Protein AF-0000000077525304 (afdb_homodimer)

Sequence (412 aa):
MVQYKLYYFPLRGLAEVARQLFALAKVDYEDIQIPVDQWPAKKEEMIFAKMPVLEVDGVQIPQSLAIARFLARKFGYAGKNPVEEALVDALADQYKEFYTEMSDFFYRAAGFKEGDVEEAKTRALLPARERFFAFLSKFLKKSKSGFLVDGGLTYADLIIVDNATSLINLYPDYLKGYPEIQAWYDKVVSVPAIKARIASRPKTTAMVQYKLYYFPLRGLAEVARQLFALAKVDYEDIQIPVDQWPAKKEEMIFAKMPVLEVDGVQIPQSLAIARFLARKFGYAGKNPVEEALVDALADQYKEFYTEMSDFFYRAAGFKEGDVEEAKTRALLPARERFFAFLSKFLKKSKSGFLVDGGLTYADLIIVDNATSLINLYPDYLKGYPEIQAWYDKVVSVPAIKARIASRPKTTA

InterPro domains:
  IPR004045 Glutathione S-transferase, N-terminal [PF02798] (6-73)
  IPR004045 Glutathione S-transferase, N-terminal [PS50404] (2-79)
  IPR004046 Glutathione S-transferase, C-terminal [PF14497] (117-201)
  IPR010987 Glutathione S-transferase, C-terminal-like [PS50405] (81-206)
  IPR036249 Thioredoxin-like superfamily [SSF52833] (3-76)
  IPR036282 Glutathione S-transferase, C-terminal domain superfamily [SSF47616] (78-204)
  IPR040079 Glutathione transferase family [SFLDS00019] (1-205)
  IPR050213 Glutathione S-transferase superfamily [PTHR11571] (1-203)

Solvent-accessible surface area (backbone atoms only — not comparable to full-atom values): 21910 Å² total; per-residue (Å²): 130,88,45,41,35,39,37,35,53,84,50,47,62,73,44,36,50,47,53,48,51,32,49,67,59,70,50,82,63,44,78,44,59,45,51,75,92,51,38,81,83,47,30,81,78,32,88,80,53,54,73,28,30,39,27,51,74,83,42,78,30,42,46,47,66,25,41,35,52,44,51,16,55,76,63,68,20,36,48,81,46,71,67,49,26,23,44,37,42,20,51,42,53,50,45,52,53,42,48,61,49,22,37,66,19,50,36,25,66,72,67,77,37,87,74,62,41,69,58,26,32,64,70,24,29,50,57,38,47,54,55,50,48,54,48,51,50,56,35,43,70,68,24,81,50,69,26,66,38,61,79,30,75,31,53,40,54,46,48,53,44,53,51,47,52,33,44,33,73,78,36,74,63,65,56,65,96,34,68,69,56,44,51,36,46,51,53,56,54,57,37,64,51,47,33,51,46,64,71,68,47,81,92,57,77,72,130,89,44,40,36,39,38,35,52,87,51,45,63,71,44,36,50,50,55,46,51,31,47,67,59,72,49,81,63,45,79,44,60,45,51,76,92,51,39,81,81,47,29,83,79,30,88,78,54,53,71,29,30,39,28,52,74,83,43,78,29,42,46,47,67,24,42,36,51,42,51,18,56,75,63,66,20,37,49,80,45,71,68,48,26,23,44,37,43,20,51,41,51,51,46,51,53,42,50,61,51,21,37,67,19,50,36,26,67,73,67,78,37,87,74,64,44,67,58,26,32,63,69,23,30,51,58,38,47,55,56,50,47,53,48,50,49,55,34,42,69,70,24,80,50,69,28,66,38,61,78,28,75,30,54,41,55,46,47,54,45,54,51,46,53,34,42,32,74,77,36,75,65,65,56,64,96,34,68,70,57,44,52,36,46,52,53,55,53,58,36,65,52,48,32,53,47,65,70,68,46,82,90,55,80,70

Secondary structure (DSSP, 8-state):
---EEEEE-SSSGGGHHHHHHHHHHT---EEEE--GGGHHHHGGGSTTS-S-EEEETTEEEESHHHHHHHHHHHHT-S-SSHHHHHHHHHHHHHHHHHHHHHHHHHHHHTTSS-S-HHHHIIIIIHHHHHHHHHHHHHHHHH-SSSSSBTTB--HHHHHHHHHHHHHHHH-TTTTTT-HHHHHHHHHHHTSHHHHHHHHHS-----/---EEEEE-SSSGGGHHHHHHHHHHT---EEEE--GGGHHHHGGGSTTS-S-EEEETTEEEESHHHHHHHHHHHHT-S-SSHHHHHHHHHHHHHHHHHHHHHHHHHHHHTTSS-S-HHHHIIIIIHHHHHHHHHHHHHHHHH-SSSSSBTTB--HHHHHHHHHHHHHHHH-TTTTTT-HHHHHHHHHHHTSHHHHHHHHHS-----

pLDDT: mean 96.51, std 3.78, range [69.62, 98.94]

Foldseek 3Di:
DKAKEWEEAQDCPLCVLVVLLCLVLVHDYHYHHDHPVCLVVCQVVAPNSDDTWMAINRRTDHDSVRSQCVSQVVRVFQADDDVRNVVLVVLQVLVVVLCVQLVQLLCCLQPNDPDDNVVSCVRGNPVSLVVSLVVQVVQCVPEDALESHVRHHHSSLVVNLVVVQLVCLSPVCSCPPPVSVVSSSVVVCVPPSNVVCVVPRDDDSD/DKAKEWEEALDCPLCVLVVLLCLVLVHDYHYHHDHPVCLVVCQVVAPNSDDTWMAINRDTDHDSVRSQCVSQVVRVFQADDDVRNVVLVVLQVLVVVLCVQLVVLLCCLQPNDPDDNVVSCVRGNPVSLVVSLVVQVVQCVPEDALESHVRHHHSSLVVNLVVVVLVCLSPVCSCPPPVSVVSSSVVVCVPPSNVVCVVPRDDDSD

Structure (mmCIF, N/CA/C/O backbone):
data_AF-0000000077525304-model_v1
#
loop_
_entity.id
_entity.type
_entity.pdbx_description
1 polymer 'glutathione transferase'
#
loop_
_atom_site.group_PDB
_atom_site.id
_atom_site.type_symbol
_atom_site.label_atom_id
_atom_site.label_alt_id
_atom_site.label_comp_id
_atom_site.label_asym_id
_atom_site.label_entity_id
_atom_site.label_seq_id
_atom_site.pdbx_PDB_ins_code
_atom_site.Cartn_x
_atom_site.Cartn_y
_atom_site.Cartn_z
_atom_site.occupancy
_atom_site.B_iso_or_equiv
_atom_site.auth_seq_id
_atom_site.auth_comp_id
_atom_site.auth_asym_id
_atom_site.auth_atom_id
_atom_site.pdbx_PDB_model_num
ATOM 1 N N . MET A 1 1 ? -11.867 -6.969 26.938 1 88.38 1 MET A N 1
ATOM 2 C CA . MET A 1 1 ? -11.641 -5.871 26 1 88.38 1 MET A CA 1
ATOM 3 C C . MET A 1 1 ? -10.43 -6.152 25.125 1 88.38 1 MET A C 1
ATOM 5 O O . MET A 1 1 ? -9.477 -6.805 25.547 1 88.38 1 MET A O 1
ATOM 9 N N . VAL A 1 2 ? -10.414 -5.715 23.797 1 93.31 2 VAL A N 1
ATOM 10 C CA . VAL A 1 2 ? -9.312 -5.949 22.859 1 93.31 2 VAL A CA 1
ATOM 11 C C . VAL A 1 2 ? -8.047 -5.27 23.375 1 93.31 2 VAL A C 1
ATOM 13 O O . VAL A 1 2 ? -8.086 -4.129 23.844 1 93.31 2 VAL A O 1
ATOM 16 N N . GLN A 1 3 ? -6.984 -5.957 23.422 1 97.5 3 GLN A N 1
ATOM 17 C CA . GLN A 1 3 ? -5.703 -5.402 23.844 1 97.5 3 GLN A CA 1
ATOM 18 C C . GLN A 1 3 ? -4.852 -5.016 22.641 1 97.5 3 GLN A C 1
ATOM 20 O O . GLN A 1 3 ? -4.625 -5.836 21.75 1 97.5 3 GLN A O 1
ATOM 25 N N . TYR A 1 4 ? -4.422 -3.775 22.672 1 98.69 4 TYR A N 1
ATOM 26 C CA . TYR A 1 4 ? -3.559 -3.262 21.609 1 98.69 4 TYR A CA 1
ATOM 27 C C . TYR A 1 4 ? -2.168 -2.941 22.141 1 98.69 4 TYR A C 1
ATOM 29 O O . TYR A 1 4 ? -2.029 -2.27 23.172 1 98.69 4 TYR A O 1
ATOM 37 N N . LYS A 1 5 ? -1.127 -3.42 21.406 1 98.75 5 LYS A N 1
ATOM 38 C CA . LYS A 1 5 ? 0.261 -3.02 21.625 1 98.75 5 LYS A CA 1
ATOM 39 C C . LYS A 1 5 ? 0.9 -2.533 20.328 1 98.75 5 LYS A C 1
ATOM 41 O O . LYS A 1 5 ? 0.807 -3.201 19.297 1 98.75 5 LYS A O 1
ATOM 46 N N . LEU A 1 6 ? 1.455 -1.381 20.375 1 98.81 6 LEU A N 1
ATOM 47 C CA . LEU A 1 6 ? 2.146 -0.823 19.219 1 98.81 6 LEU A CA 1
ATOM 48 C C . LEU A 1 6 ? 3.65 -0.76 19.469 1 98.81 6 LEU A C 1
ATOM 50 O O . LEU A 1 6 ? 4.105 -0.101 20.406 1 98.81 6 LEU A O 1
ATOM 54 N N . TYR A 1 7 ? 4.402 -1.482 18.641 1 98.81 7 TYR A N 1
ATOM 55 C CA . TYR A 1 7 ? 5.859 -1.524 18.734 1 98.81 7 TYR A CA 1
ATOM 56 C C . TYR A 1 7 ? 6.504 -0.585 17.734 1 98.81 7 TYR A C 1
ATOM 58 O O . TYR A 1 7 ? 6.246 -0.688 16.531 1 98.81 7 TYR A O 1
ATOM 66 N N . TYR A 1 8 ? 7.328 0.309 18.219 1 97.81 8 TYR A N 1
ATOM 67 C CA . TYR A 1 8 ? 8.094 1.188 17.344 1 97.81 8 TYR A CA 1
ATOM 68 C C . TYR A 1 8 ? 9.258 1.823 18.094 1 97.81 8 TYR A C 1
ATOM 70 O O . TYR A 1 8 ? 9.539 1.465 19.234 1 97.81 8 TYR A O 1
ATOM 78 N N . PHE A 1 9 ? 10.086 2.604 17.391 1 95.88 9 PHE A N 1
ATOM 79 C CA . PHE A 1 9 ? 11.156 3.385 18 1 95.88 9 PHE A CA 1
ATOM 80 C C . PHE A 1 9 ? 10.578 4.555 18.797 1 95.88 9 PHE A C 1
ATOM 82 O O . PHE A 1 9 ? 9.422 4.93 18.609 1 95.88 9 PHE A O 1
ATOM 89 N N . PRO A 1 10 ? 11.352 5.07 19.703 1 93.62 10 PRO A N 1
ATOM 90 C CA . PRO A 1 10 ? 10.875 6.246 20.438 1 93.62 10 PRO A CA 1
ATOM 91 C C . PRO A 1 10 ? 10.898 7.52 19.594 1 93.62 10 PRO A C 1
ATOM 93 O O . PRO A 1 10 ? 11.516 8.516 19.984 1 93.62 10 PRO A O 1
ATOM 96 N N . LEU A 1 11 ? 10.219 7.504 18.469 1 91.62 11 LEU A N 1
ATOM 97 C CA . LEU A 1 11 ? 10.047 8.617 17.547 1 91.62 11 LEU A CA 1
ATOM 98 C C . LEU A 1 11 ? 8.688 8.555 16.859 1 91.62 11 LEU A C 1
ATOM 100 O O . LEU A 1 11 ? 7.938 7.59 17.047 1 91.62 11 LEU A O 1
ATOM 104 N N . ARG A 1 12 ? 8.18 9.531 16.172 1 92.19 12 ARG A N 1
ATOM 105 C CA . ARG A 1 12 ? 6.914 9.57 15.445 1 92.19 12 ARG A CA 1
ATOM 106 C C . ARG A 1 12 ? 6.906 8.555 14.305 1 92.19 12 ARG A C 1
ATOM 108 O O . ARG A 1 12 ? 6.336 7.473 14.438 1 92.19 12 ARG A O 1
ATOM 115 N N . GLY A 1 13 ? 7.719 8.859 13.281 1 91.12 13 GLY A N 1
ATOM 116 C CA . GLY A 1 13 ? 7.957 8 12.133 1 91.12 13 GLY A CA 1
ATOM 117 C C . GLY A 1 13 ? 6.691 7.344 11.609 1 91.12 13 GLY A C 1
ATOM 118 O O . GLY A 1 13 ? 5.633 7.973 11.562 1 91.12 13 GLY A O 1
ATOM 119 N N . LEU A 1 14 ? 6.789 6.129 11.273 1 94.38 14 LEU A N 1
ATOM 120 C CA . LEU A 1 14 ? 5.742 5.398 10.57 1 94.38 14 LEU A CA 1
ATOM 121 C C . LEU A 1 14 ? 4.645 4.957 11.531 1 94.38 14 LEU A C 1
ATOM 123 O O . LEU A 1 14 ? 3.555 4.574 11.102 1 94.38 14 LEU A O 1
ATOM 127 N N . ALA A 1 15 ? 4.832 5.055 12.805 1 97 15 ALA A N 1
ATOM 128 C CA . ALA A 1 15 ? 3.857 4.594 13.789 1 97 15 ALA A CA 1
ATOM 129 C C . ALA A 1 15 ? 2.902 5.715 14.188 1 97 15 ALA A C 1
ATOM 131 O O . ALA A 1 15 ? 1.876 5.469 14.82 1 97 15 ALA A O 1
ATOM 132 N N . GLU A 1 16 ? 3.229 6.93 13.797 1 96.94 16 GLU A N 1
ATOM 133 C CA . GLU A 1 16 ? 2.5 8.086 14.32 1 96.94 16 GLU A CA 1
ATOM 134 C C . GLU A 1 16 ? 1.036 8.055 13.891 1 96.94 16 GLU A C 1
ATOM 136 O O . GLU A 1 16 ? 0.15 8.438 14.656 1 96.94 16 GLU A O 1
ATOM 141 N N . VAL A 1 17 ? 0.794 7.633 12.703 1 98.06 17 VAL A N 1
ATOM 142 C CA . VAL A 1 17 ? -0.584 7.613 12.227 1 98.06 17 VAL A CA 1
ATOM 143 C C . VAL A 1 17 ? -1.415 6.664 13.086 1 98.06 17 VAL A C 1
ATOM 145 O O . VAL A 1 17 ? -2.574 6.949 13.398 1 98.06 17 VAL A O 1
ATOM 148 N N . ALA A 1 18 ? -0.867 5.516 13.445 1 98.75 18 ALA A N 1
ATOM 149 C CA . ALA A 1 18 ? -1.568 4.609 14.352 1 98.75 18 ALA A CA 1
ATOM 150 C C . ALA A 1 18 ? -1.866 5.285 15.688 1 98.75 18 ALA A C 1
ATOM 152 O O . ALA A 1 18 ? -2.979 5.184 16.203 1 98.75 18 ALA A O 1
ATOM 153 N N . ARG A 1 19 ? -0.911 6.004 16.219 1 98.31 19 ARG A N 1
ATOM 154 C CA . ARG A 1 19 ? -1.088 6.719 17.484 1 98.31 19 ARG A CA 1
ATOM 155 C C . ARG A 1 19 ? -2.186 7.77 17.359 1 98.31 19 ARG A C 1
ATOM 157 O O . ARG A 1 19 ? -2.998 7.93 18.281 1 98.31 19 ARG A O 1
ATOM 164 N N . GLN A 1 20 ? -2.189 8.43 16.266 1 98.5 20 GLN A N 1
ATOM 165 C CA . GLN A 1 20 ? -3.213 9.445 16.016 1 98.5 20 GLN A CA 1
ATOM 166 C C . GLN A 1 20 ? -4.598 8.812 15.922 1 98.5 20 GLN A C 1
ATOM 168 O O . GLN A 1 20 ? -5.578 9.375 16.422 1 98.5 20 GLN A O 1
ATOM 173 N N . LEU A 1 21 ? -4.691 7.664 15.273 1 98.88 21 LEU A N 1
ATOM 174 C CA . LEU A 1 21 ? -5.973 6.977 15.156 1 98.88 21 LEU A CA 1
ATOM 175 C C . LEU A 1 21 ? -6.473 6.535 16.531 1 98.88 21 LEU A C 1
ATOM 177 O O . LEU A 1 21 ? -7.664 6.641 16.828 1 98.88 21 LEU A O 1
ATOM 181 N N . PHE A 1 22 ? -5.574 6.055 17.406 1 98.75 22 PHE A N 1
ATOM 182 C CA . PHE A 1 22 ? -5.949 5.711 18.766 1 98.75 22 PHE A CA 1
ATOM 183 C C . PHE A 1 22 ? -6.453 6.938 19.516 1 98.75 22 PHE A C 1
ATOM 185 O O . PHE A 1 22 ? -7.434 6.859 20.25 1 98.75 22 PHE A O 1
ATOM 192 N N . ALA A 1 23 ? -5.781 8.039 19.328 1 98.5 23 ALA A N 1
ATOM 193 C CA . ALA A 1 23 ? -6.184 9.281 19.984 1 98.5 23 ALA A CA 1
ATOM 194 C C . ALA A 1 23 ? -7.57 9.719 19.516 1 98.5 23 ALA A C 1
ATOM 196 O O . ALA A 1 23 ? -8.414 10.078 20.344 1 98.5 23 ALA A O 1
ATOM 197 N N . LEU A 1 24 ? -7.816 9.711 18.25 1 98.75 24 LEU A N 1
ATOM 198 C CA . LEU A 1 24 ? -9.102 10.094 17.672 1 98.75 24 LEU A CA 1
ATOM 199 C C . LEU A 1 24 ? -10.219 9.219 18.203 1 98.75 24 LEU A C 1
ATOM 201 O O . LEU A 1 24 ? -11.32 9.703 18.484 1 98.75 24 LEU A O 1
ATOM 205 N N . ALA A 1 25 ? -9.898 7.934 18.297 1 98.5 25 ALA A N 1
ATOM 206 C CA . ALA A 1 25 ? -10.906 6.949 18.688 1 98.5 25 ALA A CA 1
ATOM 207 C C . ALA A 1 25 ? -11.07 6.91 20.203 1 98.5 25 ALA A C 1
ATOM 209 O O . ALA A 1 25 ? -12.008 6.301 20.719 1 98.5 25 ALA A O 1
ATOM 210 N N . LYS A 1 26 ? -10.117 7.555 20.953 1 98 26 LYS A N 1
ATOM 211 C CA . LYS A 1 26 ? -10.078 7.5 22.406 1 98 26 LYS A CA 1
ATOM 212 C C . LYS A 1 26 ? -10.016 6.059 22.906 1 98 26 LYS A C 1
ATOM 214 O O . LYS A 1 26 ? -10.773 5.664 23.781 1 98 26 LYS A O 1
ATOM 219 N N . VAL A 1 27 ? -9.18 5.281 22.266 1 98.25 27 VAL A N 1
ATOM 220 C CA . VAL A 1 27 ? -8.953 3.885 22.625 1 98.25 27 VAL A CA 1
ATOM 221 C C . VAL A 1 27 ? -7.559 3.715 23.219 1 98.25 27 VAL A C 1
ATOM 223 O O . VAL A 1 27 ? -6.578 4.227 22.672 1 98.25 27 VAL A O 1
ATOM 226 N N . ASP A 1 28 ? -7.488 3.051 24.312 1 97.75 28 ASP A N 1
ATOM 227 C CA . ASP A 1 28 ? -6.211 2.814 24.969 1 97.75 28 ASP A CA 1
ATOM 228 C C . ASP A 1 28 ? -5.395 1.757 24.234 1 97.75 28 ASP A C 1
ATOM 230 O O . ASP A 1 28 ? -5.957 0.832 23.641 1 97.75 28 ASP A O 1
ATOM 234 N N . TYR A 1 29 ? -4.137 1.937 24.312 1 98.44 29 TYR A N 1
ATOM 235 C CA . TYR A 1 29 ? -3.172 0.974 23.781 1 98.44 29 TYR A CA 1
ATOM 236 C C . TYR A 1 29 ? -1.843 1.08 24.516 1 98.44 29 TYR A C 1
ATOM 238 O O . TYR A 1 29 ? -1.575 2.08 25.188 1 98.44 29 TYR A O 1
ATOM 246 N N . GLU A 1 30 ? -1.08 0.061 24.453 1 98.56 30 GLU A N 1
ATOM 247 C CA . GLU A 1 30 ? 0.279 0.114 24.984 1 98.56 30 GLU A CA 1
ATOM 248 C C . GLU A 1 30 ? 1.273 0.55 23.906 1 98.56 30 GLU A C 1
ATOM 250 O O . GLU A 1 30 ? 1.449 -0.138 22.891 1 98.56 30 GLU A O 1
ATOM 255 N N . ASP A 1 31 ? 1.867 1.629 24.094 1 97.56 31 ASP A N 1
ATOM 256 C CA . ASP A 1 31 ? 2.902 2.141 23.203 1 97.56 31 ASP A CA 1
ATOM 257 C C . ASP A 1 31 ? 4.281 1.636 23.609 1 97.56 31 ASP A C 1
ATOM 259 O O . ASP A 1 31 ? 4.934 2.229 24.484 1 97.56 31 ASP A O 1
ATOM 263 N N . ILE A 1 32 ? 4.73 0.617 23 1 98.19 32 ILE A N 1
ATOM 264 C CA . ILE A 1 32 ? 6 -0.013 23.344 1 98.19 32 ILE A CA 1
ATOM 265 C C . ILE A 1 32 ? 7.117 0.575 22.484 1 98.19 32 ILE A C 1
ATOM 267 O O . ILE A 1 32 ? 7.219 0.275 21.297 1 98.19 32 ILE A O 1
ATOM 271 N N . GLN A 1 33 ? 7.914 1.336 23.062 1 96.69 33 GLN A N 1
ATOM 272 C CA . GLN A 1 33 ? 9.008 2.014 22.375 1 96.69 33 GLN A CA 1
ATOM 273 C C . GLN A 1 33 ? 10.32 1.269 22.562 1 96.69 33 GLN A C 1
ATOM 275 O O . GLN A 1 33 ? 10.812 1.137 23.688 1 96.69 33 GLN A O 1
ATOM 280 N N . ILE A 1 34 ? 10.867 0.776 21.5 1 97.69 34 ILE A N 1
ATOM 281 C CA . ILE A 1 34 ? 12.109 0.023 21.5 1 97.69 34 ILE A CA 1
ATOM 282 C C . ILE A 1 34 ? 13.273 0.942 21.109 1 97.69 34 ILE A C 1
ATOM 284 O O . ILE A 1 34 ? 13.359 1.403 19.969 1 97.69 34 ILE A O 1
ATOM 288 N N . PRO A 1 35 ? 14.172 1.188 22.062 1 96.44 35 PRO A N 1
ATOM 289 C CA . PRO A 1 35 ? 15.336 1.994 21.703 1 96.44 35 PRO A CA 1
ATOM 290 C C . PRO A 1 35 ? 16.125 1.407 20.531 1 96.44 35 PRO A C 1
ATOM 292 O O . PRO A 1 35 ? 16.234 0.184 20.406 1 96.44 35 PRO A O 1
ATOM 295 N N . VAL A 1 36 ? 16.703 2.254 19.781 1 92.75 36 VAL A N 1
ATOM 296 C CA . VAL A 1 36 ? 17.406 1.874 18.547 1 92.75 36 VAL A CA 1
ATOM 297 C C . VAL A 1 36 ? 18.5 0.856 18.875 1 92.75 36 VAL A C 1
ATOM 299 O O . VAL A 1 36 ? 18.703 -0.101 18.125 1 92.75 36 VAL A O 1
ATOM 302 N N . ASP A 1 37 ? 19.172 1.025 19.922 1 96 37 ASP A N 1
ATOM 303 C CA . ASP A 1 37 ? 20.297 0.158 20.281 1 96 37 ASP A CA 1
ATOM 304 C C . ASP A 1 37 ? 19.797 -1.216 20.734 1 96 37 ASP A C 1
ATOM 306 O O . ASP A 1 37 ? 20.578 -2.164 20.812 1 96 37 ASP A O 1
ATOM 310 N N . GLN A 1 38 ? 18.516 -1.409 20.984 1 97.5 38 GLN A N 1
ATOM 311 C CA . GLN A 1 38 ? 17.953 -2.682 21.406 1 97.5 38 GLN A CA 1
ATOM 312 C C . GLN A 1 38 ? 17.281 -3.393 20.234 1 97.5 38 GLN A C 1
ATOM 314 O O . GLN A 1 38 ? 16.938 -4.574 20.328 1 97.5 38 GLN A O 1
ATOM 319 N N . TRP A 1 39 ? 17.125 -2.723 19.141 1 96.75 39 TRP A N 1
ATOM 320 C CA . TRP A 1 39 ? 16.375 -3.219 17.984 1 96.75 39 TRP A CA 1
ATOM 321 C C . TRP A 1 39 ? 17.016 -4.5 17.453 1 96.75 39 TRP A C 1
ATOM 323 O O . TRP A 1 39 ? 16.312 -5.477 17.188 1 96.75 39 TRP A O 1
ATOM 333 N N . PRO A 1 40 ? 18.359 -4.57 17.359 1 97.06 40 PRO A N 1
ATOM 334 C CA . PRO A 1 40 ? 18.953 -5.789 16.812 1 97.06 40 PRO A CA 1
ATOM 335 C C . PRO A 1 40 ? 18.547 -7.043 17.578 1 97.06 40 PRO A C 1
ATOM 337 O O . PRO A 1 40 ? 18.344 -8.102 16.984 1 97.06 40 PRO A O 1
ATOM 340 N N . ALA A 1 41 ? 18.312 -6.945 18.844 1 96.62 41 ALA A N 1
ATOM 341 C CA . ALA A 1 41 ? 17.969 -8.094 19.688 1 96.62 41 ALA A CA 1
ATOM 342 C C . ALA A 1 41 ? 16.484 -8.414 19.594 1 96.62 41 ALA A C 1
ATOM 344 O O . ALA A 1 41 ? 16.062 -9.531 19.906 1 96.62 41 ALA A O 1
ATOM 345 N N . LYS A 1 42 ? 15.68 -7.434 19.125 1 97 42 LYS A N 1
ATOM 346 C CA . LYS A 1 42 ? 14.227 -7.59 19.125 1 97 42 LYS A CA 1
ATOM 347 C C . LYS A 1 42 ? 13.703 -7.891 17.734 1 97 42 LYS A C 1
ATOM 349 O O . LYS A 1 42 ? 12.555 -8.32 17.578 1 97 42 LYS A O 1
ATOM 354 N N . LYS A 1 43 ? 14.531 -7.762 16.812 1 96.12 43 LYS A N 1
ATOM 355 C CA . LYS A 1 43 ? 14.172 -7.828 15.406 1 96.12 43 LYS A CA 1
ATOM 356 C C . LYS A 1 43 ? 13.469 -9.141 15.07 1 96.12 43 LYS A C 1
ATOM 358 O O . LYS A 1 43 ? 12.461 -9.148 14.359 1 96.12 43 LYS A O 1
ATOM 363 N N . GLU A 1 44 ? 13.906 -10.211 15.562 1 93.5 44 GLU A N 1
ATOM 364 C CA . GLU A 1 44 ? 13.414 -11.539 15.219 1 93.5 44 GLU A CA 1
ATOM 365 C C . GLU A 1 44 ? 12.047 -11.805 15.859 1 93.5 44 GLU A C 1
ATOM 367 O O . GLU A 1 44 ? 11.352 -12.75 15.477 1 93.5 44 GLU A O 1
ATOM 372 N N . GLU A 1 45 ? 11.672 -10.984 16.797 1 95.88 45 GLU A N 1
ATOM 373 C CA . GLU A 1 45 ? 10.367 -11.125 17.438 1 95.88 45 GLU A CA 1
ATOM 374 C C . GLU A 1 45 ? 9.258 -10.547 16.562 1 95.88 45 GLU A C 1
ATOM 376 O O . GLU A 1 45 ? 8.078 -10.82 16.797 1 95.88 45 GLU A O 1
ATOM 381 N N . MET A 1 46 ? 9.68 -9.719 15.633 1 96.88 46 MET A N 1
ATOM 382 C CA . MET A 1 46 ? 8.711 -9.086 14.734 1 96.88 46 MET A CA 1
ATOM 383 C C . MET A 1 46 ? 8.516 -9.922 13.477 1 96.88 46 MET A C 1
ATOM 385 O O . MET A 1 46 ? 9.484 -10.43 12.906 1 96.88 46 MET A O 1
ATOM 389 N N . ILE A 1 47 ? 7.363 -10.023 13.062 1 93.69 47 ILE A N 1
ATOM 390 C CA . ILE A 1 47 ? 6.941 -10.992 12.055 1 93.69 47 ILE A CA 1
ATOM 391 C C . ILE A 1 47 ? 7.719 -10.75 10.766 1 93.69 47 ILE A C 1
ATOM 393 O O . ILE A 1 47 ? 8.078 -11.703 10.062 1 93.69 47 ILE A O 1
ATOM 397 N N . PHE A 1 48 ? 7.945 -9.484 10.328 1 95.88 48 PHE A N 1
ATOM 398 C CA . PHE A 1 48 ? 8.711 -9.18 9.125 1 95.88 48 PHE A CA 1
ATOM 399 C C . PHE A 1 48 ? 10.07 -8.586 9.484 1 95.88 48 PHE A C 1
ATOM 401 O O . PHE A 1 48 ? 10.742 -8.008 8.633 1 95.88 48 PHE A O 1
ATOM 408 N N . ALA A 1 49 ? 10.445 -8.688 10.773 1 96.19 49 ALA A N 1
ATOM 409 C CA . ALA A 1 49 ? 11.695 -8.133 11.281 1 96.19 49 ALA A CA 1
ATOM 410 C C . ALA A 1 49 ? 11.781 -6.629 11.016 1 96.19 49 ALA A C 1
ATOM 412 O O . ALA A 1 49 ? 12.844 -6.109 10.68 1 96.19 49 ALA A O 1
ATOM 413 N N . LYS A 1 50 ? 10.656 -6.016 11.031 1 96.25 50 LYS A N 1
ATOM 414 C CA . LYS A 1 50 ? 10.531 -4.57 10.875 1 96.25 50 LYS A CA 1
ATOM 415 C C . LYS A 1 50 ? 9.492 -4 11.828 1 96.25 50 LYS A C 1
ATOM 417 O O . LYS A 1 50 ? 8.648 -4.738 12.352 1 96.25 50 LYS A O 1
ATOM 422 N N . MET A 1 51 ? 9.562 -2.812 12.133 1 97.75 51 MET A N 1
ATOM 423 C CA . MET A 1 51 ? 8.578 -2.033 12.875 1 97.75 51 MET A CA 1
ATOM 424 C C . MET A 1 51 ? 8.078 -0.855 12.047 1 97.75 51 MET A C 1
ATOM 426 O O . MET A 1 51 ? 8.75 -0.413 11.117 1 97.75 51 MET A O 1
ATOM 430 N N . PRO A 1 52 ? 6.816 -0.452 12.273 1 98.31 52 PRO A N 1
ATOM 431 C CA . PRO A 1 52 ? 5.93 -0.737 13.398 1 98.31 52 PRO A CA 1
ATOM 432 C C . PRO A 1 52 ? 5.211 -2.078 13.266 1 98.31 52 PRO A C 1
ATOM 434 O O . PRO A 1 52 ? 5.07 -2.596 12.156 1 98.31 52 PRO A O 1
ATOM 437 N N . VAL A 1 53 ? 4.859 -2.625 14.406 1 98.81 53 VAL A N 1
ATOM 438 C CA . VAL A 1 53 ? 3.996 -3.795 14.531 1 98.81 53 VAL A CA 1
ATOM 439 C C . VAL A 1 53 ? 2.875 -3.51 15.523 1 98.81 53 VAL A C 1
ATOM 441 O O . VAL A 1 53 ? 3.123 -2.994 16.609 1 98.81 53 VAL A O 1
ATOM 444 N N . LEU A 1 54 ? 1.656 -3.725 15.141 1 98.94 54 LEU A N 1
ATOM 445 C CA . LEU A 1 54 ? 0.516 -3.695 16.047 1 98.94 54 LEU A CA 1
ATOM 446 C C . LEU A 1 54 ? 0.138 -5.105 16.484 1 98.94 54 LEU A C 1
ATOM 448 O O . LEU A 1 54 ? -0.07 -5.988 15.656 1 98.94 54 LEU A O 1
ATOM 452 N N . GLU A 1 55 ? 0.156 -5.324 17.719 1 98.75 55 GLU A N 1
ATOM 453 C CA . GLU A 1 55 ? -0.342 -6.574 18.281 1 98.75 55 GLU A CA 1
ATOM 454 C C . GLU A 1 55 ? -1.777 -6.426 18.766 1 98.75 55 GLU A C 1
ATOM 456 O O . GLU A 1 55 ? -2.074 -5.531 19.562 1 98.75 55 GLU A O 1
ATOM 461 N N . VAL A 1 56 ? -2.652 -7.195 18.219 1 98.5 56 VAL A N 1
ATOM 462 C CA . VAL A 1 56 ? -4.062 -7.223 18.594 1 98.5 56 VAL A CA 1
ATOM 463 C C . VAL A 1 56 ? -4.402 -8.562 19.234 1 98.5 56 VAL A C 1
ATOM 465 O O . VAL A 1 56 ? -4.508 -9.578 18.547 1 98.5 56 VAL A O 1
ATOM 468 N N . ASP A 1 57 ? -4.617 -8.586 20.578 1 97.88 57 ASP A N 1
ATOM 469 C CA . ASP A 1 57 ? -4.906 -9.805 21.328 1 97.88 57 ASP A CA 1
ATOM 470 C C . ASP A 1 57 ? -3.914 -10.914 20.984 1 97.88 57 ASP A C 1
ATOM 472 O O . ASP A 1 57 ? -4.312 -12.047 20.703 1 97.88 57 ASP A O 1
ATOM 476 N N . GLY A 1 58 ? -2.684 -10.492 20.844 1 96.62 58 GLY A N 1
ATOM 477 C CA . GLY A 1 58 ? -1.615 -11.469 20.703 1 96.62 58 GLY A CA 1
ATOM 478 C C . GLY A 1 58 ? -1.231 -11.734 19.266 1 96.62 58 GLY A C 1
ATOM 479 O O . GLY A 1 58 ? -0.25 -12.43 19 1 96.62 58 GLY A O 1
ATOM 480 N N . VAL A 1 59 ? -1.973 -11.188 18.297 1 96.69 59 VAL A N 1
ATOM 481 C CA . VAL A 1 59 ? -1.659 -11.391 16.891 1 96.69 59 VAL A CA 1
ATOM 482 C C . VAL A 1 59 ? -0.968 -10.148 16.328 1 96.69 59 VAL A C 1
ATOM 484 O O . VAL A 1 59 ? -1.486 -9.039 16.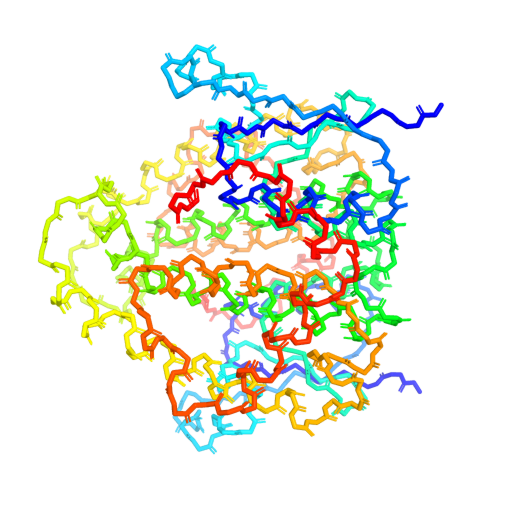453 1 96.69 59 VAL A O 1
ATOM 487 N N . GLN A 1 60 ? 0.214 -10.289 15.727 1 98.06 60 GLN A N 1
ATOM 488 C CA . GLN A 1 60 ? 0.979 -9.18 15.164 1 98.06 60 GLN A CA 1
ATOM 489 C C . GLN A 1 60 ? 0.484 -8.828 13.766 1 98.06 60 GLN A C 1
ATOM 491 O O . GLN A 1 60 ? 0.293 -9.703 12.93 1 98.06 60 GLN A O 1
ATOM 496 N N . ILE A 1 61 ? 0.252 -7.594 13.578 1 98.44 61 ILE A N 1
ATOM 497 C CA . ILE A 1 61 ? 0.006 -6.984 12.273 1 98.44 61 ILE A CA 1
ATOM 498 C C . ILE A 1 61 ? 1.172 -6.07 11.906 1 98.44 61 ILE A C 1
ATOM 500 O O . ILE A 1 61 ? 1.399 -5.047 12.562 1 98.44 61 ILE A O 1
ATOM 504 N N . PRO A 1 62 ? 1.907 -6.426 10.867 1 98.25 62 PRO A N 1
ATOM 505 C CA . PRO A 1 62 ? 3.018 -5.582 10.414 1 98.25 62 PRO A CA 1
ATOM 506 C C . PRO A 1 62 ? 2.598 -4.574 9.344 1 98.25 62 PRO A C 1
ATOM 508 O O . PRO A 1 62 ? 1.428 -4.531 8.961 1 98.25 62 PRO A O 1
ATOM 511 N N . GLN A 1 63 ? 3.564 -3.812 8.898 1 98.06 63 GLN A N 1
ATOM 512 C CA . GLN A 1 63 ? 3.389 -2.826 7.844 1 98.06 63 GLN A CA 1
ATOM 513 C C . GLN A 1 63 ? 2.539 -1.652 8.32 1 98.06 63 GLN A C 1
ATOM 515 O O . GLN A 1 63 ? 1.362 -1.824 8.648 1 98.06 63 GLN A O 1
ATOM 520 N N . SER A 1 64 ? 3.084 -0.482 8.242 1 98.12 64 SER A N 1
ATOM 521 C CA . SER A 1 64 ? 2.471 0.718 8.805 1 98.12 64 SER A CA 1
ATOM 522 C C . SER A 1 64 ? 1.141 1.026 8.125 1 98.12 64 SER A C 1
ATOM 524 O O . SER A 1 64 ? 0.163 1.373 8.789 1 98.12 64 SER A O 1
ATOM 526 N N . LEU A 1 65 ? 1.039 0.814 6.797 1 98.38 65 LEU A N 1
ATOM 527 C CA . LEU A 1 65 ? -0.207 1.138 6.113 1 98.38 65 LEU A CA 1
ATOM 528 C C . LEU A 1 65 ? -1.279 0.095 6.414 1 98.38 65 LEU A C 1
ATOM 530 O O . LEU A 1 65 ? -2.465 0.424 6.496 1 98.38 65 LEU A O 1
ATOM 534 N N . ALA A 1 66 ? -0.85 -1.178 6.547 1 98.75 66 ALA A N 1
ATOM 535 C CA . ALA A 1 66 ? -1.807 -2.209 6.941 1 98.75 66 ALA A CA 1
ATOM 536 C C . ALA A 1 66 ? -2.369 -1.934 8.336 1 98.75 66 ALA A C 1
ATOM 538 O O . ALA A 1 66 ? -3.572 -2.078 8.562 1 98.75 66 ALA A O 1
ATOM 539 N N . ILE A 1 67 ? -1.494 -1.507 9.219 1 98.88 67 ILE A N 1
ATOM 540 C CA . ILE A 1 67 ? -1.897 -1.148 10.57 1 98.88 67 ILE A CA 1
ATOM 541 C C . ILE A 1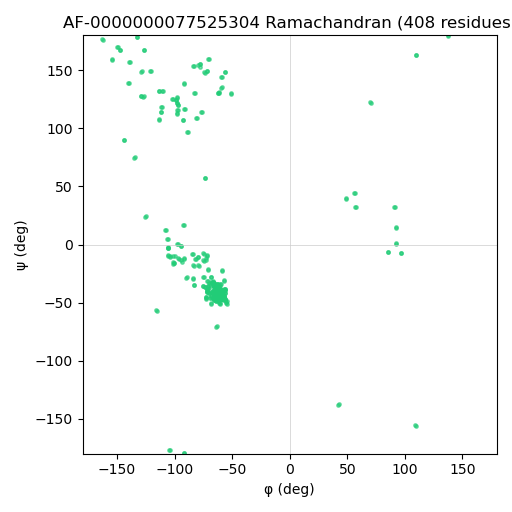 67 ? -2.877 0.021 10.523 1 98.88 67 ILE A C 1
ATOM 543 O O . ILE A 1 67 ? -3.939 -0.025 11.156 1 98.88 67 ILE A O 1
ATOM 547 N N . ALA A 1 68 ? -2.527 1.026 9.766 1 98.88 68 ALA A N 1
ATOM 548 C CA . ALA A 1 68 ? -3.369 2.215 9.656 1 98.88 68 ALA A CA 1
ATOM 549 C C . ALA A 1 68 ? -4.738 1.866 9.078 1 98.88 68 ALA A C 1
ATOM 551 O O . ALA A 1 68 ? -5.766 2.32 9.594 1 98.88 68 ALA A O 1
ATOM 552 N N . ARG A 1 69 ? -4.77 1.043 8.031 1 98.75 69 ARG A N 1
ATOM 553 C CA . ARG A 1 69 ? -6.027 0.63 7.414 1 98.75 69 ARG A CA 1
ATOM 554 C C . ARG A 1 69 ? -6.891 -0.142 8.406 1 98.75 69 ARG A C 1
ATOM 556 O O . ARG A 1 69 ? -8.102 0.076 8.484 1 98.75 69 ARG A O 1
ATOM 563 N N . PHE A 1 70 ? -6.258 -1.035 9.164 1 98.88 70 PHE A N 1
ATOM 564 C CA . PHE A 1 70 ? -6.961 -1.845 10.148 1 98.88 70 PHE A CA 1
ATOM 565 C C . PHE A 1 70 ? -7.629 -0.962 11.195 1 98.88 70 PHE A C 1
ATOM 567 O O . PHE A 1 70 ? -8.828 -1.075 11.438 1 98.88 70 PHE A O 1
ATOM 574 N N . LEU A 1 71 ? -6.895 -0.033 11.797 1 98.94 71 LEU A N 1
ATOM 575 C CA . LEU A 1 71 ? -7.402 0.843 12.844 1 98.94 71 LEU A CA 1
ATOM 576 C C . LEU A 1 71 ? -8.445 1.812 12.289 1 98.94 71 LEU A C 1
ATOM 578 O O . LEU A 1 71 ? -9.453 2.086 12.938 1 98.94 71 LEU A O 1
ATOM 582 N N . ALA A 1 72 ? -8.148 2.322 11.094 1 98.88 72 ALA A N 1
ATOM 583 C CA . ALA A 1 72 ? -9.055 3.293 10.484 1 98.88 72 ALA A CA 1
ATOM 584 C C . ALA A 1 72 ? -10.43 2.672 10.219 1 98.88 72 ALA A C 1
ATOM 586 O O . ALA A 1 72 ? -11.461 3.316 10.43 1 98.88 72 ALA A O 1
ATOM 587 N N . ARG A 1 73 ? -10.414 1.46 9.734 1 98.5 73 ARG A N 1
ATOM 588 C CA . ARG A 1 73 ? -11.688 0.773 9.516 1 98.5 73 ARG A CA 1
ATOM 589 C C . ARG A 1 73 ? -12.414 0.547 10.844 1 98.5 73 ARG A C 1
ATOM 591 O O . ARG A 1 73 ? -13.617 0.774 10.938 1 98.5 73 ARG A O 1
ATOM 598 N N . LYS A 1 74 ? -11.68 0.108 11.797 1 98.31 74 LYS A N 1
ATOM 599 C CA . LYS A 1 74 ? -12.25 -0.191 13.102 1 98.31 74 LYS A CA 1
ATOM 600 C C . LYS A 1 74 ? -12.844 1.062 13.742 1 98.31 74 LYS A C 1
ATOM 602 O O . LYS A 1 74 ? -13.891 1 14.391 1 98.31 74 LYS A O 1
ATOM 607 N N . PHE A 1 75 ? -12.188 2.188 13.523 1 98.56 75 PHE A N 1
ATOM 608 C CA . PHE A 1 75 ? -12.523 3.377 14.297 1 98.56 75 PHE A CA 1
ATOM 609 C C . PHE A 1 75 ? -13.312 4.371 13.445 1 98.56 75 PHE A C 1
ATOM 611 O O . PHE A 1 75 ? -13.734 5.418 13.938 1 98.56 75 PHE A O 1
ATOM 618 N N . GLY A 1 76 ? -13.555 4.07 12.148 1 98.31 76 GLY A N 1
ATOM 619 C CA . GLY A 1 76 ? -14.43 4.891 11.32 1 98.31 76 GLY A CA 1
ATOM 620 C C . GLY A 1 76 ? -13.695 5.992 10.578 1 98.31 76 GLY A C 1
ATOM 621 O O . GLY A 1 76 ? -14.266 7.055 10.312 1 98.31 76 GLY A O 1
ATOM 622 N N . TYR A 1 77 ? -12.422 5.75 10.195 1 98.88 77 TYR A N 1
ATOM 623 C CA . TYR A 1 77 ? -11.617 6.766 9.523 1 98.88 77 TYR A CA 1
ATOM 624 C C . TYR A 1 77 ? -11.07 6.242 8.203 1 98.88 77 TYR A C 1
ATOM 626 O O . TYR A 1 77 ? -10.031 6.699 7.727 1 98.88 77 TYR A O 1
ATOM 634 N N . ALA A 1 78 ? -11.711 5.246 7.59 1 98.75 78 ALA A N 1
ATOM 635 C CA . ALA A 1 78 ? -11.242 4.625 6.355 1 98.75 78 ALA A CA 1
ATOM 636 C C . ALA A 1 78 ? -12.094 5.055 5.168 1 98.75 78 ALA A C 1
ATOM 638 O O . ALA A 1 78 ? -11.836 4.648 4.031 1 98.75 78 ALA A O 1
ATOM 639 N N . GLY A 1 79 ? -13.039 5.957 5.328 1 98.19 79 GLY A N 1
ATOM 640 C CA . GLY A 1 79 ? -14.062 6.277 4.348 1 98.19 79 GLY A CA 1
ATOM 641 C C . GLY A 1 79 ? -15.445 5.812 4.754 1 98.19 79 GLY A C 1
ATOM 642 O O . GLY A 1 79 ? -15.586 4.941 5.613 1 98.19 79 GLY A O 1
ATOM 643 N N . LYS A 1 80 ? -16.484 6.312 4.152 1 97.75 80 LYS A N 1
ATOM 644 C CA . LYS A 1 80 ? -17.844 6.105 4.66 1 97.75 80 LYS A CA 1
ATOM 645 C C . LYS A 1 80 ? -18.609 5.102 3.799 1 97.75 80 LYS A C 1
ATOM 647 O O . LYS A 1 80 ? -19.719 4.688 4.152 1 97.75 80 LYS A O 1
ATOM 652 N N . ASN A 1 81 ? -18.094 4.738 2.705 1 97.88 81 ASN A N 1
ATOM 653 C CA . ASN A 1 81 ? -18.609 3.688 1.835 1 97.88 81 ASN A CA 1
ATOM 654 C C . ASN A 1 81 ? -17.5 2.988 1.069 1 97.88 81 ASN A C 1
ATOM 656 O O . ASN A 1 81 ? -16.344 3.438 1.093 1 97.88 81 ASN A O 1
ATOM 660 N N . PRO A 1 82 ? -17.766 1.894 0.405 1 97.81 82 PRO A N 1
ATOM 661 C CA . PRO A 1 82 ? -16.703 1.079 -0.203 1 97.81 82 PRO A CA 1
ATOM 662 C C . PRO A 1 82 ? -15.891 1.851 -1.235 1 97.81 82 PRO A C 1
ATOM 664 O O . PRO A 1 82 ? -14.664 1.713 -1.284 1 97.81 82 PRO A O 1
ATOM 667 N N . VAL A 1 83 ? -16.5 2.658 -2.047 1 98.06 83 VAL A N 1
ATOM 668 C CA . VAL A 1 83 ? -15.789 3.404 -3.08 1 98.06 83 VAL A CA 1
ATOM 669 C C . VAL A 1 83 ? -14.898 4.465 -2.436 1 98.06 83 VAL A C 1
ATOM 671 O O . VAL A 1 83 ? -13.742 4.621 -2.818 1 98.06 83 VAL A O 1
ATOM 674 N N . GLU A 1 84 ? -15.438 5.168 -1.452 1 98.06 84 GLU A N 1
ATOM 675 C CA . GLU A 1 84 ? -14.641 6.16 -0.737 1 98.06 84 GLU A CA 1
ATOM 676 C C . GLU A 1 84 ? -13.461 5.508 -0.016 1 98.06 84 GLU A C 1
ATOM 678 O O . GLU A 1 84 ? -12.359 6.047 -0.005 1 98.06 84 GLU A O 1
ATOM 683 N N . GLU A 1 85 ? -13.711 4.375 0.626 1 98.62 85 GLU A N 1
ATOM 684 C CA . GLU A 1 85 ? -12.625 3.637 1.264 1 98.62 85 GLU A CA 1
ATOM 685 C C . GLU A 1 85 ? -11.531 3.285 0.258 1 98.62 85 GLU A C 1
ATOM 687 O O . GLU A 1 85 ? -10.344 3.371 0.57 1 98.62 85 GLU A O 1
ATOM 692 N N . ALA A 1 86 ? -11.922 2.926 -0.931 1 98.69 86 ALA A N 1
ATOM 693 C CA . ALA A 1 86 ? -10.961 2.592 -1.979 1 98.69 86 ALA A CA 1
ATOM 694 C C . ALA A 1 86 ? -10.156 3.818 -2.393 1 98.69 86 ALA A C 1
ATOM 696 O O . ALA A 1 86 ? -8.945 3.725 -2.635 1 98.69 86 ALA A O 1
ATOM 697 N N . LEU A 1 87 ? -10.797 4.93 -2.479 1 98.38 87 LEU A N 1
ATOM 698 C CA . LEU A 1 87 ? -10.117 6.172 -2.822 1 98.38 87 LEU A CA 1
ATOM 699 C C . LEU A 1 87 ? -9.133 6.57 -1.728 1 98.38 87 LEU A C 1
ATOM 701 O O . LEU A 1 87 ? -8.031 7.043 -2.02 1 98.38 87 LEU A O 1
ATOM 705 N N . VAL A 1 88 ? -9.523 6.367 -0.494 1 98.75 88 VAL A N 1
ATOM 706 C CA . VAL A 1 88 ? -8.648 6.633 0.64 1 98.75 88 VAL A CA 1
ATOM 707 C C . VAL A 1 88 ? -7.41 5.742 0.554 1 98.75 88 VAL A C 1
ATOM 709 O O . VAL A 1 88 ? -6.281 6.219 0.707 1 98.75 88 VAL A O 1
ATOM 712 N N . ASP A 1 89 ? -7.625 4.477 0.252 1 98.69 89 ASP A N 1
ATOM 713 C CA . ASP A 1 89 ? -6.516 3.545 0.06 1 98.69 89 ASP A CA 1
ATOM 714 C C . ASP A 1 89 ? -5.609 3.996 -1.083 1 98.69 89 ASP A C 1
ATOM 716 O O . ASP A 1 89 ? -4.383 3.92 -0.979 1 98.69 89 ASP A O 1
ATOM 720 N N . ALA A 1 90 ? -6.199 4.441 -2.139 1 98.56 90 ALA A N 1
ATOM 721 C CA . ALA A 1 90 ? -5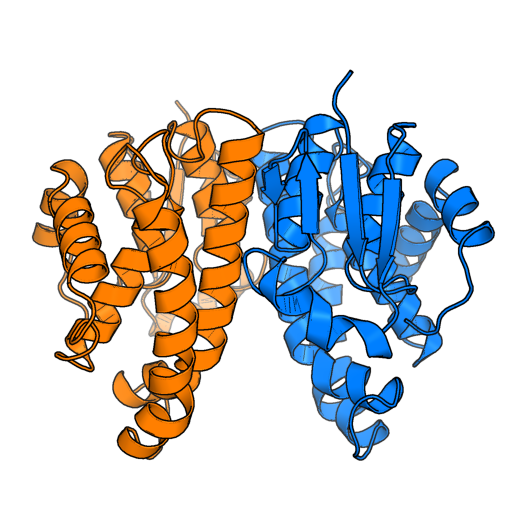.441 4.871 -3.311 1 98.56 90 ALA A CA 1
ATOM 722 C C . ALA A 1 90 ? -4.578 6.09 -2.988 1 98.56 90 ALA A C 1
ATOM 724 O O . ALA A 1 90 ? -3.434 6.18 -3.436 1 98.56 90 ALA A O 1
ATOM 725 N N . LEU A 1 91 ? -5.121 6.984 -2.25 1 98.62 91 LEU A N 1
ATOM 726 C CA . LEU A 1 91 ? -4.383 8.172 -1.835 1 98.62 91 LEU A CA 1
ATOM 727 C C . LEU A 1 91 ? -3.189 7.797 -0.965 1 98.62 91 LEU A C 1
ATOM 729 O O . LEU A 1 91 ? -2.094 8.328 -1.143 1 98.62 91 LEU A O 1
ATOM 733 N N . ALA A 1 92 ? -3.406 6.852 -0.06 1 98.31 92 ALA A N 1
ATOM 734 C CA . ALA A 1 92 ? -2.322 6.383 0.8 1 98.31 92 ALA A CA 1
ATOM 735 C C . ALA A 1 92 ? -1.248 5.664 -0.012 1 98.31 92 ALA A C 1
ATOM 737 O O . ALA A 1 92 ? -0.053 5.82 0.253 1 98.31 92 ALA A O 1
ATOM 738 N N . ASP A 1 93 ? -1.723 4.875 -0.936 1 97.81 93 ASP A N 1
ATOM 739 C CA . ASP A 1 93 ? -0.772 4.191 -1.809 1 97.81 93 ASP A CA 1
ATOM 740 C C . ASP A 1 93 ? 0.02 5.191 -2.646 1 97.81 93 ASP A C 1
ATOM 742 O O . ASP A 1 93 ? 1.224 5.023 -2.852 1 97.81 93 ASP A O 1
ATOM 746 N N . GLN A 1 94 ? -0.647 6.18 -3.17 1 97.56 94 GLN A N 1
ATOM 747 C CA . GLN A 1 94 ? 0.039 7.223 -3.926 1 97.56 94 GLN A CA 1
ATOM 748 C C . GLN A 1 94 ? 1.044 7.965 -3.049 1 97.56 94 GLN A C 1
ATOM 750 O O . GLN A 1 94 ? 2.131 8.32 -3.508 1 97.56 94 GLN A O 1
ATOM 755 N N . TYR A 1 95 ? 0.653 8.203 -1.84 1 98.12 95 TYR A N 1
ATOM 756 C CA . TYR A 1 95 ? 1.571 8.805 -0.88 1 98.12 95 TYR A CA 1
ATOM 757 C C . TYR A 1 95 ? 2.83 7.957 -0.724 1 98.12 95 TYR A C 1
ATOM 759 O O . TYR A 1 95 ? 3.939 8.492 -0.655 1 98.12 95 TYR A O 1
ATOM 767 N N . LYS A 1 96 ? 2.666 6.668 -0.609 1 96.44 96 LYS A N 1
ATOM 768 C CA . LYS A 1 96 ? 3.82 5.789 -0.451 1 96.44 96 LYS A CA 1
ATOM 769 C C . LYS A 1 96 ? 4.789 5.934 -1.622 1 96.44 96 LYS A C 1
ATOM 771 O O . LYS A 1 96 ? 6.004 5.867 -1.439 1 96.44 96 LYS A O 1
ATOM 776 N N . GLU A 1 97 ? 4.273 6.074 -2.816 1 95.44 97 GLU A N 1
ATOM 777 C CA . GLU A 1 97 ? 5.125 6.32 -3.977 1 95.44 97 GLU A CA 1
ATOM 778 C C . GLU A 1 97 ? 5.848 7.66 -3.859 1 95.44 97 GLU A C 1
ATOM 780 O O . GLU A 1 97 ? 7.039 7.758 -4.164 1 95.44 97 GLU A O 1
ATOM 785 N N . PHE A 1 98 ? 5.137 8.656 -3.451 1 97.94 98 PHE A N 1
ATOM 786 C CA . PHE A 1 98 ? 5.742 9.953 -3.182 1 97.94 98 PHE A CA 1
ATOM 787 C C . PHE A 1 98 ? 6.867 9.82 -2.158 1 97.94 98 PHE A C 1
ATOM 789 O O . PHE A 1 98 ? 7.957 10.359 -2.355 1 97.94 98 PHE A O 1
ATOM 796 N N . TYR A 1 99 ? 6.559 9.109 -1.078 1 96 99 TYR A N 1
ATOM 797 C CA . TYR A 1 99 ? 7.531 8.922 -0.008 1 96 99 TYR A CA 1
ATOM 798 C C . TYR A 1 99 ? 8.812 8.289 -0.541 1 96 99 TYR A C 1
ATOM 800 O O . TYR A 1 99 ? 9.914 8.727 -0.207 1 96 99 TYR A O 1
ATOM 808 N N . THR A 1 100 ? 8.656 7.312 -1.348 1 93.94 100 THR A N 1
ATOM 809 C CA . THR A 1 100 ? 9.805 6.637 -1.944 1 93.94 100 THR A CA 1
ATOM 810 C C . THR A 1 100 ? 10.609 7.602 -2.811 1 93.94 100 THR A C 1
ATOM 812 O O . THR A 1 100 ? 11.844 7.621 -2.748 1 93.94 100 THR A O 1
ATOM 815 N N . GLU A 1 101 ? 9.945 8.391 -3.578 1 95.25 101 GLU A N 1
ATOM 816 C CA . GLU A 1 101 ? 10.602 9.328 -4.492 1 95.25 101 GLU A CA 1
ATOM 817 C C . GLU A 1 101 ? 11.406 10.375 -3.732 1 95.25 101 GLU A C 1
ATOM 819 O O . GLU A 1 101 ? 12.492 10.758 -4.16 1 95.25 101 GLU A O 1
ATOM 824 N N . MET A 1 102 ? 10.883 10.812 -2.646 1 97.62 102 MET A N 1
ATOM 825 C CA . MET A 1 102 ? 11.508 11.914 -1.933 1 97.62 102 MET A CA 1
ATOM 826 C C . MET A 1 102 ? 12.438 11.398 -0.837 1 97.62 102 MET A C 1
ATOM 828 O O . MET A 1 102 ? 13.094 12.188 -0.151 1 97.62 102 MET A O 1
ATOM 832 N N . SER A 1 103 ? 12.531 10.109 -0.679 1 94.81 103 SER A N 1
ATOM 833 C CA . SER A 1 103 ? 13.188 9.516 0.483 1 94.81 103 SER A CA 1
ATOM 834 C C . SER A 1 103 ? 14.664 9.875 0.523 1 94.81 103 SER A C 1
ATOM 836 O O . SER A 1 103 ? 15.242 10.031 1.602 1 94.81 103 SER A O 1
ATOM 838 N N . ASP A 1 104 ? 15.266 9.992 -0.711 1 95.12 104 ASP A N 1
ATOM 839 C CA . ASP A 1 104 ? 16.672 10.359 -0.768 1 95.12 104 ASP A CA 1
ATOM 840 C C . ASP A 1 104 ? 16.922 11.703 -0.094 1 95.12 104 ASP A C 1
ATOM 842 O O . ASP A 1 104 ? 17.906 11.875 0.631 1 95.12 104 ASP A O 1
ATOM 846 N N . PHE A 1 105 ? 16.094 12.641 -0.28 1 97.75 105 PHE A N 1
ATOM 847 C CA . PHE A 1 105 ? 16.172 13.93 0.391 1 97.75 105 PHE A CA 1
ATOM 848 C C . PHE A 1 105 ? 15.93 13.781 1.888 1 97.75 105 PHE A C 1
ATOM 850 O O . PHE A 1 105 ? 16.703 14.281 2.701 1 97.75 105 PHE A O 1
ATOM 857 N N . PHE A 1 106 ? 14.93 13.039 2.234 1 95.31 106 PHE A N 1
ATOM 858 C CA . PHE A 1 106 ? 14.5 12.93 3.623 1 95.31 106 PHE A CA 1
ATOM 859 C C . PHE A 1 106 ? 15.609 12.336 4.484 1 95.31 106 PHE A C 1
ATOM 861 O O . PHE A 1 106 ? 15.969 12.906 5.52 1 95.31 106 PHE A O 1
ATOM 868 N N . TYR A 1 107 ? 16.172 11.281 4.07 1 93 107 TYR A N 1
ATOM 869 C CA . TYR A 1 107 ? 17.141 10.562 4.891 1 93 107 TYR A CA 1
ATOM 870 C C . TYR A 1 107 ? 18.453 11.344 4.988 1 93 107 TYR A C 1
ATOM 872 O O . TYR A 1 107 ? 19.141 11.297 6.012 1 93 107 TYR A O 1
ATOM 880 N N . ARG A 1 108 ? 18.797 12.07 3.984 1 94.5 108 ARG A N 1
ATOM 881 C CA . ARG A 1 108 ? 19.984 12.922 4.039 1 94.5 108 ARG A CA 1
ATOM 882 C C . ARG A 1 108 ? 19.75 14.125 4.941 1 94.5 108 ARG A C 1
ATOM 884 O O . ARG A 1 108 ? 20.578 14.43 5.805 1 94.5 108 ARG A O 1
ATOM 891 N N . ALA A 1 109 ? 18.641 14.727 4.734 1 94.56 109 ALA A N 1
ATOM 892 C CA . ALA A 1 109 ? 18.312 15.938 5.488 1 94.56 109 ALA A CA 1
ATOM 893 C C . ALA A 1 109 ? 18.141 15.625 6.973 1 94.56 109 ALA A C 1
ATOM 895 O O . ALA A 1 109 ? 18.469 16.453 7.828 1 94.56 109 ALA A O 1
ATOM 896 N N . ALA A 1 110 ? 17.656 14.453 7.27 1 90.06 110 ALA A N 1
ATOM 897 C CA . ALA A 1 110 ? 17.438 14.047 8.656 1 90.06 110 ALA A CA 1
ATOM 898 C C . ALA A 1 110 ? 18.719 13.484 9.273 1 90.06 110 ALA A C 1
ATOM 900 O O . ALA A 1 110 ? 18.75 13.203 10.477 1 90.06 110 ALA A O 1
ATOM 901 N N . GLY A 1 111 ? 19.766 13.281 8.477 1 89.12 111 GLY A N 1
ATOM 902 C CA . GLY A 1 111 ? 21.062 12.883 9.008 1 89.12 111 GLY A CA 1
ATOM 903 C C . GLY A 1 111 ? 21.25 11.375 9.031 1 89.12 111 GLY A C 1
ATOM 904 O O . GLY A 1 111 ? 22.219 10.883 9.625 1 89.12 111 GLY A O 1
ATOM 905 N N . PHE A 1 112 ? 20.375 10.625 8.312 1 85.56 112 PHE A N 1
ATOM 906 C CA . PHE A 1 112 ? 20.438 9.164 8.336 1 85.56 112 PHE A CA 1
ATOM 907 C C . PHE A 1 112 ? 21.281 8.648 7.168 1 85.56 112 PHE A C 1
ATOM 909 O O . PHE A 1 112 ? 21.656 7.473 7.145 1 85.56 112 PHE A O 1
ATOM 916 N N . LYS A 1 113 ? 21.547 9.5 6.184 1 90.19 113 LYS A N 1
ATOM 917 C CA . LYS A 1 113 ? 22.312 9.18 4.988 1 90.19 113 LYS A CA 1
ATOM 918 C C . LYS A 1 113 ? 23.25 10.328 4.605 1 90.19 113 LYS A C 1
ATOM 920 O O . LYS A 1 113 ? 22.875 11.5 4.707 1 90.19 113 LYS A O 1
ATOM 925 N N . GLU A 1 114 ? 24.438 9.953 4.203 1 94.5 114 GLU A N 1
ATOM 926 C CA . GLU A 1 114 ? 25.359 10.992 3.77 1 94.5 114 GLU A CA 1
ATOM 927 C C . GLU A 1 114 ? 25.031 11.469 2.359 1 94.5 114 GLU A C 1
ATOM 929 O O . GLU A 1 114 ? 24.391 10.758 1.589 1 94.5 114 GLU A O 1
ATOM 934 N N . GLY A 1 115 ? 25.5 12.797 2.109 1 95.38 115 GLY A N 1
ATOM 935 C CA . GLY A 1 115 ? 25.359 13.312 0.758 1 95.38 115 GLY A CA 1
ATOM 936 C C . GLY A 1 115 ? 24.875 14.75 0.719 1 95.38 115 GLY A C 1
ATOM 937 O O . GLY A 1 115 ? 24.672 15.375 1.764 1 95.38 115 GLY A O 1
ATOM 938 N N . ASP A 1 116 ? 24.75 15.211 -0.493 1 97 116 ASP A N 1
ATOM 939 C CA . ASP A 1 116 ? 24.359 16.609 -0.73 1 97 116 ASP A CA 1
ATOM 940 C C . ASP A 1 116 ? 22.844 16.781 -0.604 1 97 116 ASP A C 1
ATOM 942 O O . ASP A 1 116 ? 22.094 16.406 -1.502 1 97 116 ASP A O 1
ATOM 946 N N . VAL A 1 117 ? 22.422 17.438 0.453 1 97.06 117 VAL A N 1
ATOM 947 C CA . VAL A 1 117 ? 21.016 17.641 0.774 1 97.06 117 VAL A CA 1
ATOM 948 C C . VAL A 1 117 ? 20.359 18.531 -0.287 1 97.06 117 VAL A C 1
ATOM 950 O O . VAL A 1 117 ? 19.25 18.25 -0.725 1 97.06 117 VAL A O 1
ATOM 953 N N . GLU A 1 118 ? 21.016 19.516 -0.688 1 97.62 118 GLU A N 1
ATOM 954 C CA . GLU A 1 118 ? 20.453 20.438 -1.681 1 97.62 118 GLU A CA 1
ATOM 955 C C . GLU A 1 118 ? 20.266 19.734 -3.027 1 97.62 118 GLU A C 1
ATOM 957 O O . GLU A 1 118 ? 19.297 20 -3.734 1 97.62 118 GLU A O 1
ATOM 962 N N . GLU A 1 119 ? 21.219 18.953 -3.35 1 97.94 119 GLU A N 1
ATOM 963 C CA . GLU A 1 119 ? 21.094 18.188 -4.582 1 97.94 119 GLU A CA 1
ATOM 964 C C . GLU A 1 119 ? 19.906 17.234 -4.516 1 97.94 119 GLU A C 1
ATOM 966 O O . GLU A 1 119 ? 19.141 17.109 -5.473 1 97.94 119 GLU A O 1
ATOM 971 N N . ALA A 1 120 ? 19.766 16.562 -3.443 1 97.94 120 ALA A N 1
ATOM 972 C CA . ALA A 1 120 ? 18.672 15.625 -3.26 1 97.94 120 ALA A CA 1
ATOM 973 C C . ALA A 1 120 ? 17.328 16.344 -3.27 1 97.94 120 ALA A C 1
ATOM 975 O O . ALA A 1 120 ? 16.328 15.82 -3.777 1 97.94 120 ALA A O 1
ATOM 976 N N . LYS A 1 121 ? 17.281 17.484 -2.672 1 98.25 121 LYS A N 1
ATOM 977 C CA . LYS A 1 121 ? 16.062 18.297 -2.668 1 98.25 121 LYS A CA 1
ATOM 978 C C . LYS A 1 121 ? 15.617 18.625 -4.09 1 98.25 121 LYS A C 1
ATOM 980 O O . LYS A 1 121 ? 14.453 18.406 -4.449 1 98.25 121 LYS A O 1
ATOM 985 N N . THR A 1 122 ? 16.531 19.062 -4.926 1 98.12 122 THR A N 1
ATOM 986 C CA . THR A 1 122 ? 16.234 19.516 -6.281 1 98.12 122 THR A CA 1
ATOM 987 C C . THR A 1 122 ? 15.922 18.344 -7.191 1 98.12 122 THR A C 1
ATOM 989 O O . THR A 1 122 ? 15.039 18.422 -8.055 1 98.12 122 THR A O 1
ATOM 992 N N . ARG A 1 123 ? 16.594 17.312 -6.98 1 97.69 123 ARG A N 1
ATOM 993 C CA . ARG A 1 123 ? 16.484 16.156 -7.867 1 97.69 123 ARG A CA 1
ATOM 994 C C . ARG A 1 123 ? 15.289 15.281 -7.5 1 97.69 123 ARG A C 1
ATOM 996 O O . ARG A 1 123 ? 14.625 14.727 -8.375 1 97.69 123 ARG A O 1
ATOM 1003 N N . ALA A 1 124 ? 15.031 15.227 -6.172 1 97.81 124 ALA A N 1
ATOM 1004 C CA . ALA A 1 124 ? 14.094 14.211 -5.707 1 97.81 124 ALA A CA 1
ATOM 1005 C C . ALA A 1 124 ? 12.852 14.852 -5.098 1 97.81 124 ALA A C 1
ATOM 1007 O O . ALA A 1 124 ? 11.742 14.695 -5.621 1 97.81 124 ALA A O 1
ATOM 1008 N N . LEU A 1 125 ? 12.992 15.695 -4.109 1 98.56 125 LEU A N 1
ATOM 1009 C CA . LEU A 1 125 ? 11.852 16.203 -3.352 1 98.56 125 LEU A CA 1
ATOM 1010 C C . LEU A 1 125 ? 10.992 17.125 -4.211 1 98.56 125 LEU A C 1
ATOM 1012 O O . LEU A 1 125 ? 9.781 16.953 -4.293 1 98.56 125 LEU A O 1
ATOM 1016 N N . LEU A 1 126 ? 11.594 18.078 -4.852 1 98.38 126 LEU A N 1
ATOM 1017 C CA . LEU A 1 126 ? 10.828 19.141 -5.504 1 98.38 126 LEU A CA 1
ATOM 1018 C C . LEU A 1 126 ? 10 18.578 -6.656 1 98.38 126 LEU A C 1
ATOM 1020 O O . LEU A 1 126 ? 8.797 18.844 -6.754 1 98.38 126 LEU A O 1
ATOM 1024 N N . PRO A 1 127 ? 10.555 17.766 -7.543 1 98.12 127 PRO A N 1
ATOM 1025 C CA . PRO A 1 127 ? 9.711 17.188 -8.586 1 98.12 127 PRO A CA 1
ATOM 1026 C C . PRO A 1 127 ? 8.609 16.281 -8.023 1 98.12 127 PRO A C 1
ATOM 1028 O O . PRO A 1 127 ? 7.484 16.281 -8.523 1 98.12 127 PRO A O 1
ATOM 1031 N N . ALA A 1 128 ? 8.945 15.508 -7.027 1 98.25 128 ALA A N 1
ATOM 1032 C CA . ALA A 1 128 ? 7.953 14.648 -6.398 1 98.25 128 ALA A CA 1
ATOM 1033 C C . ALA A 1 128 ? 6.828 15.469 -5.77 1 98.25 128 ALA A C 1
ATOM 1035 O O . ALA A 1 128 ? 5.652 15.125 -5.91 1 98.25 128 ALA A O 1
ATOM 1036 N N . ARG A 1 129 ? 7.227 16.5 -5.09 1 98.5 129 ARG A N 1
ATOM 1037 C CA . ARG A 1 129 ? 6.281 17.391 -4.438 1 98.5 129 ARG A CA 1
ATOM 1038 C C . ARG A 1 129 ? 5.309 18 -5.449 1 98.5 129 ARG A C 1
ATOM 1040 O O . ARG A 1 129 ? 4.098 18.016 -5.219 1 98.5 129 ARG A O 1
ATOM 1047 N N . GLU A 1 130 ? 5.797 18.469 -6.562 1 98.06 130 GLU A N 1
ATOM 1048 C CA . GLU A 1 130 ? 4.973 19.094 -7.586 1 98.06 130 GLU A CA 1
ATOM 1049 C C . GLU A 1 130 ? 3.924 18.125 -8.125 1 98.06 130 GLU A C 1
ATOM 1051 O O . GLU A 1 130 ? 2.748 18.484 -8.242 1 98.06 130 GLU A O 1
ATOM 1056 N N . ARG A 1 131 ? 4.305 17 -8.422 1 96.56 131 ARG A N 1
ATOM 1057 C CA . ARG A 1 131 ? 3.383 16 -8.938 1 96.56 131 ARG A CA 1
ATOM 1058 C C . ARG A 1 131 ? 2.357 15.602 -7.879 1 96.56 131 ARG A C 1
ATOM 1060 O O . ARG A 1 131 ? 1.16 15.531 -8.164 1 96.56 131 ARG A O 1
ATOM 1067 N N . PHE A 1 132 ? 2.844 15.375 -6.75 1 98.19 132 PHE A N 1
ATOM 1068 C CA . PHE A 1 132 ? 1.982 14.891 -5.676 1 98.19 132 PHE A CA 1
ATOM 1069 C C . PHE A 1 132 ? 0.962 15.953 -5.281 1 98.19 132 PHE A C 1
ATOM 1071 O O . PHE A 1 132 ? -0.214 15.648 -5.078 1 98.19 132 PHE A O 1
ATOM 1078 N N . PHE A 1 133 ? 1.409 17.188 -5.156 1 98.44 133 PHE A N 1
ATOM 1079 C CA . PHE A 1 133 ? 0.519 18.266 -4.773 1 98.44 133 PHE A CA 1
ATOM 1080 C C . PHE A 1 133 ? -0.522 18.531 -5.859 1 98.44 133 PHE A C 1
ATOM 1082 O O . PHE A 1 133 ? -1.659 18.891 -5.559 1 98.44 133 PHE A O 1
ATOM 1089 N N . ALA A 1 134 ? -0.161 18.328 -7.082 1 96.25 134 ALA A N 1
ATOM 1090 C CA . ALA A 1 134 ? -1.141 18.453 -8.156 1 96.25 134 ALA A CA 1
ATOM 1091 C C . ALA A 1 134 ? -2.291 17.469 -7.965 1 96.25 134 ALA A C 1
ATOM 1093 O O . ALA A 1 134 ? -3.457 17.828 -8.148 1 96.25 134 ALA A O 1
ATOM 1094 N N . PHE A 1 135 ? -2.006 16.281 -7.57 1 95.56 135 PHE A N 1
ATOM 1095 C CA . PHE A 1 135 ? -3.021 15.266 -7.328 1 95.56 135 PHE A CA 1
ATOM 1096 C C . PHE A 1 135 ? -3.859 15.617 -6.105 1 95.56 135 PHE A C 1
ATOM 1098 O O . PHE A 1 135 ? -5.09 15.555 -6.148 1 95.56 135 PHE A O 1
ATOM 1105 N N . LEU A 1 136 ? -3.16 16.016 -5.051 1 98 136 LEU A N 1
ATOM 1106 C CA . LEU A 1 136 ? -3.883 16.359 -3.832 1 98 136 LEU A CA 1
ATOM 1107 C C . LEU A 1 136 ? -4.836 17.531 -4.082 1 98 136 LEU A C 1
ATOM 1109 O O . LEU A 1 136 ? -5.969 17.516 -3.59 1 98 136 LEU A O 1
ATOM 1113 N N . SER A 1 137 ? -4.344 18.453 -4.82 1 96.81 137 SER A N 1
ATOM 1114 C CA . SER A 1 137 ? -5.164 19.625 -5.125 1 96.81 137 SER A CA 1
ATOM 1115 C C . SER A 1 137 ? -6.434 19.234 -5.867 1 96.81 137 SER A C 1
ATOM 1117 O O . SER A 1 137 ? -7.508 19.781 -5.609 1 96.81 137 SER A O 1
ATOM 1119 N N . LYS A 1 138 ? -6.355 18.281 -6.754 1 93.81 138 LYS A N 1
ATOM 1120 C CA . LYS A 1 138 ? -7.523 17.797 -7.48 1 93.81 138 LYS A CA 1
ATOM 1121 C C . LYS A 1 138 ? -8.547 17.172 -6.531 1 93.81 138 LYS A C 1
ATOM 1123 O O . LYS A 1 138 ? -9.75 17.406 -6.668 1 93.81 138 LYS A O 1
ATOM 1128 N N . PHE A 1 139 ? -8.102 16.438 -5.57 1 96.25 139 PHE A N 1
ATOM 1129 C CA . PHE A 1 139 ? -8.984 15.812 -4.602 1 96.25 139 PHE A CA 1
ATOM 1130 C C . PHE A 1 139 ? -9.609 16.859 -3.676 1 96.25 139 PHE A C 1
ATOM 1132 O O . PHE A 1 139 ? -10.805 16.797 -3.393 1 96.25 139 PHE A O 1
ATOM 1139 N N . LEU A 1 140 ? -8.781 17.781 -3.277 1 97.44 140 LEU A N 1
ATOM 1140 C CA . LEU A 1 140 ? -9.258 18.797 -2.342 1 97.44 140 LEU A CA 1
ATOM 1141 C C . LEU A 1 140 ? -10.281 19.719 -3.004 1 97.44 140 LEU A C 1
ATOM 1143 O O . LEU A 1 140 ? -11.227 20.156 -2.355 1 97.44 140 LEU A O 1
ATOM 1147 N N . LYS A 1 141 ? -10.117 19.938 -4.254 1 94.75 141 LYS A N 1
ATOM 1148 C CA . LYS A 1 141 ? -11.055 20.766 -4.996 1 94.75 141 LYS A CA 1
ATOM 1149 C C . LYS A 1 141 ? -12.406 20.078 -5.156 1 94.75 141 LYS A C 1
ATOM 1151 O O . LYS A 1 141 ? -13.453 20.734 -5.152 1 94.75 141 LYS A O 1
ATOM 1156 N N . LYS A 1 142 ? -12.375 18.828 -5.273 1 92.94 142 LYS A N 1
ATOM 1157 C CA . LYS A 1 142 ? -13.586 18.062 -5.512 1 92.94 142 LYS A CA 1
ATOM 1158 C C . LYS A 1 142 ? -14.32 17.766 -4.207 1 92.94 142 LYS A C 1
ATOM 1160 O O . LYS A 1 142 ? -15.547 17.641 -4.188 1 92.94 142 LYS A O 1
ATOM 1165 N N . SER A 1 143 ? -13.617 17.672 -3.186 1 93.38 143 SER A N 1
ATOM 1166 C CA . SER A 1 143 ? -14.164 17.266 -1.896 1 93.38 143 SER A CA 1
ATOM 1167 C C . SER A 1 143 ? -15.023 18.375 -1.294 1 93.38 143 SER A C 1
ATOM 1169 O O . SER A 1 143 ? -14.711 19.562 -1.44 1 93.38 143 SER A O 1
ATOM 1171 N N . LYS A 1 144 ? -16.047 17.969 -0.518 1 94.06 144 LYS A N 1
ATOM 1172 C CA . LYS A 1 144 ? -16.969 18.906 0.107 1 94.06 144 LYS A CA 1
ATOM 1173 C C . LYS A 1 144 ? -16.703 19.031 1.604 1 94.06 144 LYS A C 1
ATOM 1175 O O . LYS A 1 144 ? -17.344 19.828 2.289 1 94.06 144 LYS A O 1
ATOM 1180 N N . SER A 1 145 ? -15.789 18.297 2.119 1 96.31 145 SER A N 1
ATOM 1181 C CA . SER A 1 145 ? -15.602 18.188 3.562 1 96.31 145 SER A CA 1
ATOM 1182 C C . SER A 1 145 ? -14.453 19.062 4.039 1 96.31 145 SER A C 1
ATOM 1184 O O . SER A 1 145 ? -14.305 19.328 5.234 1 96.31 145 SER A O 1
ATOM 1186 N N . GLY A 1 146 ? -13.609 19.5 3.07 1 96.44 146 GLY A N 1
ATOM 1187 C CA . GLY A 1 146 ? -12.367 20.141 3.434 1 96.44 146 GLY A CA 1
ATOM 1188 C C . GLY A 1 146 ? -11.234 19.172 3.701 1 96.44 146 GLY A C 1
ATOM 1189 O O . GLY A 1 146 ? -10.102 19.578 3.963 1 96.44 146 GLY A O 1
ATOM 1190 N N . PHE A 1 147 ? -11.562 17.891 3.689 1 98.62 147 PHE A N 1
ATOM 1191 C CA . PHE A 1 147 ? -10.57 16.828 3.707 1 98.62 147 PHE A CA 1
ATOM 1192 C C . PHE A 1 147 ? -10.445 16.188 2.33 1 98.62 147 PHE A C 1
ATOM 1194 O O . PHE A 1 147 ? -11.062 16.641 1.365 1 98.62 147 PHE A O 1
ATOM 1201 N N . LEU A 1 148 ? -9.641 15.164 2.174 1 98.62 148 LEU A N 1
ATOM 1202 C CA . LEU A 1 148 ? -9.312 14.625 0.859 1 98.62 148 LEU A CA 1
ATOM 1203 C C . LEU A 1 148 ? -10.531 13.961 0.224 1 98.62 148 LEU A C 1
ATOM 1205 O O . LEU A 1 148 ? -10.633 13.891 -1.002 1 98.62 148 LEU A O 1
ATOM 1209 N N . VAL A 1 149 ? -11.477 13.445 1.094 1 98.19 149 VAL A N 1
ATOM 1210 C CA . VAL A 1 149 ? -12.688 12.812 0.571 1 98.19 149 VAL A CA 1
ATOM 1211 C C . VAL A 1 149 ? -13.922 13.453 1.205 1 98.19 149 VAL A C 1
ATOM 1213 O O . VAL A 1 149 ? -13.812 14.172 2.201 1 98.19 149 VAL A O 1
ATOM 1216 N N . ASP A 1 150 ? -15.109 13.18 0.658 1 97.38 150 ASP A N 1
ATOM 1217 C CA . ASP A 1 150 ? -16.359 13.797 1.086 1 97.38 150 ASP A CA 1
ATOM 1218 C C . ASP A 1 150 ? -16.734 13.367 2.506 1 97.38 150 ASP A C 1
ATOM 1220 O O . ASP A 1 150 ? -17.312 14.141 3.262 1 97.38 150 ASP A O 1
ATOM 1224 N N . GLY A 1 151 ? -16.406 12.188 2.877 1 97.5 151 GLY A N 1
ATOM 1225 C CA . GLY A 1 151 ? -16.812 11.609 4.145 1 97.5 151 GLY A CA 1
ATOM 1226 C C . GLY A 1 151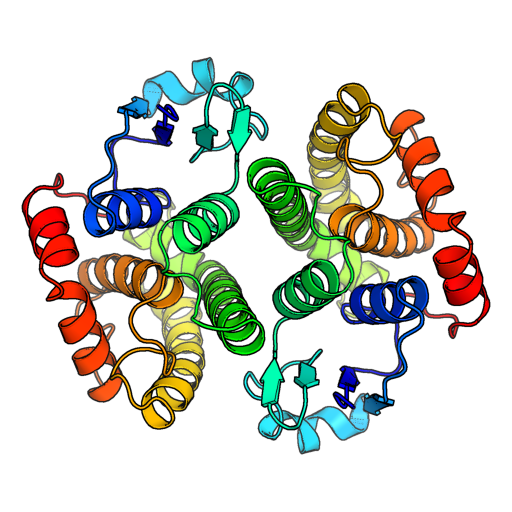 ? -16.094 12.211 5.34 1 97.5 151 GLY A C 1
ATOM 1227 O O . GLY A 1 151 ? -16.469 11.953 6.484 1 97.5 151 GLY A O 1
ATOM 1228 N N . GLY A 1 152 ? -15.078 13.031 5.059 1 98.31 152 GLY A N 1
ATOM 1229 C CA . GLY A 1 152 ? -14.383 13.711 6.145 1 98.31 152 GLY A CA 1
ATOM 1230 C C . GLY A 1 152 ? -12.984 13.172 6.375 1 98.31 152 GLY A C 1
ATOM 1231 O O . GLY A 1 152 ? -12.32 12.711 5.438 1 98.31 152 GLY A O 1
ATOM 1232 N N . LEU A 1 153 ? -12.5 13.359 7.598 1 98.88 153 LEU A N 1
ATOM 1233 C CA . LEU A 1 153 ? -11.141 12.992 7.992 1 98.88 153 LEU A CA 1
ATOM 1234 C C . LEU A 1 153 ? -10.922 11.492 7.859 1 98.88 153 LEU A C 1
ATOM 1236 O O . LEU A 1 153 ? -11.75 10.695 8.32 1 98.88 153 LEU A O 1
ATOM 1240 N N . THR A 1 154 ? -9.852 11.109 7.219 1 98.88 154 THR A N 1
ATOM 1241 C CA . THR A 1 154 ? -9.477 9.703 7.109 1 98.88 154 THR A CA 1
ATOM 1242 C C . THR A 1 154 ? -8 9.508 7.441 1 98.88 154 THR A C 1
ATOM 1244 O O . THR A 1 154 ? -7.281 10.484 7.672 1 98.88 154 THR A O 1
ATOM 1247 N N . TYR A 1 155 ? -7.535 8.266 7.402 1 98.88 155 TYR A N 1
ATOM 1248 C CA . TYR A 1 155 ? -6.137 7.98 7.711 1 98.88 155 TYR A CA 1
ATOM 1249 C C . TYR A 1 155 ? -5.223 8.484 6.598 1 98.88 155 TYR A C 1
ATOM 1251 O O . TYR A 1 155 ? -4.027 8.703 6.816 1 98.88 155 TYR A O 1
ATOM 1259 N N . ALA A 1 156 ? -5.742 8.68 5.371 1 98.88 156 ALA A N 1
ATOM 1260 C CA . ALA A 1 156 ? -4.938 9.258 4.301 1 98.88 156 ALA A CA 1
ATOM 1261 C C . ALA A 1 156 ? -4.566 10.703 4.617 1 98.88 156 ALA A C 1
ATOM 1263 O O . ALA A 1 156 ? -3.43 11.125 4.391 1 98.88 156 ALA A O 1
ATOM 1264 N N . ASP A 1 157 ? -5.531 11.469 5.145 1 98.94 157 ASP A N 1
ATOM 1265 C CA . ASP A 1 157 ? -5.211 12.812 5.602 1 98.94 157 ASP A CA 1
ATOM 1266 C C . ASP A 1 157 ? -4.086 12.789 6.637 1 98.94 157 ASP A C 1
ATOM 1268 O O . ASP A 1 157 ? -3.131 13.562 6.543 1 98.94 157 ASP A O 1
ATOM 1272 N N . LEU A 1 158 ? -4.234 11.898 7.562 1 98.88 158 LEU A N 1
ATOM 1273 C CA . LEU A 1 158 ? -3.324 11.852 8.703 1 98.88 158 LEU A CA 1
ATOM 1274 C C . LEU A 1 158 ? -1.905 11.516 8.25 1 98.88 158 LEU A C 1
ATOM 1276 O O . LEU A 1 158 ? -0.952 12.195 8.641 1 98.88 158 LEU A O 1
ATOM 1280 N N . ILE A 1 159 ? -1.733 10.516 7.445 1 98.56 159 ILE A N 1
ATOM 1281 C CA . ILE A 1 159 ? -0.399 10.023 7.109 1 98.56 159 ILE A CA 1
ATOM 1282 C C . ILE A 1 159 ? 0.311 11.047 6.219 1 98.56 159 ILE A C 1
ATOM 1284 O O . ILE A 1 159 ? 1.519 11.258 6.348 1 98.56 159 ILE A O 1
ATOM 1288 N N . ILE A 1 160 ? -0.451 11.688 5.305 1 98.69 160 ILE A N 1
ATOM 1289 C CA . ILE A 1 160 ? 0.148 12.648 4.391 1 98.69 160 ILE A CA 1
ATOM 1290 C C . ILE A 1 160 ? 0.528 13.914 5.148 1 98.69 160 ILE A C 1
ATOM 1292 O O . ILE A 1 160 ? 1.619 14.461 4.957 1 98.69 160 ILE A O 1
ATOM 1296 N N . VAL A 1 161 ? -0.295 14.344 6.031 1 98.5 161 VAL A N 1
ATOM 1297 C CA . VAL A 1 161 ? -0.045 15.562 6.789 1 98.5 161 VAL A CA 1
ATOM 1298 C C . VAL A 1 161 ? 1.079 15.32 7.797 1 98.5 161 VAL A C 1
ATOM 1300 O O . VAL A 1 161 ? 1.898 16.203 8.047 1 98.5 161 VAL A O 1
ATOM 1303 N N . ASP A 1 162 ? 1.099 14.156 8.383 1 96.75 162 ASP A N 1
ATOM 1304 C CA . ASP A 1 162 ? 2.195 13.844 9.297 1 96.75 162 ASP A CA 1
ATOM 1305 C C . ASP A 1 162 ? 3.539 13.891 8.57 1 96.75 162 ASP A C 1
ATOM 1307 O O . ASP A 1 162 ? 4.516 14.43 9.102 1 96.75 162 ASP A O 1
ATOM 1311 N N . ASN A 1 163 ? 3.643 13.312 7.426 1 96.75 163 ASN A N 1
ATOM 1312 C CA . ASN A 1 163 ? 4.859 13.391 6.625 1 96.75 163 ASN A CA 1
ATOM 1313 C C . ASN A 1 163 ? 5.191 14.828 6.242 1 96.75 163 ASN A C 1
ATOM 1315 O O . ASN A 1 163 ? 6.355 15.234 6.27 1 96.75 163 ASN A O 1
ATOM 1319 N N . ALA A 1 164 ? 4.113 15.586 5.816 1 97.62 164 ALA A N 1
ATOM 1320 C CA . ALA A 1 164 ? 4.316 17 5.48 1 97.62 164 ALA A CA 1
ATOM 1321 C C . ALA A 1 164 ? 4.926 17.75 6.656 1 97.62 164 ALA A C 1
ATOM 1323 O O . ALA A 1 164 ? 5.781 18.625 6.465 1 97.62 164 ALA A O 1
ATOM 1324 N N . THR A 1 165 ? 4.492 17.422 7.875 1 96.12 165 THR A N 1
ATOM 1325 C CA . THR A 1 165 ? 5.047 18.047 9.07 1 96.12 165 THR A CA 1
ATOM 1326 C C . THR A 1 165 ? 6.551 17.828 9.156 1 96.12 165 THR A C 1
ATOM 1328 O O . THR A 1 165 ? 7.309 18.75 9.445 1 96.12 165 THR A O 1
ATOM 1331 N N . SER A 1 166 ? 7.004 16.609 8.891 1 95.19 166 SER A N 1
ATOM 1332 C CA . SER A 1 166 ? 8.43 16.312 8.875 1 95.19 166 SER A CA 1
ATOM 1333 C C . SER A 1 166 ? 9.156 17.109 7.789 1 95.19 166 SER A C 1
ATOM 1335 O O . SER A 1 166 ? 10.25 17.625 8.023 1 95.19 166 SER A O 1
ATOM 1337 N N . LEU A 1 167 ? 8.516 17.219 6.637 1 97 167 LEU A N 1
ATOM 1338 C CA . LEU A 1 167 ? 9.148 17.891 5.508 1 97 167 LEU A CA 1
ATOM 1339 C C . LEU A 1 167 ? 9.227 19.391 5.742 1 97 167 LEU A C 1
ATOM 1341 O O . LEU A 1 167 ? 10.195 20.031 5.348 1 97 167 LEU A O 1
ATOM 1345 N N . ILE A 1 168 ? 8.219 19.953 6.387 1 96.62 168 ILE A N 1
ATOM 1346 C CA . ILE A 1 168 ? 8.219 21.359 6.738 1 96.62 168 ILE A CA 1
ATOM 1347 C C . ILE A 1 168 ? 9.367 21.656 7.699 1 96.62 168 ILE A C 1
ATOM 1349 O O . ILE A 1 168 ? 10.039 22.688 7.582 1 96.62 168 ILE A O 1
ATOM 1353 N N . ASN A 1 169 ? 9.648 20.734 8.586 1 94.12 169 ASN A N 1
ATOM 1354 C CA . ASN A 1 169 ? 10.758 20.891 9.523 1 94.12 169 ASN A CA 1
ATOM 1355 C C . ASN A 1 169 ? 12.102 20.906 8.805 1 94.12 169 ASN A C 1
ATOM 1357 O O . ASN A 1 169 ? 13.031 21.594 9.227 1 94.12 169 ASN A O 1
ATOM 1361 N N . LEU A 1 170 ? 12.234 20.156 7.777 1 94.94 170 LEU A N 1
ATOM 1362 C CA . LEU A 1 170 ? 13.492 20.016 7.051 1 94.94 170 LEU A CA 1
ATOM 1363 C C . LEU A 1 170 ? 13.617 21.062 5.957 1 94.94 170 LEU A C 1
ATOM 1365 O O . LEU A 1 170 ? 14.727 21.453 5.582 1 94.94 170 LEU A O 1
ATOM 1369 N N . TYR A 1 171 ? 12.523 21.484 5.473 1 96.62 171 TYR A N 1
ATOM 1370 C CA . TYR A 1 171 ? 12.391 22.453 4.395 1 96.62 171 TYR A CA 1
ATOM 1371 C C . TYR A 1 171 ? 11.18 23.359 4.617 1 96.62 171 TYR A C 1
ATOM 1373 O O . TYR A 1 171 ? 10.094 23.094 4.09 1 96.62 171 TYR A O 1
ATOM 1381 N N . PRO A 1 172 ? 11.273 24.453 5.273 1 96.88 172 PRO A N 1
ATOM 1382 C CA . PRO A 1 172 ? 10.164 25.281 5.73 1 96.88 172 PRO A CA 1
ATOM 1383 C C . PRO A 1 172 ? 9.273 25.766 4.59 1 96.88 172 PRO A C 1
ATOM 1385 O O . PRO A 1 172 ? 8.086 26.031 4.797 1 96.88 172 PRO A O 1
ATOM 1388 N N . ASP A 1 173 ? 9.797 25.797 3.354 1 97.75 173 ASP A N 1
ATOM 1389 C CA . ASP A 1 173 ? 9.031 26.297 2.211 1 97.75 173 ASP A CA 1
ATOM 1390 C C . ASP A 1 173 ? 8.305 25.156 1.503 1 97.75 173 ASP A C 1
ATOM 1392 O O . ASP A 1 173 ? 7.875 25.297 0.358 1 97.75 173 ASP A O 1
ATOM 1396 N N . TYR A 1 174 ? 8.18 24.047 2.164 1 98.31 174 TYR A N 1
ATOM 1397 C CA . TYR A 1 174 ? 7.633 22.844 1.556 1 98.31 174 TYR A CA 1
ATOM 1398 C C . TYR A 1 174 ? 6.242 23.094 0.987 1 98.31 174 TYR A C 1
ATOM 1400 O O . TYR A 1 174 ? 5.91 22.625 -0.099 1 98.31 174 TYR A O 1
ATOM 1408 N N . LEU A 1 175 ? 5.414 23.891 1.687 1 98.62 175 LEU A N 1
ATOM 1409 C CA . LEU A 1 175 ? 4.035 24.078 1.257 1 98.62 175 LEU A CA 1
ATOM 1410 C C . LEU A 1 175 ? 3.895 25.375 0.463 1 98.62 175 LEU A C 1
ATOM 1412 O O . LEU A 1 175 ? 2.803 25.703 -0.01 1 98.62 175 LEU A O 1
ATOM 1416 N N . LYS A 1 176 ? 4.973 26.078 0.29 1 97.81 176 LYS A N 1
ATOM 1417 C CA . LYS A 1 176 ? 4.926 27.359 -0.401 1 97.81 176 LYS A CA 1
ATOM 1418 C C . LYS A 1 176 ? 4.391 27.203 -1.821 1 97.81 176 LYS A C 1
ATOM 1420 O O . LYS A 1 176 ? 4.789 26.281 -2.543 1 97.81 176 LYS A O 1
ATOM 1425 N N . GLY A 1 177 ? 3.492 28.094 -2.207 1 97.31 177 GLY A N 1
ATOM 1426 C CA . GLY A 1 177 ? 2.951 28.094 -3.557 1 97.31 177 GLY A CA 1
ATOM 1427 C C . GLY A 1 177 ? 1.673 27.281 -3.682 1 97.31 177 GLY A C 1
ATOM 1428 O O . GLY A 1 177 ? 1.048 27.266 -4.746 1 97.31 177 GLY A O 1
ATOM 1429 N N . TYR A 1 178 ? 1.172 26.656 -2.51 1 97.94 178 TYR A N 1
ATOM 1430 C CA . TYR A 1 178 ? -0.028 25.828 -2.527 1 97.94 178 TYR A CA 1
ATOM 1431 C C . TYR A 1 178 ? -0.942 26.172 -1.355 1 97.94 178 TYR A C 1
ATOM 1433 O O . TYR A 1 178 ? -1.082 25.375 -0.421 1 97.94 178 TYR A O 1
ATOM 1441 N N . PRO A 1 179 ? -1.627 27.297 -1.46 1 97 179 PRO A N 1
ATOM 1442 C CA . PRO A 1 179 ? -2.459 27.75 -0.341 1 97 179 PRO A CA 1
ATOM 1443 C C . PRO A 1 179 ? -3.551 26.75 0.022 1 97 179 PRO A C 1
ATOM 1445 O O . PRO A 1 179 ? -3.932 26.641 1.19 1 97 179 PRO A O 1
ATOM 1448 N N . GLU A 1 180 ? -4.098 26.031 -0.964 1 97.25 180 GLU A N 1
ATOM 1449 C CA . GLU A 1 180 ? -5.137 25.047 -0.687 1 97.25 180 GLU A CA 1
ATOM 1450 C C . GLU A 1 180 ? -4.582 23.875 0.122 1 97.25 180 GLU A C 1
ATOM 1452 O O . GLU A 1 180 ? -5.285 23.297 0.962 1 97.25 180 GLU A O 1
ATOM 1457 N N . ILE A 1 181 ? -3.318 23.516 -0.173 1 98.44 181 ILE A N 1
ATOM 1458 C CA . ILE A 1 181 ? -2.676 22.438 0.582 1 98.44 181 ILE A CA 1
ATOM 1459 C C . ILE A 1 181 ? -2.352 22.922 1.992 1 98.44 181 ILE A C 1
ATOM 1461 O O . ILE A 1 181 ? -2.504 22.188 2.963 1 98.44 181 ILE A O 1
ATOM 1465 N N . GLN A 1 182 ? -1.916 24.141 2.082 1 98.31 182 GLN A N 1
ATOM 1466 C CA . GLN A 1 182 ? -1.677 24.75 3.391 1 98.31 182 GLN A CA 1
ATOM 1467 C C . GLN A 1 182 ? -2.951 24.766 4.23 1 98.31 182 GLN A C 1
ATOM 1469 O O . GLN A 1 182 ? -2.926 24.406 5.414 1 98.31 182 GLN A O 1
ATOM 1474 N N . ALA A 1 183 ? -4.031 25.172 3.643 1 98.25 183 ALA A N 1
ATOM 1475 C CA . ALA A 1 183 ? -5.309 25.219 4.352 1 98.25 183 ALA A CA 1
ATOM 1476 C C . ALA A 1 183 ? -5.723 23.828 4.828 1 98.25 183 ALA A C 1
ATOM 1478 O O . ALA A 1 183 ? -6.211 23.672 5.949 1 98.25 183 ALA A O 1
ATOM 1479 N N . TRP A 1 184 ? -5.559 22.859 3.971 1 98.75 184 TRP A N 1
ATOM 1480 C CA . TRP A 1 184 ? -5.852 21.453 4.293 1 98.75 184 TRP A CA 1
ATOM 1481 C C . TRP A 1 184 ? -4.961 20.969 5.426 1 98.75 184 TRP A C 1
ATOM 1483 O O . TRP A 1 184 ? -5.441 20.344 6.379 1 98.75 184 TRP A O 1
ATOM 1493 N N . TYR A 1 185 ? -3.691 21.266 5.328 1 98.75 185 TYR A N 1
ATOM 1494 C CA . TYR A 1 185 ? -2.744 20.953 6.387 1 98.75 185 TYR A CA 1
ATOM 1495 C C . TYR A 1 185 ? -3.191 21.531 7.719 1 98.75 185 TYR A C 1
ATOM 1497 O O . TYR A 1 185 ? -3.281 20.828 8.727 1 98.75 185 TYR A O 1
ATOM 1505 N N . ASP A 1 186 ? -3.506 22.781 7.73 1 98.75 186 ASP A N 1
ATOM 1506 C CA . ASP A 1 186 ? -3.932 23.484 8.938 1 98.75 186 ASP A CA 1
ATOM 1507 C C . ASP A 1 186 ? -5.207 22.875 9.516 1 98.75 186 ASP A C 1
ATOM 1509 O O . ASP A 1 186 ? -5.348 22.75 10.727 1 98.75 186 ASP A O 1
ATOM 1513 N N . LYS A 1 187 ? -6.102 22.562 8.656 1 98.69 187 LYS A N 1
ATOM 1514 C CA . LYS A 1 187 ? -7.352 21.953 9.094 1 98.69 187 LYS A CA 1
ATOM 1515 C C . LYS A 1 187 ? -7.094 20.625 9.82 1 98.69 187 LYS A C 1
ATOM 1517 O O . LYS A 1 187 ? -7.664 20.375 10.883 1 98.69 187 LYS A O 1
ATOM 1522 N N . VAL A 1 188 ? -6.258 19.797 9.258 1 98.81 188 VAL A N 1
ATOM 1523 C CA . VAL A 1 188 ? -5.992 18.484 9.828 1 98.81 188 VAL A CA 1
ATOM 1524 C C . VAL A 1 188 ? -5.297 18.625 11.18 1 98.81 188 VAL A C 1
ATOM 1526 O O . VAL A 1 188 ? -5.707 18.016 12.172 1 98.81 188 VAL A O 1
ATOM 1529 N N . VAL A 1 189 ? -4.281 19.484 11.281 1 98.31 189 VAL A N 1
ATOM 1530 C CA . VAL A 1 189 ? -3.5 19.578 12.508 1 98.31 189 VAL A CA 1
ATOM 1531 C C . VAL A 1 189 ? -4.301 20.328 13.578 1 98.31 189 VAL A C 1
ATOM 1533 O O . VAL A 1 189 ? -3.934 20.312 14.75 1 98.31 189 VAL A O 1
ATOM 1536 N N . SER A 1 190 ? -5.434 20.875 13.219 1 98.25 190 SER A N 1
ATOM 1537 C CA . SER A 1 190 ? -6.262 21.609 14.172 1 98.25 190 SER A CA 1
ATOM 1538 C C . SER A 1 190 ? -7.375 20.734 14.727 1 98.25 190 SER A C 1
ATOM 1540 O O . SER A 1 190 ? -8.102 21.156 15.633 1 98.25 190 SER A O 1
ATOM 1542 N N . VAL A 1 191 ? -7.602 19.578 14.141 1 98.62 191 VAL A N 1
ATOM 1543 C CA . VAL A 1 191 ? -8.539 18.641 14.742 1 98.62 191 VAL A CA 1
ATOM 1544 C C . VAL A 1 191 ? -8.188 18.438 16.219 1 98.62 191 VAL A C 1
ATOM 1546 O O . VAL A 1 191 ? -7.047 18.094 16.547 1 98.62 191 VAL A O 1
ATOM 1549 N N . PRO A 1 192 ? -9.086 18.547 17.125 1 98.25 192 PRO A N 1
ATOM 1550 C CA . PRO A 1 192 ? -8.766 18.609 18.547 1 98.25 192 PRO A CA 1
ATOM 1551 C C . PRO A 1 192 ? -7.914 17.438 19.016 1 98.25 192 PRO A C 1
ATOM 1553 O O . PRO A 1 192 ? -6.887 17.641 19.672 1 98.25 192 PRO A O 1
ATOM 1556 N N . ALA A 1 193 ? -8.258 16.25 18.703 1 97.88 193 ALA A N 1
ATOM 1557 C CA . ALA A 1 193 ? -7.508 15.078 19.156 1 97.88 193 ALA A CA 1
ATOM 1558 C C . ALA A 1 193 ? -6.105 15.062 18.547 1 97.88 193 ALA A C 1
ATOM 1560 O O . ALA A 1 193 ? -5.148 14.641 19.203 1 97.88 193 ALA A O 1
ATOM 1561 N N . ILE A 1 194 ? -5.973 15.508 17.297 1 98.25 194 ILE A N 1
ATOM 1562 C CA . ILE A 1 194 ? -4.684 15.547 16.609 1 98.25 194 ILE A CA 1
ATOM 1563 C C . ILE A 1 194 ? -3.822 16.672 17.188 1 98.25 194 ILE A C 1
ATOM 1565 O O . ILE A 1 194 ? -2.637 16.469 17.453 1 98.25 194 ILE A O 1
ATOM 1569 N N . LYS A 1 195 ? -4.422 17.781 17.359 1 97.88 195 LYS A N 1
ATOM 1570 C CA . LYS A 1 195 ? -3.738 18.922 17.969 1 97.88 195 LYS A CA 1
ATOM 1571 C C . LYS A 1 195 ? -3.182 18.562 19.344 1 97.88 195 LYS A C 1
ATOM 1573 O O . LYS A 1 195 ? -2.031 18.875 19.656 1 97.88 195 LYS A O 1
ATOM 1578 N N . ALA A 1 196 ? -3.982 17.922 20.156 1 97.25 196 ALA A N 1
ATOM 1579 C CA . ALA A 1 196 ? -3.572 17.516 21.484 1 97.25 196 ALA A CA 1
ATOM 1580 C C . ALA A 1 196 ? -2.406 16.531 21.438 1 97.25 196 ALA A C 1
ATOM 1582 O O . ALA A 1 196 ? -1.468 16.625 22.234 1 97.25 196 ALA A O 1
ATOM 1583 N N . ARG A 1 197 ? -2.512 15.594 20.516 1 94.56 197 ARG A N 1
ATOM 1584 C CA . ARG A 1 197 ? -1.44 14.617 20.344 1 94.56 197 ARG A CA 1
ATOM 1585 C C . ARG A 1 197 ? -0.138 15.297 19.938 1 94.56 197 ARG A C 1
ATOM 1587 O O . ARG A 1 197 ? 0.924 15 20.484 1 94.56 197 ARG A O 1
ATOM 1594 N N . ILE A 1 198 ? -0.211 16.188 19 1 93.69 198 ILE A N 1
ATOM 1595 C CA . ILE A 1 198 ? 0.961 16.906 18.5 1 93.69 198 ILE A CA 1
ATOM 1596 C C . ILE A 1 198 ? 1.601 17.703 19.641 1 93.69 198 ILE A C 1
ATOM 1598 O O . ILE A 1 198 ? 2.826 17.734 19.766 1 93.69 198 ILE A O 1
ATOM 1602 N N . ALA A 1 199 ? 0.792 18.203 20.484 1 93.81 199 ALA A N 1
ATOM 1603 C CA . ALA A 1 199 ? 1.276 19.031 21.578 1 93.81 199 ALA A CA 1
ATOM 1604 C C . ALA A 1 199 ? 1.945 18.172 22.656 1 93.81 199 ALA A C 1
ATOM 1606 O O . ALA A 1 199 ? 2.871 18.625 23.328 1 93.81 199 ALA 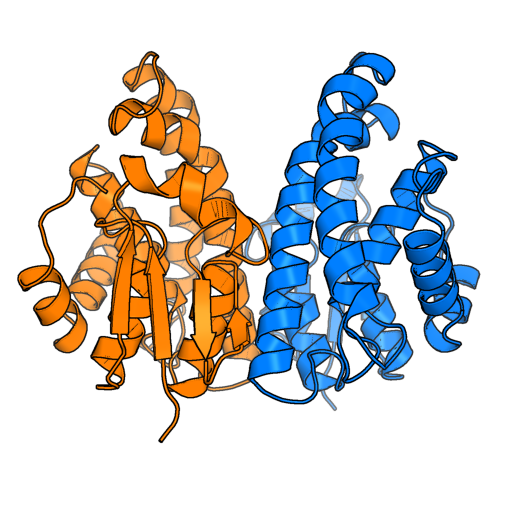A O 1
ATOM 1607 N N . SER A 1 200 ? 1.521 16.922 22.766 1 91.69 200 SER A N 1
ATOM 1608 C CA . SER A 1 200 ? 1.949 16.125 23.906 1 91.69 200 SER A CA 1
ATOM 1609 C C . SER A 1 200 ? 3.076 15.172 23.531 1 91.69 200 SER A C 1
ATOM 1611 O O . SER A 1 200 ? 3.762 14.633 24.406 1 91.69 200 SER A O 1
ATOM 1613 N N . ARG A 1 201 ? 3.232 15 22.266 1 89.25 201 ARG A N 1
ATOM 1614 C CA . ARG A 1 201 ? 4.219 14 21.875 1 89.25 201 ARG A CA 1
ATOM 1615 C C . ARG A 1 201 ? 5.633 14.562 21.969 1 89.25 201 ARG A C 1
ATOM 1617 O O . ARG A 1 201 ? 5.828 15.781 21.906 1 89.25 201 ARG A O 1
ATOM 1624 N N . PRO A 1 202 ? 6.574 13.672 22.156 1 84.69 202 PRO A N 1
ATOM 1625 C CA . PRO A 1 202 ? 7.953 14.164 22.156 1 84.69 202 PRO A CA 1
ATOM 1626 C C . PRO A 1 202 ? 8.336 14.836 20.828 1 84.69 202 PRO A C 1
ATOM 1628 O O . PRO A 1 202 ? 7.867 14.422 19.766 1 84.69 202 PRO A O 1
ATOM 1631 N N . LYS A 1 203 ? 9.156 15.867 21.016 1 83 203 LYS A N 1
ATOM 1632 C CA . LYS A 1 203 ? 9.625 16.547 19.812 1 83 203 LYS A CA 1
ATOM 1633 C C . LYS A 1 203 ? 10.719 15.75 19.125 1 83 203 LYS A C 1
ATOM 1635 O O . LYS A 1 203 ? 11.734 15.406 19.734 1 83 203 LYS A O 1
ATOM 1640 N N . THR A 1 204 ? 10.398 15.312 18 1 81.69 204 THR A N 1
ATOM 1641 C CA . THR A 1 204 ? 11.344 14.602 17.156 1 81.69 204 THR A CA 1
ATOM 1642 C C . THR A 1 204 ? 11.375 15.195 15.758 1 81.69 204 THR A C 1
ATOM 1644 O O . THR A 1 204 ? 10.453 15.914 15.359 1 81.69 204 THR A O 1
ATOM 1647 N N . THR A 1 205 ? 12.602 15.133 15.094 1 70.81 205 THR A N 1
ATOM 1648 C CA . THR A 1 205 ? 12.688 15.633 13.727 1 70.81 205 THR A CA 1
ATOM 1649 C C . THR A 1 205 ? 11.719 14.891 12.812 1 70.81 205 THR A C 1
ATOM 1651 O O . THR A 1 205 ? 11.141 15.484 11.898 1 70.81 205 THR A O 1
ATOM 1654 N N . ALA A 1 206 ? 11.828 13.766 13.008 1 72.62 206 ALA A N 1
ATOM 1655 C CA . ALA A 1 206 ? 10.953 12.906 12.227 1 72.62 206 ALA A CA 1
ATOM 1656 C C . ALA A 1 206 ? 10.352 11.797 13.094 1 72.62 206 ALA A C 1
ATOM 1658 O O . ALA A 1 206 ? 10.969 11.359 14.062 1 72.62 206 ALA A O 1
ATOM 1659 N N . MET B 1 1 ? -27.547 -2.488 -12.141 1 88.38 1 MET B N 1
ATOM 1660 C CA . MET B 1 1 ? -26.375 -3.273 -11.734 1 88.38 1 MET B CA 1
ATOM 1661 C C . MET B 1 1 ? -25.109 -2.428 -11.781 1 88.38 1 MET B C 1
ATOM 1663 O O . MET B 1 1 ? -24.984 -1.52 -12.609 1 88.38 1 MET B O 1
ATOM 1667 N N . VAL B 1 2 ? -24.094 -2.631 -10.828 1 93.31 2 VAL B N 1
ATOM 1668 C CA . VAL B 1 2 ? -22.859 -1.863 -10.773 1 93.31 2 VAL B CA 1
ATOM 1669 C C . VAL B 1 2 ? -22.078 -2.072 -12.07 1 93.31 2 VAL B C 1
ATOM 1671 O O . VAL B 1 2 ? -21.953 -3.199 -12.555 1 93.31 2 VAL B O 1
ATOM 1674 N N . GLN B 1 3 ? -21.641 -1.042 -12.672 1 97.44 3 GLN B N 1
ATOM 1675 C CA . GLN B 1 3 ? -20.828 -1.117 -13.875 1 97.44 3 GLN B CA 1
ATOM 1676 C C . GLN B 1 3 ? -19.344 -0.976 -13.547 1 97.44 3 GLN B C 1
ATOM 1678 O O . GLN B 1 3 ? -18.938 -0.014 -12.891 1 97.44 3 GLN B O 1
ATOM 1683 N N . TYR B 1 4 ? -18.594 -1.96 -14.016 1 98.69 4 TYR B N 1
ATOM 1684 C CA . TYR B 1 4 ? -17.156 -1.953 -13.82 1 98.69 4 TYR B CA 1
ATOM 1685 C C . TYR B 1 4 ? -16.422 -1.793 -15.156 1 98.69 4 TYR B C 1
ATOM 1687 O O . TYR B 1 4 ? -16.703 -2.504 -16.109 1 98.69 4 TYR B O 1
ATOM 1695 N N . LYS B 1 5 ? -15.438 -0.85 -15.18 1 98.75 5 LYS B N 1
ATOM 1696 C CA . LYS B 1 5 ? -14.484 -0.72 -16.266 1 98.75 5 LYS B CA 1
ATOM 1697 C C . LYS B 1 5 ? -13.047 -0.736 -15.75 1 98.75 5 LYS B C 1
ATOM 1699 O O . LYS B 1 5 ? -12.719 -0.017 -14.805 1 98.75 5 LYS B O 1
ATOM 1704 N N . LEU B 1 6 ? -12.258 -1.59 -16.312 1 98.81 6 LEU B N 1
ATOM 1705 C CA . LEU B 1 6 ? -10.852 -1.673 -15.938 1 98.81 6 LEU B CA 1
ATOM 1706 C C . LEU B 1 6 ? -9.961 -1.195 -17.078 1 98.81 6 LEU B C 1
ATOM 1708 O O . LEU B 1 6 ? -9.984 -1.762 -18.172 1 98.81 6 LEU B O 1
ATOM 1712 N N . TYR B 1 7 ? -9.203 -0.116 -16.812 1 98.75 7 TYR B N 1
ATOM 1713 C CA . TYR B 1 7 ? -8.297 0.46 -17.797 1 98.75 7 TYR B CA 1
ATOM 1714 C C . TYR B 1 7 ? -6.867 -0.009 -17.562 1 98.75 7 TYR B C 1
ATOM 1716 O O . TYR B 1 7 ? -6.324 0.156 -16.469 1 98.75 7 TYR B O 1
ATOM 1724 N N . TYR B 1 8 ? -6.277 -0.591 -18.594 1 97.69 8 TYR B N 1
ATOM 1725 C CA . TYR B 1 8 ? -4.871 -0.977 -18.531 1 97.69 8 TYR B CA 1
ATOM 1726 C C . TYR B 1 8 ? -4.305 -1.221 -19.922 1 97.69 8 TYR B C 1
ATOM 1728 O O . TYR B 1 8 ? -4.969 -0.948 -20.922 1 97.69 8 TYR B O 1
ATOM 1736 N N . PHE B 1 9 ? -3.01 -1.496 -20.016 1 95.69 9 PHE B N 1
ATOM 1737 C CA . PHE B 1 9 ? -2.375 -1.891 -21.266 1 95.69 9 PHE B CA 1
ATOM 1738 C C . PHE B 1 9 ? -2.812 -3.293 -21.672 1 95.69 9 PHE B C 1
ATOM 1740 O O . PHE B 1 9 ? -3.334 -4.051 -20.859 1 95.69 9 PHE B O 1
ATOM 1747 N N . PRO B 1 10 ? -2.658 -3.607 -22.938 1 93.56 10 PRO B N 1
ATOM 1748 C CA . PRO B 1 10 ? -2.996 -4.965 -23.375 1 93.56 10 PRO B CA 1
ATOM 1749 C C . PRO B 1 10 ? -1.966 -6 -22.922 1 93.56 10 PRO B C 1
ATOM 1751 O O . PRO B 1 10 ? -1.419 -6.73 -23.75 1 93.56 10 PRO B O 1
ATOM 1754 N N . LEU B 1 11 ? -1.73 -6.086 -21.625 1 91.38 11 LEU B N 1
ATOM 1755 C CA . LEU B 1 11 ? -0.835 -7.031 -20.969 1 91.38 11 LEU B CA 1
ATOM 1756 C C . LEU B 1 11 ? -1.354 -7.395 -19.594 1 91.38 11 LEU B C 1
ATOM 1758 O O . LEU B 1 11 ? -2.342 -6.824 -19.125 1 91.38 11 LEU B O 1
ATOM 1762 N N . ARG B 1 12 ? -0.89 -8.391 -18.875 1 92.12 12 ARG B N 1
ATOM 1763 C CA . ARG B 1 12 ? -1.283 -8.805 -17.531 1 92.12 12 ARG B CA 1
ATOM 1764 C C . ARG B 1 12 ? -0.958 -7.719 -16.516 1 92.12 12 ARG B C 1
ATOM 1766 O O . ARG B 1 12 ? -1.839 -6.965 -16.094 1 92.12 12 ARG B O 1
ATOM 1773 N N . GLY B 1 13 ? 0.347 -7.543 -16.266 1 91 13 GLY B N 1
ATOM 1774 C CA . GLY B 1 13 ? 0.91 -6.512 -15.414 1 91 13 GLY B CA 1
ATOM 1775 C C . GLY B 1 13 ? 0.131 -6.316 -14.125 1 91 13 GLY B C 1
ATOM 1776 O O . GLY B 1 13 ? -0.324 -7.289 -13.516 1 91 13 GLY B O 1
ATOM 1777 N N . LEU B 1 14 ? -0.057 -5.125 -13.766 1 94.19 14 LEU B N 1
ATOM 1778 C CA . LEU B 1 14 ? -0.604 -4.754 -12.461 1 94.19 14 LEU B CA 1
ATOM 1779 C C . LEU B 1 14 ? -2.123 -4.902 -12.453 1 94.19 14 LEU B C 1
ATOM 1781 O O . LEU B 1 14 ? -2.742 -4.906 -11.383 1 94.19 14 LEU B O 1
ATOM 1785 N N . ALA B 1 15 ? -2.756 -5.102 -13.555 1 96.94 15 ALA B N 1
ATOM 1786 C CA . ALA B 1 15 ? -4.211 -5.188 -13.633 1 96.94 15 ALA B CA 1
ATOM 1787 C C . ALA B 1 15 ? -4.684 -6.633 -13.492 1 96.94 15 ALA B C 1
ATOM 1789 O O . ALA B 1 15 ? -5.875 -6.887 -13.305 1 96.94 15 ALA B O 1
ATOM 1790 N N . GLU B 1 16 ? -3.752 -7.566 -13.578 1 96.81 16 GLU B N 1
ATOM 1791 C CA . GLU B 1 16 ? -4.137 -8.969 -13.68 1 96.81 16 GLU B CA 1
ATOM 1792 C C . GLU B 1 16 ? -4.867 -9.438 -12.422 1 96.81 16 GLU B C 1
ATOM 1794 O O . GLU B 1 16 ? -5.801 -10.234 -12.508 1 96.81 16 GLU B O 1
ATOM 1799 N N . VAL B 1 17 ? -4.445 -8.977 -11.312 1 98 17 VAL B N 1
ATOM 1800 C CA . VAL B 1 17 ? -5.086 -9.414 -10.078 1 98 17 VAL B CA 1
ATOM 1801 C C . VAL B 1 17 ? -6.551 -8.984 -10.07 1 98 17 VAL B C 1
ATOM 1803 O O . VAL B 1 17 ? -7.422 -9.727 -9.617 1 98 17 VAL B O 1
ATOM 1806 N N . ALA B 1 18 ? -6.848 -7.773 -10.531 1 98.75 18 ALA B N 1
ATOM 1807 C CA . ALA B 1 18 ? -8.242 -7.34 -10.648 1 98.75 18 ALA B CA 1
ATOM 1808 C C . ALA B 1 18 ? -9.023 -8.266 -11.57 1 98.75 18 ALA B C 1
ATOM 1810 O O . ALA B 1 18 ? -10.141 -8.672 -11.258 1 98.75 18 ALA B O 1
ATOM 1811 N N . ARG B 1 19 ? -8.438 -8.633 -12.688 1 98.31 19 ARG B N 1
ATOM 1812 C CA . ARG B 1 19 ? -9.078 -9.531 -13.641 1 98.31 19 ARG B CA 1
ATOM 1813 C C . ARG B 1 19 ? -9.352 -10.891 -13.008 1 98.31 19 ARG B C 1
ATOM 1815 O O . ARG B 1 19 ? -10.414 -11.477 -13.219 1 98.31 19 ARG B O 1
ATOM 1822 N N . GLN B 1 20 ? -8.406 -11.344 -12.266 1 98.5 20 GLN B N 1
ATOM 1823 C CA . GLN B 1 20 ? -8.562 -12.625 -11.578 1 98.5 20 GLN B CA 1
ATOM 1824 C C . GLN B 1 20 ? -9.68 -12.562 -10.547 1 98.5 20 GLN B C 1
ATOM 1826 O O . GLN B 1 20 ? -10.445 -13.516 -10.391 1 98.5 20 GLN B O 1
ATOM 1831 N N . LEU B 1 21 ? -9.773 -11.461 -9.82 1 98.88 21 LEU B N 1
ATOM 1832 C CA . LEU B 1 21 ? -10.836 -11.297 -8.828 1 98.88 21 LEU B CA 1
ATOM 1833 C C . LEU B 1 21 ? -12.203 -11.273 -9.5 1 98.88 21 LEU B C 1
ATOM 1835 O O . LEU B 1 21 ? -13.156 -11.867 -8.992 1 98.88 21 LEU B O 1
ATOM 1839 N N . PHE B 1 22 ? -12.32 -10.617 -10.656 1 98.75 22 PHE B N 1
ATOM 1840 C CA . PHE B 1 22 ? -13.57 -10.641 -11.414 1 98.75 22 PHE B CA 1
ATOM 1841 C C . PHE B 1 22 ? -13.914 -12.062 -11.844 1 98.75 22 PHE B C 1
ATOM 1843 O O . PHE B 1 22 ? -15.078 -12.469 -11.781 1 98.75 22 PHE B O 1
ATOM 1850 N N . ALA B 1 23 ? -12.922 -12.789 -12.281 1 98.5 23 ALA B N 1
ATOM 1851 C CA . ALA B 1 23 ? -13.133 -14.172 -12.703 1 98.5 23 ALA B CA 1
ATOM 1852 C C . ALA B 1 23 ? -13.617 -15.031 -11.539 1 98.5 23 ALA B C 1
ATOM 1854 O O . ALA B 1 23 ? -14.57 -15.805 -11.688 1 98.5 23 ALA B O 1
ATOM 1855 N N . LEU B 1 24 ? -12.984 -14.938 -10.422 1 98.75 24 LEU B N 1
ATOM 1856 C CA . LEU B 1 24 ? -13.344 -15.695 -9.227 1 98.75 24 LEU B CA 1
ATOM 1857 C C . LEU B 1 24 ? -14.781 -15.391 -8.805 1 98.75 24 LEU B C 1
ATOM 1859 O O . LEU B 1 24 ? -15.508 -16.297 -8.391 1 98.75 24 LEU B O 1
ATOM 1863 N N . ALA B 1 25 ? -15.109 -14.109 -8.891 1 98.5 25 ALA B N 1
ATOM 1864 C CA . ALA B 1 25 ? -16.406 -13.648 -8.422 1 98.5 25 ALA B CA 1
ATOM 1865 C C . ALA B 1 25 ? -17.484 -13.891 -9.469 1 98.5 25 ALA B C 1
ATOM 1867 O O . ALA B 1 25 ? -18.688 -13.766 -9.188 1 98.5 25 ALA B O 1
ATOM 1868 N N . LYS B 1 26 ? -17.062 -14.227 -10.719 1 98 26 LYS B N 1
ATOM 1869 C CA . LYS B 1 26 ? -17.969 -14.375 -11.852 1 98 26 LYS B CA 1
ATOM 1870 C C . LYS B 1 26 ? -18.781 -13.102 -12.07 1 98 26 LYS B C 1
ATOM 1872 O O . LYS B 1 26 ? -20.016 -13.156 -12.219 1 98 26 LYS B O 1
ATOM 1877 N N . VAL B 1 27 ? -18.109 -11.992 -12 1 98.25 27 VAL B N 1
ATOM 1878 C CA . VAL B 1 27 ? -18.719 -10.68 -12.211 1 98.25 27 VAL B CA 1
ATOM 1879 C C . VAL B 1 27 ? -18.203 -10.078 -13.523 1 98.25 27 VAL B C 1
ATOM 1881 O O . VAL B 1 27 ? -17 -10.094 -13.789 1 98.25 27 VAL B O 1
ATOM 1884 N N . ASP B 1 28 ? -19.109 -9.602 -14.312 1 97.69 28 ASP B N 1
ATOM 1885 C CA . ASP B 1 28 ? -18.75 -8.992 -15.586 1 97.69 28 ASP B CA 1
ATOM 1886 C C . ASP B 1 28 ? -18.125 -7.613 -15.383 1 97.69 28 ASP B C 1
ATOM 1888 O O . ASP B 1 28 ? -18.5 -6.898 -14.445 1 97.69 28 ASP B O 1
ATOM 1892 N N . TYR B 1 29 ? -17.25 -7.309 -16.25 1 98.44 29 TYR B N 1
ATOM 1893 C CA . TYR B 1 29 ? -16.641 -5.984 -16.328 1 98.44 29 TYR B CA 1
ATOM 1894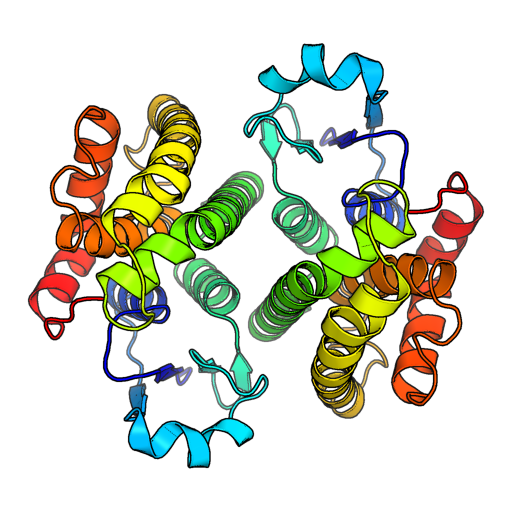 C C . TYR B 1 29 ? -16.156 -5.684 -17.734 1 98.44 29 TYR B C 1
ATOM 1896 O O . TYR B 1 29 ? -16.016 -6.59 -18.562 1 98.44 29 TYR B O 1
ATOM 1904 N N . GLU B 1 30 ? -15.984 -4.445 -18.016 1 98.5 30 GLU B N 1
ATOM 1905 C CA . GLU B 1 30 ? -15.383 -4.055 -19.297 1 98.5 30 GLU B CA 1
ATOM 1906 C C . GLU B 1 30 ? -13.867 -3.92 -19.156 1 98.5 30 GLU B C 1
ATOM 1908 O O . GLU B 1 30 ? -13.375 -3.078 -18.406 1 98.5 30 GLU B O 1
ATOM 1913 N N . ASP B 1 31 ? -13.164 -4.715 -19.828 1 97.56 31 ASP B N 1
ATOM 1914 C CA . ASP B 1 31 ? -11.703 -4.656 -19.875 1 97.56 31 ASP B CA 1
ATOM 1915 C C . ASP B 1 31 ? -11.227 -3.729 -20.984 1 97.56 31 ASP B C 1
ATOM 1917 O O . ASP B 1 31 ? -11.102 -4.145 -22.141 1 97.56 31 ASP B O 1
ATOM 1921 N N . ILE B 1 32 ? -10.922 -2.527 -20.641 1 98.19 32 ILE B N 1
ATOM 1922 C CA . ILE B 1 32 ? -10.516 -1.517 -21.625 1 98.19 32 ILE B CA 1
ATOM 1923 C C . ILE B 1 32 ? -9 -1.508 -21.75 1 98.19 32 ILE B C 1
ATOM 1925 O O . ILE B 1 32 ? -8.289 -1.017 -20.875 1 98.19 32 ILE B O 1
ATOM 1929 N N . GLN B 1 33 ? -8.547 -1.996 -22.797 1 96.56 33 GLN B N 1
ATOM 1930 C CA . GLN B 1 33 ? -7.113 -2.102 -23.062 1 96.56 33 GLN B CA 1
ATOM 1931 C C . GLN B 1 33 ? -6.621 -0.942 -23.922 1 96.56 33 GLN B C 1
ATOM 1933 O O . GLN B 1 33 ? -7.047 -0.792 -25.078 1 96.56 33 GLN B O 1
ATOM 1938 N N . ILE B 1 34 ? -5.766 -0.133 -23.375 1 97.56 34 ILE B N 1
ATOM 1939 C CA . ILE B 1 34 ? -5.207 1.031 -24.047 1 97.56 34 ILE B CA 1
ATOM 1940 C C . ILE B 1 34 ? -3.832 0.687 -24.625 1 97.56 34 ILE B C 1
ATOM 1942 O O . ILE B 1 34 ? -2.879 0.465 -23.875 1 97.56 34 ILE B O 1
ATOM 1946 N N . PRO B 1 35 ? -3.725 0.662 -25.953 1 96.25 35 PRO B N 1
ATOM 1947 C CA . PRO B 1 35 ? -2.398 0.424 -26.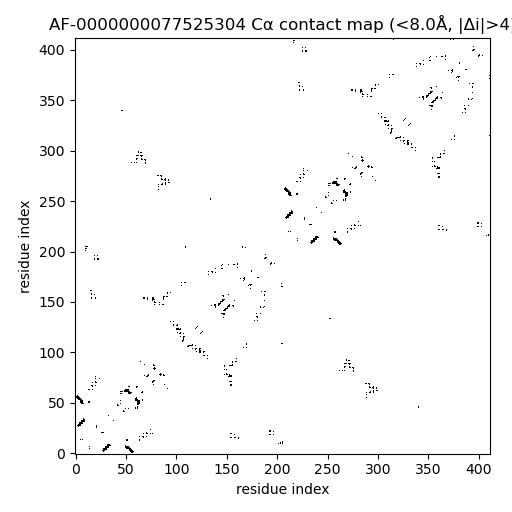531 1 96.25 35 PRO B CA 1
ATOM 1948 C C . PRO B 1 35 ? -1.356 1.431 -26.047 1 96.25 35 PRO B C 1
ATOM 1950 O O . PRO B 1 35 ? -1.674 2.605 -25.844 1 96.25 35 PRO B O 1
ATOM 1953 N N . VAL B 1 36 ? -0.151 0.993 -25.953 1 92.62 36 VAL B N 1
ATOM 1954 C CA . VAL B 1 36 ? 0.944 1.783 -25.406 1 92.62 36 VAL B CA 1
ATOM 1955 C C . VAL B 1 36 ? 1.094 3.08 -26.203 1 92.62 36 VAL B C 1
ATOM 1957 O O . VAL B 1 36 ? 1.341 4.141 -25.625 1 92.62 36 VAL B O 1
ATOM 1960 N N . ASP B 1 37 ? 0.942 3.027 -27.453 1 95.94 37 ASP B N 1
ATOM 1961 C CA . ASP B 1 37 ? 1.144 4.195 -28.312 1 95.94 37 ASP B CA 1
ATOM 1962 C C . ASP B 1 37 ? 0.004 5.199 -28.141 1 95.94 37 ASP B C 1
ATOM 1964 O O . ASP B 1 37 ? 0.123 6.352 -28.562 1 95.94 37 ASP B O 1
ATOM 1968 N N . GLN B 1 38 ? -1.099 4.84 -27.516 1 97.44 38 GLN B N 1
ATOM 1969 C CA . GLN B 1 38 ? -2.236 5.727 -27.297 1 97.44 38 GLN B CA 1
ATOM 1970 C C . GLN B 1 38 ? -2.221 6.285 -25.875 1 97.44 38 GLN B C 1
ATOM 1972 O O . GLN B 1 38 ? -2.965 7.219 -25.562 1 97.44 38 GLN B O 1
ATOM 1977 N N . TRP B 1 39 ? -1.383 5.777 -25.031 1 96.69 39 TRP B N 1
ATOM 1978 C CA . TRP B 1 39 ? -1.342 6.117 -23.625 1 96.69 39 TRP B CA 1
ATOM 1979 C C . TRP B 1 39 ? -1.07 7.605 -23.422 1 96.69 39 TRP B C 1
ATOM 1981 O O . TRP B 1 39 ? -1.751 8.266 -22.641 1 96.69 39 TRP B O 1
ATOM 1991 N N . PRO B 1 40 ? -0.128 8.195 -24.188 1 97.06 40 PRO B N 1
ATOM 1992 C CA . PRO B 1 40 ? 0.156 9.617 -23.969 1 97.06 40 PRO B CA 1
ATOM 1993 C C . PRO B 1 40 ? -1.08 10.492 -24.125 1 97.06 40 PRO B C 1
ATOM 1995 O O . PRO B 1 40 ? -1.247 11.469 -23.391 1 97.06 40 PRO B O 1
ATOM 1998 N N . ALA B 1 41 ? -2.01 10.125 -24.953 1 96.56 41 ALA B N 1
ATOM 1999 C CA . ALA B 1 41 ? -3.205 10.922 -25.219 1 96.56 41 ALA B CA 1
ATOM 2000 C C . ALA B 1 41 ? -4.281 10.656 -24.172 1 96.56 41 ALA B C 1
ATOM 2002 O O . ALA B 1 41 ? -5.195 11.461 -23.984 1 96.56 41 ALA B O 1
ATOM 2003 N N . LYS B 1 42 ? -4.148 9.523 -23.438 1 97 42 LYS B N 1
ATOM 2004 C CA . LYS B 1 42 ? -5.191 9.102 -22.516 1 97 42 LYS B CA 1
ATOM 2005 C C . LYS B 1 42 ? -4.785 9.391 -21.062 1 97 42 LYS B C 1
ATOM 2007 O O . LYS B 1 42 ? -5.625 9.375 -20.172 1 97 42 LYS B O 1
ATOM 2012 N N . LYS B 1 43 ? -3.592 9.719 -20.906 1 96.06 43 LYS B N 1
ATOM 2013 C CA . LYS B 1 43 ? -2.967 9.844 -19.594 1 96.06 43 LYS B CA 1
ATOM 2014 C C . LYS B 1 43 ? -3.736 10.828 -18.719 1 96.06 43 LYS B C 1
ATOM 2016 O O . LYS B 1 43 ? -3.967 10.555 -17.531 1 96.06 43 LYS B O 1
ATOM 2021 N N . GLU B 1 44 ? -4.16 11.898 -19.219 1 93.44 44 GLU B N 1
ATOM 2022 C CA . GLU B 1 44 ? -4.781 12.977 -18.453 1 93.44 44 GLU B CA 1
ATOM 2023 C C . GLU B 1 44 ? -6.203 12.617 -18.047 1 93.44 44 GLU B C 1
ATOM 2025 O O . GLU B 1 44 ? -6.785 13.266 -17.172 1 93.44 44 GLU B O 1
ATOM 2030 N N . GLU B 1 45 ? -6.738 11.578 -18.641 1 95.81 45 GLU B N 1
ATOM 2031 C CA . GLU B 1 45 ? -8.078 11.125 -18.281 1 95.81 45 GLU B CA 1
ATOM 2032 C C . GLU B 1 45 ? -8.055 10.297 -17 1 95.81 45 GLU B C 1
ATOM 2034 O O . GLU B 1 45 ? -9.094 10.062 -16.375 1 95.81 45 GLU B O 1
ATOM 2039 N N . MET B 1 46 ? -6.855 9.836 -16.672 1 96.81 46 MET B N 1
ATOM 2040 C CA . MET B 1 46 ? -6.703 9.016 -15.469 1 96.81 46 MET B CA 1
ATOM 2041 C C . MET B 1 46 ? -6.359 9.883 -14.258 1 96.81 46 MET B C 1
ATOM 2043 O O . MET B 1 46 ? -5.547 10.805 -14.359 1 96.81 46 MET B O 1
ATOM 2047 N N . ILE B 1 47 ? -6.934 9.594 -13.211 1 93.69 47 ILE B N 1
ATOM 2048 C CA . ILE B 1 47 ? -6.949 10.453 -12.031 1 93.69 47 ILE B CA 1
ATOM 2049 C C . ILE B 1 47 ? -5.52 10.727 -11.57 1 93.69 47 ILE B C 1
ATOM 2051 O O . ILE B 1 47 ? -5.199 11.836 -11.133 1 93.69 47 ILE B O 1
ATOM 2055 N N . PHE B 1 48 ? -4.617 9.719 -11.57 1 95.88 48 PHE B N 1
ATOM 2056 C CA . PHE B 1 48 ? -3.225 9.898 -11.172 1 95.88 48 PHE B CA 1
ATOM 2057 C C . PHE B 1 48 ? -2.305 9.828 -12.391 1 95.88 48 PHE B C 1
ATOM 2059 O O . PHE B 1 48 ? -1.09 9.68 -12.25 1 95.88 48 PHE B O 1
ATOM 2066 N N . ALA B 1 49 ? -2.893 9.883 -13.594 1 96.19 49 ALA B N 1
ATOM 2067 C CA . ALA B 1 49 ? -2.15 9.773 -14.852 1 96.19 49 ALA B CA 1
ATOM 2068 C C . ALA B 1 49 ? -1.358 8.469 -14.906 1 96.19 49 ALA B C 1
ATOM 2070 O O . ALA B 1 49 ? -0.228 8.445 -15.406 1 96.19 49 ALA B O 1
ATOM 2071 N N . LYS B 1 50 ? -1.899 7.484 -14.305 1 96.25 50 LYS B N 1
ATOM 2072 C CA . LYS B 1 50 ? -1.336 6.137 -14.305 1 96.25 50 LYS B CA 1
ATOM 2073 C C . LYS B 1 50 ? -2.428 5.082 -14.461 1 96.25 50 LYS B C 1
ATOM 2075 O O . LYS B 1 50 ? -3.605 5.363 -14.227 1 96.25 50 LYS B O 1
ATOM 2080 N N . MET B 1 51 ? -2.117 3.986 -14.898 1 97.69 51 MET B N 1
ATOM 2081 C CA . MET B 1 51 ? -2.959 2.795 -14.961 1 97.69 51 MET B CA 1
ATOM 2082 C C . MET B 1 51 ? -2.326 1.645 -14.18 1 97.69 51 MET B C 1
ATOM 2084 O O . MET B 1 51 ? -1.112 1.626 -13.969 1 97.69 51 MET B O 1
ATOM 2088 N N . PRO B 1 52 ? -3.174 0.765 -13.609 1 98.25 52 PRO B N 1
ATOM 2089 C CA . PRO B 1 52 ? -4.594 0.525 -13.875 1 98.25 52 PRO B CA 1
ATOM 2090 C C . PRO B 1 52 ? -5.504 1.496 -13.125 1 98.25 52 PRO B C 1
ATOM 2092 O O . PRO B 1 52 ? -5.102 2.07 -12.109 1 98.25 52 PRO B O 1
ATOM 2095 N N . VAL B 1 53 ? -6.672 1.698 -13.695 1 98.81 53 VAL B N 1
ATOM 2096 C CA . VAL B 1 53 ? -7.781 2.424 -13.086 1 98.81 53 VAL B CA 1
ATOM 2097 C C . VAL B 1 53 ? -9.055 1.593 -13.18 1 98.81 53 VAL B C 1
ATOM 2099 O O . VAL B 1 53 ? -9.383 1.062 -14.242 1 98.81 53 VAL B O 1
ATOM 2102 N N . LEU B 1 54 ? -9.727 1.383 -12.094 1 98.94 54 LEU B N 1
ATOM 2103 C CA . LEU B 1 54 ? -11.062 0.792 -12.07 1 98.94 54 LEU B CA 1
ATOM 2104 C C . LEU B 1 54 ? -12.133 1.873 -11.969 1 98.94 54 LEU B C 1
ATOM 2106 O O . LEU B 1 54 ? -12.078 2.723 -11.078 1 98.94 54 LEU B O 1
ATOM 2110 N N . GLU B 1 55 ? -12.969 1.9 -12.883 1 98.75 55 GLU B N 1
ATOM 2111 C CA . GLU B 1 55 ? -14.141 2.775 -12.82 1 98.75 55 GLU B CA 1
ATOM 2112 C C . GLU B 1 55 ? -15.367 2.021 -12.32 1 98.75 55 GLU B C 1
ATOM 2114 O O . GLU B 1 55 ? -15.734 0.98 -12.867 1 98.75 55 GLU B O 1
ATOM 2119 N N . VAL B 1 56 ? -15.906 2.473 -11.234 1 98.5 56 VAL B N 1
ATOM 2120 C CA . VAL B 1 56 ? -17.109 1.907 -10.633 1 98.5 56 VAL B CA 1
ATOM 2121 C C . VAL B 1 56 ? -18.25 2.916 -10.719 1 98.5 56 VAL B C 1
ATOM 2123 O O . VAL B 1 56 ? -18.266 3.902 -9.977 1 98.5 56 VAL B O 1
ATOM 2126 N N . ASP B 1 57 ? -19.25 2.662 -11.602 1 97.81 57 ASP B N 1
ATOM 2127 C CA . ASP B 1 57 ? -20.391 3.555 -11.82 1 97.81 57 ASP B CA 1
ATOM 2128 C C . ASP B 1 57 ? -19.922 4.996 -12.031 1 97.81 57 ASP B C 1
ATOM 2130 O O . ASP B 1 57 ? -20.438 5.918 -11.406 1 97.81 57 ASP B O 1
ATOM 2134 N N . GLY B 1 58 ? -18.828 5.094 -12.758 1 96.62 58 GLY B N 1
ATOM 2135 C CA . GLY B 1 58 ? -18.391 6.41 -13.188 1 96.62 58 GLY B CA 1
ATOM 2136 C C . GLY B 1 58 ? -17.328 7.004 -12.289 1 96.62 58 GLY B C 1
ATOM 2137 O O . GLY B 1 58 ? -16.75 8.047 -12.602 1 96.62 58 GLY B O 1
ATOM 2138 N N . VAL B 1 59 ? -17.016 6.367 -11.164 1 96.62 59 VAL B N 1
ATOM 2139 C CA . VAL B 1 59 ? -15.992 6.871 -10.25 1 96.62 59 VAL B CA 1
ATOM 2140 C C . VAL B 1 59 ? -14.695 6.082 -10.438 1 96.62 59 VAL B C 1
ATOM 2142 O O . VAL B 1 59 ? -14.695 4.852 -10.359 1 96.62 59 VAL B O 1
ATOM 2145 N N . GLN B 1 60 ? -13.57 6.754 -10.695 1 98 60 GLN B N 1
ATOM 2146 C CA . GLN B 1 60 ? -12.273 6.109 -10.906 1 98 60 GLN B CA 1
ATOM 2147 C C . GLN B 1 60 ? -11.594 5.797 -9.578 1 98 60 GLN B C 1
ATOM 2149 O O . GLN B 1 60 ? -11.531 6.648 -8.695 1 98 60 GLN B O 1
ATOM 2154 N N . ILE B 1 61 ? -11.156 4.602 -9.461 1 98.38 61 ILE B N 1
ATOM 2155 C CA . ILE B 1 61 ? -10.273 4.137 -8.398 1 98.38 61 ILE B CA 1
ATOM 2156 C C . ILE B 1 61 ? -8.906 3.795 -8.984 1 98.38 61 ILE B C 1
ATOM 2158 O O . ILE B 1 61 ? -8.773 2.854 -9.766 1 98.38 61 ILE B O 1
ATOM 2162 N N . PRO B 1 62 ? -7.883 4.559 -8.602 1 98.25 62 PRO B N 1
ATOM 2163 C CA . PRO B 1 62 ? -6.527 4.277 -9.078 1 98.25 62 PRO B CA 1
ATOM 2164 C C . PRO B 1 62 ? -5.754 3.352 -8.141 1 98.25 62 PRO B C 1
ATOM 2166 O O . PRO B 1 62 ? -6.285 2.928 -7.113 1 98.25 62 PRO B O 1
ATOM 2169 N N . GLN B 1 63 ? -4.531 3.08 -8.523 1 98.06 63 GLN B N 1
ATOM 2170 C CA . GLN B 1 63 ? -3.609 2.264 -7.742 1 98.06 63 GLN B CA 1
ATOM 2171 C C . GLN B 1 63 ? -4.039 0.8 -7.734 1 98.06 63 GLN B C 1
ATOM 2173 O O . GLN B 1 63 ? -5.105 0.465 -7.219 1 98.06 63 GLN B O 1
ATOM 2178 N N . SER B 1 64 ? -3.182 -0.05 -8.18 1 98.12 64 SER B N 1
ATOM 2179 C CA . SER B 1 64 ? -3.494 -1.459 -8.391 1 98.12 64 SER B CA 1
ATOM 2180 C C . SER B 1 64 ? -3.854 -2.15 -7.082 1 98.12 64 SER B C 1
ATOM 2182 O O . SER B 1 64 ? -4.805 -2.936 -7.027 1 98.12 64 SER B O 1
ATOM 2184 N N . LEU B 1 65 ? -3.178 -1.799 -5.977 1 98.44 65 LEU B N 1
ATOM 2185 C CA . LEU B 1 65 ? -3.469 -2.469 -4.711 1 98.44 65 LEU B CA 1
ATOM 2186 C C . LEU B 1 65 ? -4.781 -1.967 -4.121 1 98.44 65 LEU B C 1
ATOM 2188 O O . LEU B 1 65 ? -5.512 -2.73 -3.482 1 98.44 65 LEU B O 1
ATOM 2192 N N . ALA B 1 66 ? -5.051 -0.664 -4.312 1 98.75 66 ALA B N 1
ATOM 2193 C CA . ALA B 1 66 ? -6.34 -0.141 -3.865 1 98.75 66 ALA B CA 1
ATOM 2194 C C . ALA B 1 66 ? -7.492 -0.806 -4.613 1 98.75 66 ALA B C 1
ATOM 2196 O O . ALA B 1 66 ? -8.508 -1.165 -4.012 1 98.75 66 ALA B O 1
ATOM 2197 N N . ILE B 1 67 ? -7.297 -0.991 -5.902 1 98.88 67 ILE B N 1
ATOM 2198 C CA . ILE B 1 67 ? -8.281 -1.666 -6.738 1 98.88 67 ILE B CA 1
ATOM 2199 C C . ILE B 1 67 ? -8.477 -3.1 -6.25 1 98.88 67 ILE B C 1
ATOM 2201 O O . ILE B 1 67 ? -9.609 -3.551 -6.055 1 98.88 67 ILE B O 1
ATOM 2205 N N . ALA B 1 68 ? -7.375 -3.781 -6.031 1 98.88 68 ALA B N 1
ATOM 2206 C CA . ALA B 1 68 ? -7.43 -5.172 -5.59 1 98.88 68 ALA B CA 1
ATOM 2207 C C . ALA B 1 68 ? -8.125 -5.293 -4.238 1 98.88 68 ALA B C 1
ATOM 2209 O O . ALA B 1 68 ? -8.969 -6.172 -4.043 1 98.88 68 ALA B O 1
ATOM 2210 N N . ARG B 1 69 ? -7.793 -4.398 -3.295 1 98.75 69 ARG B N 1
ATOM 2211 C CA . ARG B 1 69 ? -8.414 -4.414 -1.976 1 98.75 69 ARG B CA 1
ATOM 2212 C C . ARG B 1 69 ? -9.922 -4.18 -2.078 1 98.75 69 ARG B C 1
ATOM 2214 O O . ARG B 1 69 ? -10.703 -4.852 -1.406 1 98.75 69 ARG B O 1
ATOM 2221 N N . PHE B 1 70 ? -10.312 -3.23 -2.926 1 98.88 70 PHE B N 1
ATOM 2222 C CA . PHE B 1 70 ? -11.719 -2.902 -3.123 1 98.88 70 PHE B CA 1
ATOM 2223 C C . PHE B 1 70 ? -12.492 -4.113 -3.631 1 98.88 70 PHE B C 1
ATOM 2225 O O . PHE B 1 70 ? -13.5 -4.504 -3.043 1 98.88 70 PHE B O 1
ATOM 2232 N N . LEU B 1 71 ? -12.008 -4.766 -4.676 1 98.94 71 LEU B N 1
ATOM 2233 C CA . LEU B 1 71 ? -12.68 -5.91 -5.285 1 98.94 71 LEU B CA 1
ATOM 2234 C C . LEU B 1 71 ? -12.664 -7.109 -4.344 1 98.94 71 LEU B C 1
ATOM 2236 O O . LEU B 1 71 ? -13.656 -7.84 -4.246 1 98.94 71 LEU B O 1
ATOM 2240 N N . ALA B 1 72 ? -11.523 -7.293 -3.684 1 98.94 72 ALA B N 1
ATOM 2241 C CA . ALA B 1 72 ? -11.391 -8.438 -2.787 1 98.94 72 ALA B CA 1
ATOM 2242 C C . ALA B 1 72 ? -12.391 -8.352 -1.636 1 98.94 72 ALA B C 1
ATOM 2244 O O . ALA B 1 72 ? -12.969 -9.367 -1.233 1 98.94 72 ALA B O 1
ATOM 2245 N N . ARG B 1 73 ? -12.531 -7.168 -1.093 1 98.5 73 ARG B N 1
ATOM 2246 C CA . ARG B 1 73 ? -13.523 -6.992 -0.036 1 98.5 73 ARG B CA 1
ATOM 2247 C C . ARG B 1 73 ? -14.938 -7.25 -0.559 1 98.5 73 ARG B C 1
ATOM 2249 O O . ARG B 1 73 ? -15.727 -7.93 0.093 1 98.5 73 ARG B O 1
ATOM 2256 N N . LYS B 1 74 ? -15.203 -6.703 -1.692 1 98.31 74 LYS B N 1
ATOM 2257 C CA . LYS B 1 74 ? -16.531 -6.836 -2.295 1 98.31 74 LYS B CA 1
ATOM 2258 C C . LYS B 1 74 ? -16.859 -8.297 -2.588 1 98.31 74 LYS B C 1
ATOM 2260 O O . LYS B 1 74 ? -18 -8.727 -2.412 1 98.31 74 LYS B O 1
ATOM 2265 N N . PHE B 1 75 ? -15.852 -9.047 -2.984 1 98.62 75 PHE B N 1
ATOM 2266 C CA . PHE B 1 75 ? -16.109 -10.375 -3.533 1 98.62 75 PHE B CA 1
ATOM 2267 C C . PHE B 1 75 ? -15.734 -11.461 -2.531 1 98.62 75 PHE B C 1
ATOM 2269 O O . PHE B 1 75 ? -15.938 -12.648 -2.787 1 98.62 75 PHE B O 1
ATOM 2276 N N . GLY B 1 76 ? -15.188 -11.094 -1.344 1 98.31 76 GLY B N 1
ATOM 2277 C CA . GLY B 1 76 ? -14.953 -12.055 -0.281 1 98.31 76 GLY B CA 1
ATOM 2278 C C . GLY B 1 76 ? -13.57 -12.68 -0.334 1 98.31 76 GLY B C 1
ATOM 2279 O O . GLY B 1 76 ? -13.383 -13.828 0.07 1 98.31 76 GLY B O 1
ATOM 2280 N N . TYR B 1 77 ? -12.555 -11.922 -0.805 1 98.88 77 TYR B N 1
ATOM 2281 C CA . TYR B 1 77 ? -11.203 -12.453 -0.943 1 98.88 77 TYR B CA 1
ATOM 2282 C C . TYR B 1 77 ? -10.195 -11.578 -0.199 1 98.88 77 TYR B C 1
ATOM 2284 O O . TYR B 1 77 ? -9.016 -11.531 -0.558 1 98.88 77 TYR B O 1
ATOM 2292 N N . ALA B 1 78 ? -10.625 -10.82 0.815 1 98.75 78 ALA B N 1
ATOM 2293 C CA . ALA B 1 78 ? -9.766 -9.898 1.549 1 98.75 78 ALA B CA 1
ATOM 2294 C C . ALA B 1 78 ? -9.43 -10.445 2.934 1 98.75 78 ALA B C 1
ATOM 2296 O O . ALA B 1 78 ? -8.695 -9.812 3.695 1 98.75 78 ALA B O 1
ATOM 2297 N N . GLY B 1 79 ? -9.828 -11.648 3.268 1 98.19 79 GLY B N 1
ATOM 2298 C CA . GLY B 1 79 ? -9.781 -12.195 4.617 1 98.19 79 GLY B CA 1
ATOM 2299 C C . GLY B 1 79 ? -11.148 -12.352 5.246 1 98.19 79 GLY B C 1
ATOM 2300 O O . GLY B 1 79 ? -12.117 -11.742 4.793 1 98.19 79 GLY B O 1
ATOM 2301 N N . LYS B 1 80 ? -11.281 -13.125 6.285 1 97.81 80 LYS B N 1
ATOM 2302 C CA . LYS B 1 80 ? -12.602 -13.523 6.777 1 97.81 80 LYS B CA 1
ATOM 2303 C C . LYS B 1 80 ? -12.953 -12.773 8.062 1 97.81 80 LYS B C 1
ATOM 2305 O O . LYS B 1 80 ? -14.086 -12.867 8.547 1 97.81 80 LYS B O 1
ATOM 2310 N N . ASN B 1 81 ? -12.055 -12.07 8.625 1 97.88 81 ASN B N 1
ATOM 2311 C CA . ASN B 1 81 ? -12.258 -11.188 9.766 1 97.88 81 ASN B CA 1
ATOM 2312 C C . ASN B 1 81 ? -11.281 -10.016 9.742 1 97.88 81 ASN B C 1
ATOM 2314 O O . ASN B 1 81 ? -10.352 -9.992 8.938 1 97.88 81 ASN B O 1
ATOM 2318 N N . PRO B 1 82 ? -11.461 -9.023 10.578 1 97.81 82 PRO B N 1
ATOM 2319 C CA . PRO B 1 82 ? -10.672 -7.789 10.492 1 97.81 82 PRO B CA 1
ATOM 2320 C C . PRO B 1 82 ? -9.172 -8.039 10.656 1 97.81 82 PRO B C 1
ATOM 2322 O O . PRO B 1 82 ? -8.367 -7.438 9.938 1 97.81 82 PRO B O 1
ATOM 2325 N N . VAL B 1 83 ? -8.773 -8.883 11.547 1 98.06 83 VAL B N 1
ATOM 2326 C CA . VAL B 1 83 ? -7.355 -9.148 11.781 1 98.06 83 VAL B CA 1
ATOM 2327 C C . VAL B 1 83 ? -6.758 -9.875 10.578 1 98.06 83 VAL B C 1
ATOM 2329 O O . VAL B 1 83 ? -5.668 -9.523 10.117 1 98.06 83 VAL B O 1
ATOM 2332 N N . GLU B 1 84 ? -7.473 -10.867 10.07 1 98.06 84 GLU B N 1
ATOM 2333 C CA . GLU B 1 84 ? -7.008 -11.57 8.875 1 98.06 84 GLU B CA 1
ATOM 2334 C C . GLU B 1 84 ? -6.914 -10.633 7.68 1 98.06 84 GLU B C 1
ATOM 2336 O O . GLU B 1 84 ? -5.965 -10.703 6.898 1 98.06 84 GLU B O 1
ATOM 2341 N N . GLU B 1 85 ? -7.918 -9.789 7.508 1 98.62 85 GLU B N 1
ATOM 2342 C CA . GLU B 1 85 ? -7.867 -8.789 6.441 1 98.62 85 GLU B CA 1
ATOM 2343 C C . GLU B 1 85 ? -6.625 -7.91 6.57 1 98.62 85 GLU B C 1
ATOM 2345 O O . GLU B 1 85 ? -5.984 -7.582 5.57 1 98.62 85 GLU B O 1
ATOM 2350 N N . ALA B 1 86 ? -6.273 -7.555 7.773 1 98.69 86 ALA B N 1
ATOM 2351 C CA . ALA B 1 86 ? -5.086 -6.734 8.016 1 98.69 86 ALA B CA 1
ATOM 2352 C C . ALA B 1 86 ? -3.814 -7.492 7.648 1 98.69 86 ALA B C 1
ATOM 2354 O O . ALA B 1 86 ? -2.881 -6.914 7.086 1 98.69 86 ALA B O 1
ATOM 2355 N N . LEU B 1 87 ? -3.777 -8.742 7.957 1 98.44 87 LEU B N 1
ATOM 2356 C CA . LEU B 1 87 ? -2.625 -9.57 7.613 1 98.44 87 LEU B CA 1
ATOM 2357 C C . LEU B 1 87 ? -2.496 -9.719 6.102 1 98.44 87 LEU B C 1
ATOM 2359 O O . LEU B 1 87 ? -1.388 -9.688 5.562 1 98.44 87 LEU B O 1
ATOM 2363 N N . VAL B 1 88 ? -3.613 -9.859 5.441 1 98.75 88 VAL B N 1
ATOM 2364 C CA . VAL B 1 88 ? -3.631 -9.93 3.986 1 98.75 88 VAL B CA 1
ATOM 2365 C C . VAL B 1 88 ? -3.08 -8.633 3.396 1 98.75 88 VAL B C 1
ATOM 2367 O O . VAL B 1 88 ? -2.232 -8.664 2.502 1 98.75 88 VAL B O 1
ATOM 2370 N N . ASP B 1 89 ? -3.523 -7.512 3.941 1 98.69 89 ASP B N 1
ATOM 2371 C CA . ASP B 1 89 ? -3.008 -6.215 3.521 1 98.69 89 ASP B CA 1
ATOM 2372 C C . ASP B 1 89 ? -1.502 -6.117 3.76 1 98.69 89 ASP B C 1
ATOM 2374 O O . ASP B 1 89 ? -0.766 -5.602 2.918 1 98.69 89 ASP B O 1
ATOM 2378 N N . ALA B 1 90 ? -1.061 -6.598 4.871 1 98.56 90 ALA B N 1
ATOM 2379 C CA . ALA B 1 90 ? 0.354 -6.539 5.227 1 98.56 90 ALA B CA 1
ATOM 2380 C C . ALA B 1 90 ? 1.198 -7.367 4.266 1 98.56 90 ALA B C 1
ATOM 2382 O O . ALA B 1 90 ? 2.291 -6.953 3.873 1 98.56 90 ALA B O 1
ATOM 2383 N N . LEU B 1 91 ? 0.706 -8.492 3.918 1 98.62 91 LEU B N 1
ATOM 2384 C CA . LEU B 1 91 ? 1.396 -9.359 2.969 1 98.62 91 LEU B CA 1
ATOM 2385 C C . LEU B 1 91 ? 1.514 -8.688 1.604 1 98.62 91 LEU B C 1
ATOM 2387 O O . LEU B 1 91 ? 2.572 -8.734 0.973 1 98.62 91 LEU B O 1
ATOM 2391 N N . ALA B 1 92 ? 0.437 -8.039 1.181 1 98.38 92 ALA B N 1
ATOM 2392 C CA . ALA B 1 92 ? 0.449 -7.32 -0.091 1 98.38 92 ALA B CA 1
ATOM 2393 C C . ALA B 1 92 ? 1.418 -6.141 -0.045 1 98.38 92 ALA B C 1
ATOM 2395 O O . ALA B 1 92 ? 2.117 -5.867 -1.022 1 98.38 92 ALA B O 1
ATOM 2396 N N . ASP B 1 93 ? 1.383 -5.461 1.076 1 97.81 93 ASP B N 1
ATOM 2397 C CA . ASP B 1 93 ? 2.318 -4.355 1.242 1 97.81 93 ASP B CA 1
ATOM 2398 C C . ASP B 1 93 ? 3.762 -4.848 1.238 1 97.81 93 ASP B C 1
ATOM 2400 O O . ASP B 1 93 ? 4.641 -4.211 0.656 1 97.81 93 ASP B O 1
ATOM 2404 N N . GLN B 1 94 ? 4.012 -5.934 1.91 1 97.62 94 GLN B N 1
ATOM 2405 C CA . GLN B 1 94 ? 5.348 -6.52 1.905 1 97.62 94 GLN B CA 1
ATOM 2406 C C . GLN B 1 94 ? 5.758 -6.941 0.497 1 97.62 94 GLN B C 1
ATOM 2408 O O . GLN B 1 94 ? 6.918 -6.785 0.11 1 97.62 94 GLN B O 1
ATOM 2413 N N . TYR B 1 95 ? 4.824 -7.48 -0.204 1 98.06 95 TYR B N 1
ATOM 2414 C CA . TYR B 1 95 ? 5.07 -7.82 -1.602 1 98.06 95 TYR B CA 1
ATOM 2415 C C . TYR B 1 95 ? 5.5 -6.594 -2.395 1 98.06 95 TYR B C 1
ATOM 2417 O O . TYR B 1 95 ? 6.41 -6.668 -3.221 1 98.06 95 TYR B O 1
ATOM 2425 N N . LYS B 1 96 ? 4.816 -5.496 -2.195 1 96.44 96 LYS B N 1
ATOM 2426 C CA . LYS B 1 96 ? 5.16 -4.277 -2.922 1 96.44 96 LYS B CA 1
ATOM 2427 C C . LYS B 1 96 ? 6.605 -3.869 -2.66 1 96.44 96 LYS B C 1
ATOM 2429 O O . LYS B 1 96 ? 7.289 -3.375 -3.559 1 96.44 96 LYS B O 1
ATOM 2434 N N . GLU B 1 97 ? 7.066 -4.02 -1.445 1 95.38 97 GLU B N 1
ATOM 2435 C CA . GLU B 1 97 ? 8.469 -3.746 -1.131 1 95.38 97 GLU B CA 1
ATOM 2436 C C . GLU B 1 97 ? 9.391 -4.711 -1.864 1 95.38 97 GLU B C 1
ATOM 2438 O O . GLU B 1 97 ? 10.43 -4.301 -2.395 1 95.38 97 GLU B O 1
ATOM 2443 N N . PHE B 1 98 ? 9.039 -5.961 -1.863 1 97.88 98 PHE B N 1
ATOM 2444 C CA . PHE B 1 98 ? 9.773 -6.953 -2.637 1 97.88 98 PHE B CA 1
ATOM 2445 C C . PHE B 1 98 ? 9.836 -6.559 -4.105 1 97.88 98 PHE B C 1
ATOM 2447 O O . PHE B 1 98 ? 10.906 -6.602 -4.723 1 97.88 98 PHE B O 1
ATOM 2454 N N . TYR B 1 99 ? 8.672 -6.172 -4.648 1 95.88 99 TYR B N 1
ATOM 2455 C CA . TYR B 1 99 ? 8.586 -5.781 -6.051 1 95.88 99 TYR B CA 1
ATOM 2456 C C . TYR B 1 99 ? 9.539 -4.637 -6.363 1 95.88 99 TYR B C 1
ATOM 2458 O O . TYR B 1 99 ? 10.242 -4.664 -7.375 1 95.88 99 TYR B O 1
ATOM 2466 N N . THR B 1 100 ? 9.57 -3.682 -5.512 1 93.81 100 THR B N 1
ATOM 2467 C CA . THR B 1 100 ? 10.461 -2.539 -5.68 1 93.81 100 THR B CA 1
ATOM 2468 C C . THR B 1 100 ? 11.922 -2.984 -5.668 1 93.81 100 THR B C 1
ATOM 2470 O O . THR B 1 100 ? 12.719 -2.541 -6.496 1 93.81 100 THR B O 1
ATOM 2473 N N . GLU B 1 101 ? 12.266 -3.859 -4.777 1 95.12 101 GLU B N 1
ATOM 2474 C CA . GLU B 1 101 ? 13.641 -4.328 -4.625 1 95.12 101 GLU B CA 1
ATOM 2475 C C . GLU B 1 101 ? 14.109 -5.09 -5.863 1 95.12 101 GLU B C 1
ATOM 2477 O O . GLU B 1 101 ? 15.258 -4.957 -6.285 1 95.12 101 GLU B O 1
ATOM 2482 N N . MET B 1 102 ? 13.234 -5.844 -6.414 1 97.56 102 MET B N 1
ATOM 2483 C CA . MET B 1 102 ? 13.633 -6.715 -7.516 1 97.56 102 MET B CA 1
ATOM 2484 C C . MET B 1 102 ? 13.375 -6.047 -8.859 1 97.56 102 MET B C 1
ATOM 2486 O O . MET B 1 102 ? 13.688 -6.613 -9.906 1 97.56 102 MET B O 1
ATOM 2490 N N . SER B 1 103 ? 12.836 -4.863 -8.859 1 94.75 103 SER B N 1
ATOM 2491 C CA . SER B 1 103 ? 12.32 -4.234 -10.07 1 94.75 103 SER B CA 1
ATOM 2492 C C . SER B 1 103 ? 13.438 -4.004 -11.086 1 94.75 103 SER B C 1
ATOM 2494 O O . SER B 1 103 ? 13.203 -4.078 -12.297 1 94.75 103 SER B O 1
ATOM 2496 N N . ASP B 1 104 ? 14.664 -3.705 -10.539 1 95.06 104 ASP B N 1
ATOM 2497 C CA . ASP B 1 104 ? 15.789 -3.492 -11.438 1 95.06 104 ASP B CA 1
ATOM 2498 C C . ASP B 1 104 ? 16.047 -4.727 -12.297 1 95.06 104 ASP B C 1
ATOM 2500 O O . ASP B 1 104 ? 16.312 -4.609 -13.5 1 95.06 104 ASP B O 1
ATOM 2504 N N . PHE B 1 105 ? 15.961 -5.875 -11.773 1 97.69 105 PHE B N 1
ATOM 2505 C CA . PHE B 1 105 ? 16.078 -7.117 -12.523 1 97.69 105 PHE B CA 1
ATOM 2506 C C . PHE B 1 105 ? 14.914 -7.289 -13.492 1 97.69 105 PHE B C 1
ATOM 2508 O O . PHE B 1 105 ? 15.109 -7.57 -14.672 1 97.69 105 PHE B O 1
ATOM 2515 N N . PHE B 1 106 ? 13.742 -7.039 -13.008 1 95.25 106 PHE B N 1
ATOM 2516 C CA . PHE B 1 106 ? 12.531 -7.301 -13.773 1 95.25 106 PHE B CA 1
ATOM 2517 C C . PHE B 1 106 ? 12.508 -6.465 -15.047 1 95.25 106 PHE B C 1
ATOM 2519 O O . PHE B 1 106 ? 12.312 -6.996 -16.141 1 95.25 106 PHE B O 1
ATOM 2526 N N . TYR B 1 107 ? 12.734 -5.215 -14.938 1 92.88 107 TYR B N 1
ATOM 2527 C CA . TYR B 1 107 ? 12.602 -4.312 -16.078 1 92.88 107 TYR B CA 1
ATOM 2528 C C . TYR B 1 107 ? 13.719 -4.543 -17.094 1 92.88 107 TYR B C 1
ATOM 2530 O O . TYR B 1 107 ? 13.516 -4.387 -18.297 1 92.88 107 TYR B O 1
ATOM 2538 N N . ARG B 1 108 ? 14.859 -4.93 -16.641 1 94.38 108 ARG B N 1
ATOM 2539 C CA . ARG B 1 108 ? 15.953 -5.266 -17.562 1 94.38 108 ARG B CA 1
ATOM 2540 C C . ARG B 1 108 ? 15.688 -6.586 -18.266 1 94.38 108 ARG B C 1
ATOM 2542 O O . ARG B 1 108 ? 15.812 -6.676 -19.5 1 94.38 108 ARG B O 1
ATOM 2549 N N . ALA B 1 109 ? 15.289 -7.527 -17.5 1 94.44 109 ALA B N 1
ATOM 2550 C CA . ALA B 1 109 ? 15.062 -8.867 -18.047 1 94.44 109 ALA B CA 1
ATOM 2551 C C . ALA B 1 109 ? 13.883 -8.867 -19.016 1 94.44 109 ALA B C 1
ATOM 2553 O O . ALA B 1 109 ? 13.875 -9.617 -20 1 94.44 109 ALA B O 1
ATOM 2554 N N . ALA B 1 110 ? 12.93 -8.008 -18.766 1 89.88 110 ALA B N 1
ATOM 2555 C CA . ALA B 1 110 ? 11.75 -7.926 -19.625 1 89.88 110 ALA B CA 1
ATOM 2556 C C . ALA B 1 110 ? 12 -7.02 -20.828 1 89.88 110 ALA B C 1
ATOM 2558 O O . ALA B 1 110 ? 11.156 -6.918 -21.719 1 89.88 110 ALA B O 1
ATOM 2559 N N . GLY B 1 111 ? 13.148 -6.316 -20.859 1 88.75 111 GLY B N 1
ATOM 2560 C CA . GLY B 1 111 ? 13.531 -5.535 -22.016 1 88.75 111 GLY B CA 1
ATOM 2561 C C . GLY B 1 111 ? 13.07 -4.09 -21.953 1 88.75 111 GLY B C 1
ATOM 2562 O O . GLY B 1 111 ? 13.156 -3.355 -22.938 1 88.75 111 GLY B O 1
ATOM 2563 N N . PHE B 1 112 ? 12.648 -3.627 -20.734 1 85.19 112 PHE B N 1
ATOM 2564 C CA . PHE B 1 112 ? 12.125 -2.273 -20.578 1 85.19 112 PHE B CA 1
ATOM 2565 C C . PHE B 1 112 ? 13.219 -1.312 -20.141 1 85.19 112 PHE B C 1
ATOM 2567 O O . PHE B 1 112 ? 13.039 -0.093 -20.188 1 85.19 112 PHE B O 1
ATOM 2574 N N . LYS B 1 113 ? 14.359 -1.853 -19.703 1 89.88 113 LYS B N 1
ATOM 2575 C CA . LYS B 1 113 ? 15.516 -1.09 -19.219 1 89.88 113 LYS B CA 1
ATOM 2576 C C . LYS B 1 113 ? 16.828 -1.731 -19.688 1 89.88 113 LYS B C 1
ATOM 2578 O O . LYS B 1 113 ? 16.953 -2.957 -19.688 1 89.88 113 LYS B O 1
ATOM 2583 N N . GLU B 1 114 ? 17.734 -0.875 -20.078 1 94.31 114 GLU B N 1
ATOM 2584 C CA . GLU B 1 114 ? 19.031 -1.401 -20.484 1 94.31 114 GLU B CA 1
ATOM 2585 C C . GLU B 1 114 ? 19.875 -1.764 -19.266 1 94.31 114 GLU B C 1
ATOM 2587 O O . GLU B 1 114 ? 19.656 -1.255 -18.172 1 94.31 114 GLU B O 1
ATOM 2592 N N . GLY B 1 115 ? 20.859 -2.766 -19.547 1 95.31 115 GLY B N 1
ATOM 2593 C CA . GLY B 1 115 ? 21.812 -3.098 -18.5 1 95.31 115 GLY B CA 1
ATOM 2594 C C . GLY B 1 115 ? 22.062 -4.59 -18.375 1 95.31 115 GLY B C 1
ATOM 2595 O O . GLY B 1 115 ? 21.5 -5.387 -19.125 1 95.31 115 GLY B O 1
ATOM 2596 N N . ASP B 1 116 ? 22.922 -4.887 -17.438 1 97 116 ASP B N 1
ATOM 2597 C CA . ASP B 1 116 ? 23.344 -6.266 -17.219 1 97 116 ASP B CA 1
ATOM 2598 C C . ASP B 1 116 ? 22.312 -7.027 -16.391 1 97 116 ASP B C 1
ATOM 2600 O O . ASP B 1 116 ? 22.219 -6.836 -15.172 1 97 116 ASP B O 1
ATOM 2604 N N . VAL B 1 117 ? 21.609 -7.949 -17.016 1 97 117 VAL B N 1
ATOM 2605 C CA . VAL B 1 117 ? 20.531 -8.711 -16.391 1 97 117 VAL B CA 1
ATOM 2606 C C . VAL B 1 117 ? 21.094 -9.617 -15.297 1 97 117 VAL B C 1
ATOM 2608 O O . VAL B 1 117 ? 20.516 -9.734 -14.219 1 97 117 VAL B O 1
ATOM 2611 N N . GLU B 1 118 ? 22.156 -10.211 -15.539 1 97.56 118 GLU B N 1
ATOM 2612 C CA . GLU B 1 118 ? 22.75 -11.117 -14.562 1 97.56 118 GLU B CA 1
ATOM 2613 C C . GLU B 1 118 ? 23.219 -10.367 -13.32 1 97.56 118 GLU B C 1
ATOM 2615 O O . GLU B 1 118 ? 23.094 -10.867 -12.203 1 97.56 118 GLU B O 1
ATOM 2620 N N . GLU B 1 119 ? 23.766 -9.234 -13.57 1 97.94 119 GLU B N 1
ATOM 2621 C CA . GLU B 1 119 ? 24.172 -8.406 -12.438 1 97.94 119 GLU B CA 1
ATOM 2622 C C . GLU B 1 119 ? 22.953 -7.988 -11.602 1 97.94 119 GLU B C 1
ATOM 2624 O O . GLU B 1 119 ? 23 -8.039 -10.375 1 97.94 119 GLU B O 1
ATOM 2629 N N . ALA B 1 120 ? 21.938 -7.586 -12.242 1 97.94 120 ALA B N 1
ATOM 2630 C CA . ALA B 1 120 ? 20.719 -7.176 -11.547 1 97.94 120 ALA B CA 1
ATOM 2631 C C . ALA B 1 120 ? 20.094 -8.352 -10.805 1 97.94 120 ALA B C 1
ATOM 2633 O O . ALA B 1 120 ? 19.531 -8.18 -9.711 1 97.94 120 ALA B O 1
ATOM 2634 N N . LYS B 1 121 ? 20.109 -9.5 -11.383 1 98.25 121 LYS B N 1
ATOM 2635 C CA . LYS B 1 121 ? 19.594 -10.695 -10.734 1 98.25 121 LYS B CA 1
ATOM 2636 C C . LYS B 1 121 ? 20.312 -10.961 -9.414 1 98.25 121 LYS B C 1
ATOM 2638 O O . LYS B 1 121 ? 19.672 -11.148 -8.375 1 98.25 121 LYS B O 1
ATOM 2643 N N . THR B 1 122 ? 21.625 -10.898 -9.422 1 98.12 122 THR B N 1
ATOM 2644 C CA . THR B 1 122 ? 22.453 -11.234 -8.266 1 98.12 122 THR B CA 1
ATOM 2645 C C . THR B 1 122 ? 22.375 -10.148 -7.203 1 98.12 122 THR B C 1
ATOM 2647 O O . THR B 1 122 ? 22.359 -10.438 -6.008 1 98.12 122 THR B O 1
ATOM 2650 N N . ARG B 1 123 ? 22.297 -8.984 -7.633 1 97.69 123 ARG B N 1
ATOM 2651 C CA . ARG B 1 123 ? 22.344 -7.844 -6.719 1 97.69 123 ARG B CA 1
ATOM 2652 C C . ARG B 1 123 ? 20.969 -7.559 -6.121 1 97.69 123 ARG B C 1
ATOM 2654 O O . ARG B 1 123 ? 20.875 -7.184 -4.953 1 97.69 123 ARG B O 1
ATOM 2661 N N . ALA B 1 124 ? 19.953 -7.793 -6.98 1 97.81 124 ALA B N 1
ATOM 2662 C CA . ALA B 1 124 ? 18.625 -7.289 -6.59 1 97.81 124 ALA B CA 1
ATOM 2663 C C . ALA B 1 124 ? 17.656 -8.438 -6.363 1 97.81 124 ALA B C 1
ATOM 2665 O O . ALA B 1 124 ? 17.172 -8.641 -5.242 1 97.81 124 ALA B O 1
ATOM 2666 N N . LEU B 1 125 ? 17.438 -9.297 -7.32 1 98.56 125 LEU B N 1
ATOM 2667 C CA . LEU B 1 125 ? 16.391 -10.305 -7.254 1 98.56 125 LEU B CA 1
ATOM 2668 C C . LEU B 1 125 ? 16.703 -11.352 -6.188 1 98.56 125 LEU B C 1
ATOM 2670 O O . LEU B 1 125 ? 15.867 -11.633 -5.328 1 98.56 125 LEU B O 1
ATOM 2674 N N . LEU B 1 126 ? 17.875 -11.906 -6.219 1 98.38 126 LEU B N 1
ATOM 2675 C CA . LEU B 1 126 ? 18.172 -13.07 -5.391 1 98.38 126 LEU B CA 1
ATOM 2676 C C . LEU B 1 126 ? 18.125 -12.703 -3.91 1 98.38 126 LEU B C 1
ATOM 2678 O O . LEU B 1 126 ? 17.484 -13.391 -3.117 1 98.38 126 LEU B O 1
ATOM 2682 N N . PRO B 1 127 ? 18.75 -11.633 -3.467 1 98.06 127 PRO B N 1
ATOM 2683 C CA . PRO B 1 127 ? 18.609 -11.273 -2.053 1 98.06 127 PRO B CA 1
ATOM 2684 C C . PRO B 1 127 ? 17.172 -10.953 -1.659 1 98.06 127 PRO B C 1
ATOM 2686 O O . PRO B 1 127 ? 16.734 -11.32 -0.569 1 98.06 127 PRO B O 1
ATOM 2689 N N . ALA B 1 128 ? 16.484 -10.25 -2.52 1 98.19 128 ALA B N 1
ATOM 2690 C CA . ALA B 1 128 ? 15.078 -9.922 -2.25 1 98.19 128 ALA B CA 1
ATOM 2691 C C . ALA B 1 128 ? 14.234 -11.195 -2.137 1 98.19 128 ALA B C 1
ATOM 2693 O O . ALA B 1 128 ? 13.398 -11.312 -1.24 1 98.19 128 ALA B O 1
ATOM 2694 N N . ARG B 1 129 ? 14.461 -12.094 -3.051 1 98.5 129 ARG B N 1
ATOM 2695 C CA . ARG B 1 129 ? 13.75 -13.375 -3.082 1 98.5 129 ARG B CA 1
ATOM 2696 C C . ARG B 1 129 ? 13.961 -14.148 -1.784 1 98.5 129 ARG B C 1
ATOM 2698 O O . ARG B 1 129 ? 13 -14.648 -1.196 1 98.5 129 ARG B O 1
ATOM 2705 N N . GLU B 1 130 ? 15.188 -14.219 -1.318 1 98 130 GLU B N 1
ATOM 2706 C CA . GLU B 1 130 ? 15.508 -14.969 -0.109 1 98 130 GLU B CA 1
ATOM 2707 C C . GLU B 1 130 ? 14.781 -14.398 1.104 1 98 130 GLU B C 1
ATOM 2709 O O . GLU B 1 130 ? 14.188 -15.148 1.885 1 98 130 GLU B O 1
ATOM 2714 N N . ARG B 1 131 ? 14.789 -13.188 1.252 1 96.5 131 ARG B N 1
ATOM 2715 C CA . ARG B 1 131 ? 14.109 -12.539 2.373 1 96.5 131 ARG B CA 1
ATOM 2716 C C . ARG B 1 131 ? 12.594 -12.719 2.27 1 96.5 131 ARG B C 1
ATOM 2718 O O . ARG B 1 131 ? 11.938 -13.07 3.252 1 96.5 131 ARG B O 1
ATOM 2725 N N . PHE B 1 132 ? 12.125 -12.492 1.139 1 98.19 132 PHE B N 1
ATOM 2726 C CA . PHE B 1 132 ? 10.68 -12.531 0.932 1 98.19 132 PHE B CA 1
ATOM 2727 C C . PHE B 1 132 ? 10.141 -13.938 1.124 1 98.19 132 PHE B C 1
ATOM 2729 O O . PHE B 1 132 ? 9.102 -14.133 1.756 1 98.19 132 PHE B O 1
ATOM 2736 N N . PHE B 1 133 ? 10.844 -14.914 0.577 1 98.38 133 PHE B N 1
ATOM 2737 C CA . PHE B 1 133 ? 10.406 -16.297 0.693 1 98.38 133 PHE B CA 1
ATOM 2738 C C . PHE B 1 133 ? 10.484 -16.781 2.141 1 98.38 133 PHE B C 1
ATOM 2740 O O . PHE B 1 133 ? 9.664 -17.594 2.576 1 98.38 133 PHE B O 1
ATOM 2747 N N . ALA B 1 134 ? 11.414 -16.281 2.869 1 96.19 134 ALA B N 1
ATOM 2748 C CA . ALA B 1 134 ? 11.477 -16.609 4.293 1 96.19 134 ALA B CA 1
ATOM 2749 C C . ALA B 1 134 ? 10.195 -16.188 5.008 1 96.19 134 ALA B C 1
ATOM 2751 O O . ALA B 1 134 ? 9.664 -16.922 5.832 1 96.19 134 ALA B O 1
ATOM 2752 N N . PHE B 1 135 ? 9.695 -15.055 4.695 1 95.5 135 PHE B N 1
ATOM 2753 C CA . PHE B 1 135 ? 8.469 -14.547 5.293 1 95.5 135 PHE B CA 1
ATOM 2754 C C . PHE B 1 135 ? 7.266 -15.367 4.836 1 95.5 135 PHE B C 1
ATOM 2756 O O . PHE B 1 135 ? 6.438 -15.766 5.656 1 95.5 135 PHE B O 1
ATOM 2763 N N . LEU B 1 136 ? 7.223 -15.609 3.537 1 98 136 LEU B N 1
ATOM 2764 C CA . LEU B 1 136 ? 6.102 -16.375 3.01 1 98 136 LEU B CA 1
ATOM 2765 C C . LEU B 1 136 ? 6.059 -17.766 3.637 1 98 136 LEU B C 1
ATOM 2767 O O . LEU B 1 136 ? 4.984 -18.266 3.975 1 98 136 LEU B O 1
ATOM 2771 N N . SER B 1 137 ? 7.211 -18.328 3.764 1 96.88 137 SER B N 1
ATOM 2772 C CA . SER B 1 137 ? 7.293 -19.656 4.348 1 96.88 137 SER B CA 1
ATOM 2773 C C . SER B 1 137 ? 6.75 -19.672 5.77 1 96.88 137 SER B C 1
ATOM 2775 O O . SER B 1 137 ? 6.07 -20.625 6.168 1 96.88 137 SER B O 1
ATOM 2777 N N . LYS B 1 138 ? 7 -18.641 6.527 1 93.81 138 LYS B N 1
ATOM 2778 C CA . LYS B 1 138 ? 6.484 -18.547 7.891 1 93.81 138 LYS B CA 1
ATOM 2779 C C . LYS B 1 138 ? 4.961 -18.5 7.902 1 93.81 138 LYS B C 1
ATOM 2781 O O . LYS B 1 138 ? 4.32 -19.156 8.734 1 93.81 138 LYS B O 1
ATOM 2786 N N . PHE B 1 139 ? 4.371 -17.797 6.992 1 96.31 139 PHE B N 1
ATOM 2787 C CA . PHE B 1 139 ? 2.92 -17.703 6.902 1 96.31 139 PHE B CA 1
ATOM 2788 C C . PHE B 1 139 ? 2.312 -19.016 6.441 1 96.31 139 PHE B C 1
ATOM 2790 O O . PHE B 1 139 ? 1.304 -19.469 6.984 1 96.31 139 PHE B O 1
ATOM 2797 N N . LEU B 1 140 ? 2.977 -19.609 5.48 1 97.44 140 LEU B N 1
ATOM 2798 C CA . LEU B 1 140 ? 2.455 -20.859 4.918 1 97.44 140 LEU B CA 1
ATOM 2799 C C . LEU B 1 140 ? 2.525 -21.984 5.938 1 97.44 140 LEU B C 1
ATOM 2801 O O . LEU B 1 140 ? 1.641 -22.844 5.984 1 97.44 140 LEU B O 1
ATOM 2805 N N . LYS B 1 141 ? 3.508 -21.953 6.754 1 94.75 141 LYS B N 1
ATOM 2806 C CA . LYS B 1 141 ? 3.66 -22.969 7.793 1 94.75 141 LYS B CA 1
ATOM 2807 C C . LYS B 1 141 ? 2.584 -22.812 8.867 1 94.75 141 LYS B C 1
ATOM 2809 O O . LYS B 1 141 ? 2.121 -23.812 9.422 1 94.75 141 LYS B O 1
ATOM 2814 N N . LYS B 1 142 ? 2.199 -21.656 9.117 1 93 142 LYS B N 1
ATOM 2815 C CA . LYS B 1 142 ? 1.232 -21.375 10.172 1 93 142 LYS B CA 1
ATOM 2816 C C . LYS B 1 142 ? -0.197 -21.562 9.672 1 93 142 LYS B C 1
ATOM 2818 O O . LYS B 1 142 ? -1.09 -21.906 10.445 1 93 142 LYS B O 1
ATOM 2823 N N . SER B 1 143 ? -0.397 -21.359 8.461 1 93.44 143 SER B N 1
ATOM 2824 C CA . SER B 1 143 ? -1.734 -21.391 7.875 1 93.44 143 SER B CA 1
ATOM 2825 C C . SER B 1 143 ? -2.281 -22.812 7.812 1 93.44 143 SER B C 1
ATOM 2827 O O . SER B 1 143 ? -1.532 -23.766 7.57 1 93.44 143 SER B O 1
ATOM 2829 N N . LYS B 1 144 ? -3.627 -22.922 7.922 1 94.19 144 LYS B N 1
ATOM 2830 C CA . LYS B 1 144 ? -4.301 -24.219 7.906 1 94.19 144 LYS B CA 1
ATOM 2831 C C . LYS B 1 144 ? -5.012 -24.453 6.574 1 94.19 144 LYS B C 1
ATOM 2833 O O . LYS B 1 144 ? -5.578 -25.516 6.348 1 94.19 144 LYS B O 1
ATOM 2838 N N . SER B 1 145 ? -4.984 -23.516 5.707 1 96.31 145 SER B N 1
ATOM 2839 C CA . SER B 1 145 ? -5.809 -23.562 4.504 1 96.31 145 SER B CA 1
ATOM 2840 C C . SER B 1 145 ? -4.996 -23.984 3.289 1 96.31 145 SER B C 1
ATOM 2842 O O . SER B 1 145 ? -5.559 -24.344 2.25 1 96.31 145 SER B O 1
ATOM 2844 N N . GLY B 1 146 ? -3.66 -23.922 3.439 1 96.44 146 GLY B N 1
ATOM 2845 C CA . GLY B 1 146 ? -2.797 -24.094 2.283 1 96.44 146 GLY B CA 1
ATOM 2846 C C . GLY B 1 146 ? -2.568 -22.812 1.503 1 96.44 146 GLY B C 1
ATOM 2847 O O . GLY B 1 146 ? -1.806 -22.797 0.535 1 96.44 146 GLY B O 1
ATOM 2848 N N . PHE B 1 147 ? -3.268 -21.781 1.887 1 98.62 147 PHE B N 1
ATOM 2849 C CA . PHE B 1 147 ? -3.012 -20.422 1.403 1 98.62 147 PHE B CA 1
ATOM 2850 C C . PHE B 1 147 ? -2.303 -19.594 2.465 1 98.62 147 PHE B C 1
ATOM 2852 O O . PHE B 1 147 ? -1.935 -20.109 3.521 1 98.62 147 PHE B O 1
ATOM 2859 N N . LEU B 1 148 ? -2.051 -18.328 2.227 1 98.62 148 LEU B N 1
ATOM 2860 C CA . LEU B 1 148 ? -1.207 -17.531 3.1 1 98.62 148 LEU B CA 1
ATOM 2861 C C . LEU B 1 148 ? -1.885 -17.297 4.445 1 98.62 148 LEU B C 1
ATOM 2863 O O . LEU B 1 148 ? -1.211 -17.094 5.461 1 98.62 148 LEU B O 1
ATOM 2867 N N . VAL B 1 149 ? -3.262 -17.297 4.457 1 98.19 149 VAL B N 1
ATOM 2868 C CA . VAL B 1 149 ? -3.99 -17.109 5.707 1 98.19 149 VAL B CA 1
ATOM 2869 C C . VAL B 1 149 ? -4.984 -18.25 5.91 1 98.19 149 VAL B C 1
ATOM 2871 O O . VAL B 1 149 ? -5.266 -19 4.977 1 98.19 149 VAL B O 1
ATOM 2874 N N . ASP B 1 150 ? -5.543 -18.375 7.113 1 97.38 150 ASP B N 1
ATOM 2875 C CA . ASP B 1 150 ? -6.43 -19.484 7.488 1 97.38 150 ASP B CA 1
ATOM 2876 C C . ASP B 1 150 ? -7.734 -19.438 6.695 1 97.38 150 ASP B C 1
ATOM 2878 O O . ASP B 1 150 ? -8.312 -20.469 6.383 1 97.38 150 ASP B O 1
ATOM 2882 N N . GLY B 1 151 ? -8.188 -18.281 6.375 1 97.56 151 GLY B N 1
ATOM 2883 C CA . GLY B 1 151 ? -9.484 -18.078 5.754 1 97.56 151 GLY B CA 1
ATOM 2884 C C . GLY B 1 151 ? -9.523 -18.531 4.305 1 97.56 151 GLY B C 1
ATOM 2885 O O . GLY B 1 151 ? -10.594 -18.609 3.699 1 97.56 151 GLY B O 1
ATOM 2886 N N . GLY B 1 152 ? -8.352 -18.844 3.762 1 98.31 152 GLY B N 1
ATOM 2887 C CA . GLY B 1 152 ? -8.305 -19.359 2.398 1 98.31 152 GLY B CA 1
ATOM 2888 C C . GLY B 1 152 ? -7.703 -18.359 1.416 1 98.31 152 GLY B C 1
ATOM 2889 O O . GLY B 1 152 ? -6.836 -17.562 1.78 1 98.31 152 GLY B O 1
ATOM 2890 N N . LEU B 1 153 ? -8.078 -18.531 0.141 1 98.88 153 LEU B N 1
ATOM 2891 C CA . LEU B 1 153 ? -7.547 -17.734 -0.964 1 98.88 153 LEU B CA 1
ATOM 2892 C C . LEU B 1 153 ? -7.887 -16.266 -0.787 1 98.88 153 LEU B C 1
ATOM 2894 O O . LEU B 1 153 ? -9.039 -15.914 -0.505 1 98.88 153 LEU B O 1
ATOM 2898 N N . THR B 1 154 ? -6.906 -15.414 -0.914 1 98.88 154 THR B N 1
ATOM 2899 C CA . THR B 1 154 ? -7.113 -13.969 -0.867 1 98.88 154 THR B CA 1
ATOM 2900 C C . THR B 1 154 ? -6.395 -13.281 -2.025 1 98.88 154 THR B C 1
ATOM 2902 O O . THR B 1 154 ? -5.684 -13.93 -2.793 1 98.88 154 THR B O 1
ATOM 2905 N N . TYR B 1 155 ? -6.527 -11.953 -2.111 1 98.88 155 TYR B N 1
ATOM 2906 C CA . TYR B 1 155 ? -5.879 -11.211 -3.184 1 98.88 155 TYR B CA 1
ATOM 2907 C C . TYR B 1 155 ? -4.371 -11.164 -2.982 1 98.88 155 TYR B C 1
ATOM 2909 O O . TYR B 1 155 ? -3.617 -10.93 -3.93 1 98.88 155 TYR B O 1
ATOM 2917 N N . ALA B 1 156 ? -3.871 -11.367 -1.738 1 98.88 156 ALA B N 1
ATOM 2918 C CA . ALA B 1 156 ? -2.43 -11.445 -1.512 1 98.88 156 ALA B CA 1
ATOM 2919 C C . ALA B 1 156 ? -1.831 -12.672 -2.193 1 98.88 156 ALA B C 1
ATOM 2921 O O . ALA B 1 156 ? -0.758 -12.594 -2.797 1 98.88 156 ALA B O 1
ATOM 2922 N N . ASP B 1 157 ? -2.533 -13.812 -2.102 1 98.94 157 ASP B N 1
ATOM 2923 C CA . ASP B 1 157 ? -2.094 -14.984 -2.846 1 98.94 157 ASP B CA 1
ATOM 2924 C C . ASP B 1 157 ? -1.991 -14.688 -4.34 1 98.94 157 ASP B C 1
ATOM 2926 O O . ASP B 1 157 ? -0.988 -15.016 -4.977 1 98.94 157 ASP B O 1
ATOM 2930 N N . LEU B 1 158 ? -3.01 -14.062 -4.828 1 98.81 158 LEU B N 1
ATOM 2931 C CA . LEU B 1 158 ? -3.135 -13.836 -6.262 1 98.81 158 LEU B CA 1
ATOM 2932 C C . LEU B 1 158 ? -2.016 -12.93 -6.77 1 98.81 158 LEU B C 1
ATOM 2934 O O . LEU B 1 158 ? -1.355 -13.242 -7.762 1 98.81 158 LEU B O 1
ATOM 2938 N N . ILE B 1 159 ? -1.771 -11.828 -6.113 1 98.56 159 ILE B N 1
ATOM 2939 C CA . ILE B 1 159 ? -0.84 -10.828 -6.629 1 98.56 159 ILE B CA 1
ATOM 2940 C C . ILE B 1 159 ? 0.588 -11.359 -6.539 1 98.56 159 ILE B C 1
ATOM 2942 O O . ILE B 1 159 ? 1.405 -11.117 -7.43 1 98.56 159 ILE B O 1
ATOM 2946 N N . ILE B 1 160 ? 0.893 -12.102 -5.449 1 98.69 160 ILE B N 1
ATOM 2947 C CA . ILE B 1 160 ? 2.242 -12.625 -5.266 1 98.69 160 ILE B CA 1
ATOM 2948 C C . ILE B 1 160 ? 2.502 -13.75 -6.27 1 98.69 160 ILE B C 1
ATOM 2950 O O . ILE B 1 160 ? 3.568 -13.805 -6.887 1 98.69 160 ILE B O 1
ATOM 2954 N N . VAL B 1 161 ? 1.548 -14.57 -6.488 1 98.44 161 VAL B N 1
ATOM 2955 C CA . VAL B 1 161 ? 1.701 -15.703 -7.398 1 98.44 161 VAL B CA 1
ATOM 2956 C C . VAL B 1 161 ? 1.737 -15.203 -8.844 1 98.44 161 VAL B C 1
ATOM 2958 O O . VAL B 1 161 ? 2.475 -15.742 -9.672 1 98.44 161 VAL B O 1
ATOM 2961 N N . ASP B 1 162 ? 0.933 -14.219 -9.141 1 96.69 162 ASP B N 1
ATOM 2962 C CA . ASP B 1 162 ? 0.982 -13.648 -10.484 1 96.69 162 ASP B CA 1
ATOM 2963 C C . ASP B 1 162 ? 2.367 -13.078 -10.789 1 96.69 162 ASP B C 1
ATOM 2965 O O . ASP B 1 162 ? 2.898 -13.281 -11.883 1 96.69 162 ASP B O 1
ATOM 2969 N N . ASN B 1 163 ? 2.947 -12.336 -9.891 1 96.69 163 ASN B N 1
ATOM 2970 C CA . ASN B 1 163 ? 4.305 -11.836 -10.062 1 96.69 163 ASN B CA 1
ATOM 2971 C C . ASN B 1 163 ? 5.316 -12.969 -10.18 1 96.69 163 ASN B C 1
ATOM 2973 O O . ASN B 1 163 ? 6.242 -12.898 -10.992 1 96.69 163 ASN B O 1
ATOM 2977 N N . ALA B 1 164 ? 5.133 -14.016 -9.289 1 97.5 164 ALA B N 1
ATOM 2978 C CA . ALA B 1 164 ? 6.016 -15.18 -9.359 1 97.5 164 ALA B CA 1
ATOM 2979 C C . ALA B 1 164 ? 5.977 -15.812 -10.742 1 97.5 164 ALA B C 1
ATOM 2981 O O . ALA B 1 164 ? 7.008 -16.25 -11.266 1 97.5 164 ALA B O 1
ATOM 2982 N N . THR B 1 165 ? 4.789 -15.852 -11.352 1 95.94 165 THR B N 1
ATOM 2983 C CA . THR B 1 165 ? 4.648 -16.391 -12.703 1 95.94 165 THR B CA 1
ATOM 2984 C C . THR B 1 165 ? 5.527 -15.617 -13.688 1 95.94 165 THR B C 1
ATOM 2986 O O . THR B 1 165 ? 6.215 -16.219 -14.516 1 95.94 165 THR B O 1
ATOM 2989 N N . SER B 1 166 ? 5.539 -14.305 -13.586 1 94.94 166 SER B N 1
ATOM 2990 C CA . SER B 1 166 ? 6.398 -13.477 -14.438 1 94.94 166 SER B CA 1
ATOM 2991 C C . SER B 1 166 ? 7.871 -13.773 -14.18 1 94.94 166 SER B C 1
ATOM 2993 O O . SER B 1 166 ? 8.664 -13.867 -15.117 1 94.94 166 SER B O 1
ATOM 2995 N N . LEU B 1 167 ? 8.211 -13.945 -12.914 1 96.88 167 LEU B N 1
ATOM 2996 C CA . LEU B 1 167 ? 9.609 -14.148 -12.547 1 96.88 167 LEU B CA 1
ATOM 2997 C C . LEU B 1 167 ? 10.086 -15.531 -12.992 1 96.88 167 LEU B C 1
ATOM 2999 O O . LEU B 1 167 ? 11.242 -15.688 -13.391 1 96.88 167 LEU B O 1
ATOM 3003 N N . ILE B 1 168 ? 9.211 -16.516 -12.93 1 96.44 168 ILE B N 1
ATOM 3004 C CA . ILE B 1 168 ? 9.539 -17.859 -13.398 1 96.44 168 ILE B CA 1
ATOM 3005 C C . ILE B 1 168 ? 9.82 -17.828 -14.898 1 96.44 168 ILE B C 1
ATOM 3007 O O . ILE B 1 168 ? 10.734 -18.5 -15.375 1 96.44 168 ILE B O 1
ATOM 3011 N N . ASN B 1 169 ? 9.094 -17.016 -15.625 1 93.88 169 ASN B N 1
ATOM 3012 C CA . ASN B 1 169 ? 9.312 -16.859 -17.062 1 93.88 169 ASN B CA 1
ATOM 3013 C C . ASN B 1 169 ? 10.68 -16.25 -17.359 1 93.88 169 ASN B C 1
ATOM 3015 O O . ASN B 1 169 ? 11.312 -16.594 -18.359 1 93.88 169 ASN B O 1
ATOM 3019 N N . LEU B 1 170 ? 11.148 -15.383 -16.547 1 94.75 170 LEU B N 1
ATOM 3020 C CA . LEU B 1 170 ? 12.398 -14.664 -16.766 1 94.75 170 LEU B CA 1
ATOM 3021 C C . LEU B 1 170 ? 13.57 -15.422 -16.156 1 94.75 170 LEU B C 1
ATOM 3023 O O . LEU B 1 170 ? 14.703 -15.289 -16.625 1 94.75 170 LEU B O 1
ATOM 3027 N N . TYR B 1 171 ? 13.289 -16.141 -15.156 1 96.5 171 TYR B N 1
ATOM 3028 C CA . TYR B 1 171 ? 14.25 -16.922 -14.391 1 96.5 171 TYR B CA 1
ATOM 3029 C C . TYR B 1 171 ? 13.633 -18.234 -13.922 1 96.5 171 TYR B C 1
ATOM 3031 O O . TYR B 1 171 ? 13.133 -18.328 -12.797 1 96.5 171 TYR B O 1
ATOM 3039 N N . PRO B 1 172 ? 13.703 -19.312 -14.641 1 96.88 172 PRO B N 1
ATOM 3040 C CA . PRO B 1 172 ? 12.984 -20.562 -14.406 1 96.88 172 PRO B CA 1
ATOM 3041 C C . PRO B 1 172 ? 13.289 -21.172 -13.039 1 96.88 172 PRO B C 1
ATOM 3043 O O . PRO B 1 172 ? 12.461 -21.906 -12.492 1 96.88 172 PRO B O 1
ATOM 3046 N N . ASP B 1 173 ? 14.438 -20.828 -12.438 1 97.75 173 ASP B N 1
ATOM 3047 C CA . ASP B 1 173 ? 14.828 -21.406 -11.156 1 97.75 173 ASP B CA 1
ATOM 3048 C C . ASP B 1 173 ? 14.344 -20.547 -9.992 1 97.75 173 ASP B C 1
ATOM 3050 O O . ASP B 1 173 ? 14.828 -20.672 -8.867 1 97.75 173 ASP B O 1
ATOM 3054 N N . TYR B 1 174 ? 13.422 -19.672 -10.258 1 98.31 174 TYR B N 1
ATOM 3055 C CA . TYR B 1 174 ? 12.977 -18.688 -9.281 1 98.31 174 TYR B CA 1
ATOM 3056 C C . TYR B 1 174 ? 12.492 -19.375 -8.008 1 98.31 174 TYR B C 1
ATOM 3058 O O . TYR B 1 174 ? 12.766 -18.906 -6.898 1 98.31 174 TYR B O 1
ATOM 3066 N N . LEU B 1 175 ? 11.789 -20.5 -8.133 1 98.56 175 LEU B N 1
ATOM 3067 C CA . LEU B 1 175 ? 11.203 -21.141 -6.961 1 98.56 175 LEU B CA 1
ATOM 3068 C C . LEU B 1 175 ? 12.102 -22.266 -6.453 1 98.56 175 LEU B C 1
ATOM 3070 O O . LEU B 1 175 ? 11.781 -22.922 -5.457 1 98.56 175 LEU B O 1
ATOM 3074 N N . LYS B 1 176 ? 13.203 -22.469 -7.094 1 97.81 176 LYS B N 1
ATOM 3075 C CA . LYS B 1 176 ? 14.094 -23.562 -6.723 1 97.81 176 LYS B CA 1
ATOM 3076 C C . LYS B 1 176 ? 14.57 -23.422 -5.281 1 97.81 176 LYS B C 1
ATOM 3078 O O . LYS B 1 176 ? 14.953 -22.328 -4.852 1 97.81 176 LYS B O 1
ATOM 3083 N N . GLY B 1 177 ? 14.539 -24.516 -4.547 1 97.25 177 GLY B N 1
ATOM 3084 C CA . GLY B 1 177 ? 15.023 -24.531 -3.174 1 97.25 177 GLY B CA 1
ATOM 3085 C C . GLY B 1 177 ? 13.93 -24.25 -2.156 1 97.25 177 GLY B C 1
ATOM 3086 O O . GLY B 1 177 ? 14.164 -24.312 -0.949 1 97.25 177 GLY B O 1
ATOM 3087 N N . TYR B 1 178 ? 12.602 -24.047 -2.654 1 97.88 178 TYR B N 1
ATOM 3088 C CA . TYR B 1 178 ? 11.492 -23.734 -1.765 1 97.88 178 TYR B CA 1
ATOM 3089 C C . TYR B 1 178 ? 10.258 -24.562 -2.119 1 97.88 178 TYR B C 1
ATOM 3091 O O . TYR B 1 178 ? 9.273 -24.031 -2.635 1 97.88 178 TYR B O 1
ATOM 3099 N N . PRO B 1 179 ? 10.297 -25.844 -1.763 1 96.94 179 PRO B N 1
ATOM 3100 C CA . PRO B 1 179 ? 9.195 -26.734 -2.15 1 96.94 179 PRO B CA 1
ATOM 3101 C C . PRO B 1 179 ? 7.848 -26.281 -1.599 1 96.94 179 PRO B C 1
ATOM 3103 O O . PRO B 1 179 ? 6.812 -26.484 -2.234 1 96.94 179 PRO B O 1
ATOM 3106 N N . GLU B 1 180 ? 7.828 -25.688 -0.396 1 97.19 180 GLU B N 1
ATOM 3107 C CA . GLU B 1 180 ? 6.574 -25.219 0.185 1 97.19 180 GLU B CA 1
ATOM 3108 C C . GLU B 1 180 ? 5.996 -24.062 -0.615 1 97.19 180 GLU B C 1
ATOM 3110 O O . GLU B 1 180 ? 4.773 -23.938 -0.736 1 97.19 180 GLU B O 1
ATOM 3115 N N . ILE B 1 181 ? 6.898 -23.219 -1.139 1 98.38 181 ILE B N 1
ATOM 3116 C CA . ILE B 1 181 ? 6.453 -22.094 -1.972 1 98.38 181 ILE B CA 1
ATOM 3117 C C . ILE B 1 181 ? 5.969 -22.625 -3.32 1 98.38 181 ILE B C 1
ATOM 3119 O O . ILE B 1 181 ? 4.973 -22.141 -3.859 1 98.38 181 ILE B O 1
ATOM 3123 N N . GLN B 1 182 ? 6.672 -23.594 -3.838 1 98.31 182 GLN B N 1
ATOM 3124 C CA . GLN B 1 182 ? 6.238 -24.234 -5.074 1 98.31 182 GLN B CA 1
ATOM 3125 C C . GLN B 1 182 ? 4.852 -24.844 -4.914 1 98.31 182 GLN B C 1
ATOM 3127 O O . GLN B 1 182 ? 3.992 -24.688 -5.785 1 98.31 182 GLN B O 1
ATOM 3132 N N . ALA B 1 183 ? 4.648 -25.562 -3.842 1 98.25 183 ALA B N 1
ATOM 3133 C CA . ALA B 1 183 ? 3.355 -26.188 -3.59 1 98.25 183 ALA B CA 1
ATOM 3134 C C . ALA B 1 183 ? 2.246 -25.141 -3.498 1 98.25 183 ALA B C 1
ATOM 3136 O O . ALA B 1 183 ? 1.148 -25.344 -4.023 1 98.25 183 ALA B O 1
ATOM 3137 N N . TRP B 1 184 ? 2.518 -24.062 -2.801 1 98.75 184 TRP B N 1
ATOM 3138 C CA . TRP B 1 184 ? 1.584 -22.938 -2.668 1 98.75 184 TRP B CA 1
ATOM 3139 C C . TRP B 1 184 ? 1.288 -22.312 -4.023 1 98.75 184 TRP B C 1
ATOM 3141 O O . TRP B 1 184 ? 0.128 -22.062 -4.359 1 98.75 184 TRP B O 1
ATOM 3151 N N . TYR B 1 185 ? 2.332 -22.094 -4.793 1 98.75 185 TYR B N 1
ATOM 3152 C CA . TYR B 1 185 ? 2.182 -21.594 -6.152 1 98.75 185 TYR B CA 1
ATOM 3153 C C . TYR B 1 185 ? 1.265 -22.5 -6.969 1 98.75 185 TYR B C 1
ATOM 3155 O O . TYR B 1 185 ? 0.302 -22.031 -7.578 1 98.75 185 TYR B O 1
ATOM 3163 N N . ASP B 1 186 ? 1.514 -23.766 -6.957 1 98.69 186 ASP B N 1
ATOM 3164 C CA . ASP B 1 186 ? 0.731 -24.734 -7.711 1 98.69 186 ASP B CA 1
ATOM 3165 C C . ASP B 1 186 ? -0.727 -24.734 -7.258 1 98.69 186 ASP B C 1
ATOM 3167 O O . ASP B 1 186 ? -1.638 -24.844 -8.078 1 98.69 186 ASP B O 1
ATOM 3171 N N . LYS B 1 187 ? -0.906 -24.672 -5.996 1 98.69 187 LYS B N 1
ATOM 3172 C CA . LYS B 1 187 ? -2.262 -24.641 -5.457 1 98.69 187 LYS B CA 1
ATOM 3173 C C . LYS B 1 187 ? -3.045 -23.438 -5.984 1 98.69 187 LYS B C 1
ATOM 3175 O O . LYS B 1 187 ? -4.195 -23.578 -6.402 1 98.69 187 LYS B O 1
ATOM 3180 N N . VAL B 1 188 ? -2.447 -22.281 -5.961 1 98.81 188 VAL B N 1
ATOM 3181 C CA . VAL B 1 188 ? -3.125 -21.062 -6.379 1 98.81 188 VAL B CA 1
ATOM 3182 C C . VAL B 1 188 ? -3.447 -21.141 -7.871 1 98.81 188 VAL B C 1
ATOM 3184 O O . VAL B 1 188 ? -4.582 -20.875 -8.281 1 98.81 188 VAL B O 1
ATOM 3187 N N . VAL B 1 189 ? -2.49 -21.547 -8.703 1 98.31 189 VAL B N 1
ATOM 3188 C CA . VAL B 1 189 ? -2.697 -21.516 -10.148 1 98.31 189 VAL B CA 1
ATOM 3189 C C . VAL B 1 189 ? -3.635 -22.641 -10.57 1 98.31 189 VAL B C 1
ATOM 3191 O O . VAL B 1 189 ? 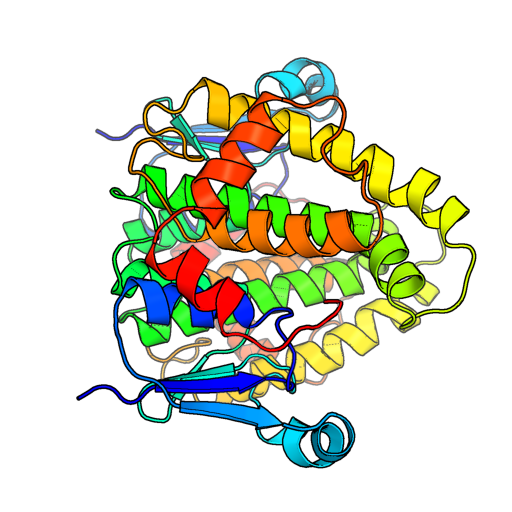-4.133 -22.672 -11.695 1 98.31 189 VAL B O 1
ATOM 3194 N N . SER B 1 190 ? -3.961 -23.531 -9.664 1 98.25 190 SER B N 1
ATOM 3195 C CA . SER B 1 190 ? -4.844 -24.656 -9.969 1 98.25 190 SER B CA 1
ATOM 3196 C C . SER B 1 190 ? -6.285 -24.344 -9.57 1 98.25 190 SER B C 1
ATOM 3198 O O . SER B 1 190 ? -7.191 -25.125 -9.859 1 98.25 190 SER B O 1
ATOM 3200 N N . VAL B 1 191 ? -6.508 -23.297 -8.812 1 98.62 191 VAL B N 1
ATOM 3201 C CA . VAL B 1 191 ? -7.883 -22.891 -8.547 1 98.62 191 VAL B CA 1
ATOM 3202 C C . VAL B 1 191 ? -8.648 -22.766 -9.867 1 98.62 191 VAL B C 1
ATOM 3204 O O . VAL B 1 191 ? -8.203 -22.078 -10.789 1 98.62 191 VAL B O 1
ATOM 3207 N N . PRO B 1 192 ? -9.781 -23.328 -10.008 1 98.25 192 PRO B N 1
ATOM 3208 C CA . PRO B 1 192 ? -10.43 -23.469 -11.312 1 98.25 192 PRO B CA 1
ATOM 3209 C C . PRO B 1 192 ? -10.594 -22.141 -12.039 1 98.25 192 PRO B C 1
ATOM 3211 O O . PRO B 1 192 ? -10.234 -22.031 -13.211 1 98.25 192 PRO B O 1
ATOM 3214 N N . ALA B 1 193 ? -11.094 -21.141 -11.422 1 97.88 193 ALA B N 1
ATOM 3215 C CA . ALA B 1 193 ? -11.305 -19.859 -12.062 1 97.88 193 ALA B CA 1
ATOM 3216 C C . ALA B 1 193 ? -9.984 -19.219 -12.484 1 97.88 193 ALA B C 1
ATOM 3218 O O . ALA B 1 193 ? -9.906 -18.562 -13.523 1 97.88 193 ALA B O 1
ATOM 3219 N N . ILE B 1 194 ? -8.922 -19.406 -11.672 1 98.25 194 ILE B N 1
ATOM 3220 C CA . ILE B 1 194 ? -7.605 -18.859 -11.961 1 98.25 194 ILE B CA 1
ATOM 3221 C C . ILE B 1 194 ? -6.961 -19.625 -13.109 1 98.25 194 ILE B C 1
ATOM 3223 O O . ILE B 1 194 ? -6.406 -19.031 -14.031 1 98.25 194 ILE B O 1
ATOM 3227 N N . LYS B 1 195 ? -7.066 -20.906 -13.016 1 97.81 195 LYS B N 1
ATOM 3228 C CA . LYS B 1 195 ? -6.551 -21.766 -14.07 1 97.81 195 LYS B CA 1
ATOM 3229 C C . LYS B 1 195 ? -7.176 -21.422 -15.422 1 97.81 195 LYS B C 1
ATOM 3231 O O . LYS B 1 195 ? -6.469 -21.312 -16.422 1 97.81 195 LYS B O 1
ATOM 3236 N N . ALA B 1 196 ? -8.469 -21.25 -15.445 1 97.19 196 ALA B N 1
ATOM 3237 C CA . ALA B 1 196 ? -9.188 -20.922 -16.672 1 97.19 196 ALA B CA 1
ATOM 3238 C C . ALA B 1 196 ? -8.734 -19.562 -17.219 1 97.19 196 ALA B C 1
ATOM 3240 O O . ALA B 1 196 ? -8.562 -19.406 -18.438 1 97.19 196 ALA B O 1
ATOM 3241 N N . ARG B 1 197 ? -8.578 -18.625 -16.328 1 94.5 197 ARG B N 1
ATOM 3242 C CA . ARG B 1 197 ? -8.117 -17.297 -16.719 1 94.5 197 ARG B CA 1
ATOM 3243 C C . ARG B 1 197 ? -6.723 -17.359 -17.328 1 94.5 197 ARG B C 1
ATOM 3245 O O . ARG B 1 197 ? -6.461 -16.766 -18.375 1 94.5 197 ARG B O 1
ATOM 3252 N N . ILE B 1 198 ? -5.844 -18.078 -16.703 1 93.5 198 ILE B N 1
ATOM 3253 C CA . ILE B 1 198 ? -4.465 -18.203 -17.156 1 93.5 198 ILE B CA 1
ATOM 3254 C C . ILE B 1 198 ? -4.445 -18.859 -18.547 1 93.5 198 ILE B C 1
ATOM 3256 O O . ILE B 1 198 ? -3.676 -18.438 -19.406 1 93.5 198 ILE B O 1
ATOM 3260 N N . ALA B 1 199 ? -5.344 -19.734 -18.766 1 93.69 199 ALA B N 1
ATOM 3261 C CA . ALA B 1 199 ? -5.395 -20.453 -20.031 1 93.69 199 ALA B CA 1
ATOM 3262 C C . ALA B 1 199 ? -5.945 -19.562 -21.141 1 93.69 199 ALA B C 1
ATOM 3264 O O . ALA B 1 199 ? -5.57 -19.719 -22.312 1 93.69 199 ALA B O 1
ATOM 3265 N N . SER B 1 200 ? -6.766 -18.609 -20.781 1 91.5 200 SER B N 1
ATOM 3266 C CA . SER B 1 200 ? -7.5 -17.875 -21.812 1 91.5 200 SER B CA 1
ATOM 3267 C C . SER B 1 200 ? -6.855 -16.531 -22.078 1 91.5 200 SER B C 1
ATOM 3269 O O . SER B 1 200 ? -7.145 -15.891 -23.094 1 91.5 200 SER B O 1
ATOM 3271 N N . ARG B 1 201 ? -6.035 -16.125 -21.188 1 89 201 ARG B N 1
ATOM 3272 C CA . ARG B 1 201 ? -5.488 -14.781 -21.359 1 89 201 ARG B CA 1
ATOM 3273 C C . ARG B 1 201 ? -4.383 -14.773 -22.406 1 89 201 ARG B C 1
ATOM 3275 O O . ARG B 1 201 ? -3.75 -15.797 -22.656 1 89 201 ARG B O 1
ATOM 3282 N N . PRO B 1 202 ? -4.219 -13.633 -23.031 1 83.5 202 PRO B N 1
ATOM 3283 C CA . PRO B 1 202 ? -3.105 -13.555 -23.984 1 83.5 202 PRO B CA 1
ATOM 3284 C C . PRO B 1 202 ? -1.753 -13.828 -23.328 1 83.5 202 PRO B C 1
ATOM 3286 O O . PRO B 1 202 ? -1.542 -13.461 -22.172 1 83.5 202 PRO B O 1
ATOM 3289 N N . LYS B 1 203 ? -0.921 -14.492 -24.125 1 81.75 203 LYS B N 1
ATOM 3290 C CA . LYS B 1 203 ? 0.422 -14.75 -23.609 1 81.75 203 LYS B CA 1
ATOM 3291 C C . LYS B 1 203 ? 1.283 -13.492 -23.672 1 81.75 203 LYS B C 1
ATOM 3293 O O . LYS B 1 203 ? 1.43 -12.883 -24.734 1 81.75 203 LYS B O 1
ATOM 3298 N N . THR B 1 204 ? 1.612 -13.047 -22.547 1 81 204 THR B N 1
ATOM 3299 C CA . THR B 1 204 ? 2.506 -11.906 -22.422 1 81 204 THR B CA 1
ATOM 3300 C C . THR B 1 204 ? 3.66 -12.227 -21.484 1 81 204 THR B C 1
ATOM 3302 O O . THR B 1 204 ? 3.588 -13.18 -20.703 1 81 204 THR B O 1
ATOM 3305 N N . THR B 1 205 ? 4.871 -11.578 -21.766 1 69.62 205 THR B N 1
ATOM 3306 C CA . THR B 1 205 ? 6.004 -11.797 -20.875 1 69.62 205 THR B CA 1
ATOM 3307 C C . THR B 1 205 ? 5.656 -11.383 -19.438 1 69.62 205 THR B C 1
ATOM 3309 O O . THR B 1 205 ? 6.121 -12 -18.484 1 69.62 205 THR B O 1
ATOM 3312 N N . ALA B 1 206 ? 5.117 -10.344 -19.453 1 72 206 ALA B N 1
ATOM 3313 C CA . ALA B 1 206 ? 4.703 -9.812 -18.156 1 72 206 ALA B CA 1
ATOM 3314 C C . ALA B 1 206 ? 3.338 -9.141 -18.25 1 72 206 ALA B C 1
ATOM 3316 O O . ALA B 1 206 ? 2.961 -8.633 -19.312 1 72 206 ALA B O 1
#

Organism: NCBI:txid2777116

Radius of gyration: 21.05 Å; Cα contacts (8 Å, |Δi|>4): 593; chains: 2; bounding box: 52×55×54 Å

Nearest PDB structures (foldseek):
  2on5-assembly4_E  TM=9.673E-01  e=4.055E-25  Necator americanus
  4oft-assembly1_B  TM=9.847E-01  e=4.807E-24  Necator americanus
  3w8s-assembly1_A-2  TM=9.745E-01  e=1.058E-22  Necator americanus
  2ws2-assembly1_B  TM=9.387E-01  e=2.076E-22  Haemonchus contortus
  4q5f-assembly1_A  TM=9.655E-01  e=3.448E-21  Ascaris suum